Protein 7UMI (pdb70)

Secondary structure (DSSP, 8-state):
---S------/---HHHHHHHHTT--HHHHHHHHHHHHHHHT-SS---HHHHHHTT-HHHHHHHHT-TT-HHHHHHHHHHHHHHHTS-HHHHHHHHHTTHHHHHHHHTT-S-HHHHHHHHHHHHHHHTT-HHHHHHHHHTT-HHHHHHTT-SS-GGGS-HHHHHHHHHHHHHHH---SSPPPHHHHHHHHHHHHHHHT-S-HHHHHHHHHHHHHHHSS-HHHHHHHHTTT-HHHHHHHHT-S-HHHHHHHHHHHHHHTTS-HHHHHHHHHTTGGGGHHHHTT-SSHHHHHHHHHHHHHHTTS-HHHHHHHHHTT-HHHHHHHHHSS-HHHHHHHHHHHHHHHHHS-HHHHHHHHHTT-HHHHHHGGG-S-HHHHHHHHHHHHHHHHHHHHHT-HHHHHHHHHHTTHHHHHHHHTTSS-HHHHHHHHHHHHHHS--

Sequence (434 aa):
SQSPRRRRRSQNWSVEDIVKGINSNNLESQLQATQAARKLLSREKQPPIDNIIRAGLIPKFVSFLGKTDCSPIQFESAWALTNIASGTSEQTKAVVDGGAIPAFISLLASPHAHISEQAVWALGNIAGDGSAFRDLVIKHGAIDPLLALLAVPDLSTLACGYLRNLTWTLSNLCRNKNPAPPLDAVEQILPTLVRLLHHNDPEVLADSCWAISYLTDGPNERIEMVVKKGVVPQLVKLLGATELPIVTPALRAIGNIVTGTDEQTQKVIDAGALAVFPSLLTNPKTNIQKEATWTMSNITAGRQDQIQQVVNHGLVPFLVGVLSKADFKTQKEAAWAITNYTSGGTVEQIVYLVHCGIIEPLMNLLSAKDTKIIQVILDAISNIFQAAEKLGETEKLSIMIEECGGLDKIEALQRHENESVYKASLNLIEKYFSV

Solvent-accessible surface area: 18435 Å² total; per-residue (Å²): 90,44,72,34,42,70,66,40,55,161,168,92,56,34,136,74,0,36,153,12,0,82,50,127,76,74,95,43,12,26,96,0,0,66,7,0,38,105,11,0,12,76,155,141,159,29,21,15,67,69,0,42,173,38,42,3,7,82,70,0,19,60,3,2,53,80,111,151,17,21,70,0,6,31,8,0,0,6,0,0,0,0,0,0,18,21,78,64,136,16,0,108,22,0,19,94,24,33,0,2,64,24,0,23,84,10,1,87,22,127,74,69,86,0,3,35,0,0,0,36,0,0,0,0,0,0,3,40,15,19,81,31,0,31,60,0,26,173,76,37,0,8,95,35,0,25,68,43,2,83,42,142,77,9,69,106,37,70,63,37,26,2,70,16,0,0,1,1,0,1,2,2,1,25,57,97,143,80,30,5,45,100,96,3,3,114,76,1,2,68,20,0,28,82,0,0,107,24,123,17,63,84,1,21,11,6,0,0,23,0,0,4,28,6,1,63,25,85,59,125,37,0,82,16,0,18,137,83,49,0,4,82,20,0,17,148,8,2,51,29,137,72,82,88,4,10,41,0,0,1,74,0,0,0,16,0,4,65,20,50,56,114,8,5,34,112,0,10,97,35,31,0,1,70,28,0,41,76,5,2,84,34,130,68,67,78,4,32,55,28,0,0,74,0,0,6,38,0,0,62,15,88,91,73,0,0,68,58,0,22,99,69,30,0,0,65,64,0,19,35,5,1,65,182,26,71,80,134,1,23,56,39,0,0,100,0,0,10,31,0,5,82,31,13,35,30,126,12,9,44,74,0,23,143,35,36,0,5,104,12,0,0,80,16,8,86,20,102,44,34,89,0,4,39,7,0,2,81,0,2,37,26,4,0,90,5,9,86,161,94,52,63,34,98,114,12,12,94,67,1,94,140,38,26,0,42,107,43,0,64,61,16,34,162,48,146,38,147,56,0,25,62,41,0,90,65,8,27,108,109,31,35,85,202

Nearest PDB structures (foldseek):
  6d7m-assembly1_B  TM=1.001E+00  e=6.342E-52  Mus musculus
  6d7n-assembly1_B  TM=1.001E+00  e=6.602E-52  Panicum virgatum
  6p6e-assembly1_A  TM=1.001E+00  e=8.407E-52  Mus musculus
  5gxw-assembly1_A  TM=9.994E-01  e=1.309E-51  Mus musculus
  3tpo-assembly1_A  TM=1.001E+00  e=2.911E-50  Mus musculus

Radius of gyration: 27.88 Å; Cα contacts (8 Å, |Δi|>4): 646; chains: 2; bounding box: 37×77×74 Å

B-factor: mean 42.26, std 16.81, range [20.09, 100.39]

Foldseek 3Di:
DDDPDDDPPD/DDDLVCLLVQLPVPPVVSPLVSLLVLLVLLPDPPPRPLVSNVVSVCLLSLQVQCPPLVCVSSVLSSLSSLLSQLQDALVSVVSNVVSVNLLSLLVQCPRPDLSNNLSSLSSLLSQLLNADVSLVVSVVSPNQVSLVVVCPDPANVVDDPSSLLSSLSSVLSNQAYPPPGHDPVSCLSCQVVLLVQCPDPDVSSVLSSLSSLLSQLQDAQVSLCSNVVVVCLLSLLVQCPDPDPSSVVSSLSNLLSQLVYALVSVVVNVVSPNLLCLVCQCVPPPQVSNQSSLLSLLSQLLHAQVSLVSCVVSVCLLSLLVQLQDGPVSSVLSSLSSLLSNLVHYDLVSLVVSVVSPNQLSLLVCLPPPDPVSVLSSLSNVVSNLVSCVVVVCLQVVVVVCVVNPRLVSLVVQLPPPDPSRNVSSVVCCVPRVDD

Structure (mmCIF, N/CA/C/O backbone):
data_7UMI
#
_entry.id   7UMI
#
_cell.length_a   78.436
_cell.length_b   90.688
_cell.length_c   97.198
_cell.angle_alpha   90.00
_cell.angle_beta   90.00
_cell.angle_gamma   90.00
#
_symmetry.space_group_name_H-M   'P 21 21 21'
#
loop_
_entity.id
_entity.type
_entity.pdbx_description
1 polymer HBV-NLS
2 polymer 'Importin subunit alpha-1'
3 water water
#
loop_
_atom_site.group_PDB
_atom_site.id
_atom_site.type_symbol
_atom_site.label_atom_id
_atom_site.label_alt_id
_atom_site.label_comp_id
_atom_site.label_asym_id
_atom_site.label_entity_id
_atom_site.label_seq_id
_atom_site.pdbx_PDB_ins_code
_atom_site.Cartn_x
_atom_site.Cartn_y
_atom_site.Cartn_z
_atom_site.occupancy
_atom_site.B_iso_or_equiv
_atom_site.auth_seq_id
_atom_site.auth_comp_id
_atom_site.auth_asym_id
_atom_site.auth_atom_id
_atom_site.pdbx_PDB_model_num
ATOM 1 N N . SER A 1 1 ? 2.273 28.306 1.680 1.00 66.07 35 SER A N 1
ATOM 2 C CA . SER A 1 1 ? 2.120 28.432 0.228 1.00 64.22 35 SER A CA 1
ATOM 3 C C . SER A 1 1 ? 2.574 29.818 -0.278 1.00 68.18 35 SER A C 1
ATOM 4 O O . SER A 1 1 ? 2.560 30.795 0.482 1.00 70.51 35 SER A O 1
ATOM 7 N N . GLN A 1 2 ? 2.968 29.903 -1.555 1.00 61.96 36 GLN A N 1
ATOM 8 C CA . GLN A 1 2 ? 3.504 31.150 -2.100 1.00 65.26 36 GLN A CA 1
ATOM 9 C C . GLN A 1 2 ? 2.403 32.219 -2.214 1.00 65.95 36 GLN A C 1
ATOM 10 O O . GLN A 1 2 ? 1.234 32.005 -1.859 1.00 61.01 36 GLN A O 1
ATOM 16 N N . SER A 1 3 ? 2.790 33.412 -2.703 1.00 69.09 37 SER A N 1
ATOM 17 C CA . SER A 1 3 ? 1.859 34.548 -2.708 1.00 59.59 37 SER A CA 1
ATOM 18 C C . SER A 1 3 ? 0.845 34.396 -3.836 1.00 53.25 37 SER A C 1
ATOM 19 O O . SER A 1 3 ? 1.232 34.149 -4.986 1.00 52.83 37 SER A O 1
ATOM 22 N N . PRO A 1 4 ? -0.452 34.527 -3.548 1.00 48.88 38 PRO A N 1
ATOM 23 C CA . PRO A 1 4 ? -1.458 34.351 -4.598 1.00 47.10 38 PRO A CA 1
ATOM 24 C C . PRO A 1 4 ? -1.539 35.528 -5.543 1.00 44.69 38 PRO A C 1
ATOM 25 O O . PRO A 1 4 ? -2.162 35.400 -6.604 1.00 44.10 38 PRO A O 1
ATOM 29 N N . ARG A 1 5 ? -0.921 36.655 -5.205 1.00 40.87 39 ARG A N 1
ATOM 30 C CA . ARG A 1 5 ? -1.073 37.887 -5.962 1.00 43.11 39 ARG A CA 1
ATOM 31 C C . ARG A 1 5 ? 0.290 38.504 -6.236 1.00 39.33 39 ARG A C 1
ATOM 32 O O . ARG A 1 5 ? 1.194 38.427 -5.397 1.00 41.68 39 ARG A O 1
ATOM 40 N N . ARG A 1 6 ? 0.435 39.101 -7.419 1.00 36.41 40 ARG A N 1
ATOM 41 C CA A ARG A 1 6 ? 1.684 39.725 -7.846 0.60 38.57 40 ARG A CA 1
ATOM 42 C CA B ARG A 1 6 ? 1.680 39.738 -7.830 0.40 38.43 40 ARG A CA 1
ATOM 43 C C . ARG A 1 6 ? 1.374 41.085 -8.454 1.00 35.87 40 ARG A C 1
ATOM 44 O O . ARG A 1 6 ? 0.525 41.190 -9.348 1.00 34.74 40 ARG A O 1
ATOM 59 N N . ARG A 1 7 ? 2.060 42.111 -7.982 1.00 39.26 41 ARG A N 1
ATOM 60 C CA . ARG A 1 7 ? 1.921 43.431 -8.561 1.00 41.56 41 ARG A CA 1
ATOM 61 C C . ARG A 1 7 ? 3.044 43.618 -9.574 1.00 45.29 41 ARG A C 1
ATOM 62 O O . ARG A 1 7 ? 4.166 43.151 -9.359 1.00 41.05 41 ARG A O 1
ATOM 70 N N . ARG A 1 8 ? 2.739 44.267 -10.699 1.00 37.04 42 ARG A N 1
ATOM 71 C CA . ARG A 1 8 ? 3.779 44.542 -11.692 1.00 40.31 42 ARG A CA 1
ATOM 72 C C . ARG A 1 8 ? 4.387 45.909 -11.375 1.00 45.79 42 ARG A C 1
ATOM 73 O O . ARG A 1 8 ? 3.813 46.947 -11.707 1.00 41.50 42 ARG A O 1
ATOM 81 N N . SER A 1 9 ? 5.552 45.914 -10.718 1.00 50.68 43 SER A N 1
ATOM 82 C CA . SER A 1 9 ? 6.233 47.163 -10.385 1.00 53.25 43 SER A CA 1
ATOM 83 C C . SER A 1 9 ? 7.149 47.652 -11.497 1.00 60.93 43 SER A C 1
ATOM 84 O O . SER A 1 9 ? 7.463 48.852 -11.540 1.00 63.51 43 SER A O 1
ATOM 87 N N . GLN A 1 10 ? 7.570 46.741 -12.374 1.00 62.82 44 GLN A N 1
ATOM 88 C CA . GLN A 1 10 ? 8.386 46.958 -13.575 1.00 65.65 44 GLN A CA 1
ATOM 89 C C . GLN A 1 10 ? 8.950 48.381 -13.730 1.00 70.83 44 GLN A C 1
ATOM 90 O O . GLN A 1 10 ? 9.837 48.806 -12.980 1.00 72.01 44 GLN A O 1
ATOM 96 N N . ASN B 2 13 ? 3.883 60.659 -10.095 1.00 61.93 75 ASN E N 1
ATOM 97 C CA . ASN B 2 13 ? 4.001 61.819 -10.967 1.00 54.67 75 ASN E CA 1
ATOM 98 C C . ASN B 2 13 ? 2.722 62.644 -11.015 1.00 51.87 75 ASN E C 1
ATOM 99 O O . ASN B 2 13 ? 2.630 63.668 -10.352 1.00 54.98 75 ASN E O 1
ATOM 104 N N . TRP B 2 14 ? 1.748 62.226 -11.826 1.00 48.57 76 TRP E N 1
ATOM 105 C CA . TRP B 2 14 ? 0.488 62.957 -11.880 1.00 38.06 76 TRP E CA 1
ATOM 106 C C . TRP B 2 14 ? -0.266 62.793 -10.572 1.00 45.88 76 TRP E C 1
ATOM 107 O O . TRP B 2 14 ? -0.088 61.810 -9.841 1.00 44.55 76 TRP E O 1
ATOM 118 N N . SER B 2 15 ? -1.132 63.759 -10.289 1.00 42.33 77 SER E N 1
ATOM 119 C CA . SER B 2 15 ? -2.083 63.625 -9.203 1.00 40.60 77 SER E CA 1
ATOM 120 C C . SER B 2 15 ? -3.309 62.853 -9.678 1.00 42.16 77 SER E C 1
ATOM 121 O O . SER B 2 15 ? -3.643 62.844 -10.870 1.00 38.16 77 SER E O 1
ATOM 124 N N . VAL B 2 16 ? -3.985 62.199 -8.732 1.00 39.69 78 VAL E N 1
ATOM 125 C CA . VAL B 2 16 ? -5.201 61.470 -9.077 1.00 35.16 78 VAL E CA 1
ATOM 126 C C . VAL B 2 16 ? -6.205 62.414 -9.707 1.00 37.76 78 VAL E C 1
ATOM 127 O O . VAL B 2 16 ? -6.899 62.066 -10.672 1.00 34.25 78 VAL E O 1
ATOM 131 N N . GLU B 2 17 ? -6.267 63.641 -9.188 1.00 40.23 79 GLU E N 1
ATOM 132 C CA . GLU B 2 17 ? -7.133 64.674 -9.738 1.00 37.32 79 GLU E CA 1
ATOM 133 C C . GLU B 2 17 ? -6.873 64.892 -11.232 1.00 32.37 79 GLU E C 1
ATOM 134 O O . GLU B 2 17 ? -7.810 65.002 -12.026 1.00 32.64 79 GLU E O 1
ATOM 140 N N . ASP B 2 18 ? -5.604 64.980 -11.629 1.00 35.63 80 ASP E N 1
ATOM 141 C CA . ASP B 2 18 ? -5.295 65.186 -13.045 1.00 36.18 80 ASP E CA 1
ATOM 142 C C . ASP B 2 18 ? -5.585 63.932 -13.876 1.00 36.24 80 ASP E C 1
ATOM 143 O O . ASP B 2 18 ? -6.061 64.034 -15.013 1.00 34.45 80 ASP E O 1
ATOM 148 N N . ILE B 2 19 ? -5.301 62.745 -13.332 1.00 34.92 81 ILE E N 1
ATOM 149 C CA . ILE B 2 19 ? -5.674 61.506 -14.021 1.00 27.67 81 ILE E CA 1
ATOM 150 C C . ILE B 2 19 ? -7.163 61.504 -14.333 1.00 31.43 81 ILE E C 1
ATOM 151 O O . ILE B 2 19 ? -7.580 61.226 -15.464 1.00 33.66 81 ILE E O 1
ATOM 156 N N . VAL B 2 20 ? -7.987 61.859 -13.342 1.00 32.05 82 VAL E N 1
ATOM 157 C CA . VAL B 2 20 ? -9.435 61.867 -13.543 1.00 31.69 82 VAL E CA 1
ATOM 158 C C . VAL B 2 20 ? -9.8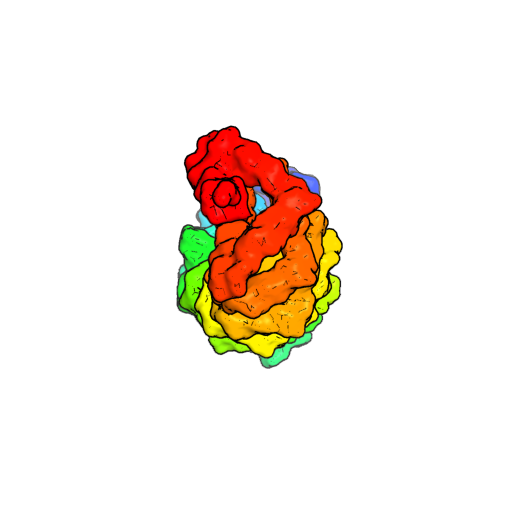10 62.840 -14.654 1.00 36.64 82 VAL E C 1
ATOM 159 O O . VAL B 2 20 ? -10.632 62.531 -15.529 1.00 32.00 82 VAL E O 1
ATOM 163 N N . LYS B 2 21 ? -9.203 64.030 -14.639 1.00 34.36 83 LYS E N 1
ATOM 164 C CA . LYS B 2 21 ? -9.461 65.020 -15.677 1.00 36.64 83 LYS E CA 1
ATOM 165 C C . LYS B 2 21 ? -9.164 64.463 -17.066 1.00 29.34 83 LYS E C 1
ATOM 166 O O . LYS B 2 21 ? -9.966 64.620 -17.993 1.00 33.53 83 LYS E O 1
ATOM 172 N N . GLY B 2 22 ? -7.999 63.839 -17.235 1.00 29.52 84 GLY E N 1
ATOM 173 C CA . GLY B 2 22 ? -7.657 63.266 -18.532 1.00 32.55 84 GLY E CA 1
ATOM 174 C C . GLY B 2 22 ? -8.607 62.158 -18.957 1.00 34.06 84 GLY E C 1
ATOM 175 O O . GLY B 2 22 ? -9.069 62.122 -20.103 1.00 32.19 84 GLY E O 1
ATOM 176 N N . ILE B 2 23 ? -8.926 61.248 -18.029 1.00 33.85 85 ILE E N 1
ATOM 177 C CA . ILE B 2 23 ? -9.799 60.112 -18.342 1.00 30.13 85 ILE E CA 1
ATOM 178 C C . ILE B 2 23 ? -11.180 60.582 -18.782 1.00 35.11 85 ILE E C 1
ATOM 179 O O . ILE B 2 23 ? -11.804 59.985 -19.673 1.00 38.72 85 ILE E O 1
ATOM 184 N N . ASN B 2 24 ? -11.683 61.650 -18.171 1.00 34.87 86 ASN E N 1
ATOM 185 C CA . ASN B 2 24 ? -13.024 62.160 -18.455 1.00 38.48 86 ASN E CA 1
ATOM 186 C C . ASN B 2 24 ? -13.069 63.104 -19.649 1.00 40.90 86 ASN E C 1
ATOM 187 O O . ASN B 2 24 ? -14.134 63.665 -19.940 1.00 39.11 86 ASN E O 1
ATOM 192 N N . SER B 2 25 ? -11.952 63.271 -20.361 1.00 37.10 87 SER E N 1
ATOM 193 C CA . SER B 2 25 ? -11.877 64.252 -21.436 1.00 35.17 87 SER E CA 1
ATOM 194 C C . SER B 2 25 ? -12.574 63.805 -22.711 1.00 39.45 87 SER E C 1
ATOM 195 O O . SER B 2 25 ? -12.862 64.648 -23.562 1.00 39.96 87 SER E O 1
ATOM 198 N N . ASN B 2 26 ? -12.837 62.511 -22.882 1.00 37.05 88 ASN E N 1
ATOM 199 C CA . ASN B 2 26 ? -13.409 62.002 -24.136 1.00 46.77 88 ASN E CA 1
ATOM 200 C C . ASN B 2 26 ? -12.491 62.311 -25.328 1.00 39.65 88 ASN E C 1
ATOM 201 O O . ASN B 2 26 ? -12.943 62.474 -26.456 1.00 43.87 88 ASN E O 1
ATOM 206 N N . ASN B 2 27 ? -11.200 62.431 -25.060 1.00 32.53 89 ASN E N 1
ATOM 207 C CA . ASN B 2 27 ? -10.156 62.540 -26.067 1.00 33.73 89 ASN E CA 1
ATOM 208 C C . ASN B 2 27 ? -9.299 61.293 -25.883 1.00 31.30 89 ASN E C 1
ATOM 209 O O . ASN B 2 27 ? -8.625 61.155 -24.859 1.00 28.19 89 ASN E O 1
ATOM 214 N N . LEU B 2 28 ? -9.333 60.383 -26.861 1.00 29.18 90 LEU E N 1
ATOM 215 C CA . LEU B 2 28 ? -8.652 59.099 -26.691 1.00 33.16 90 LEU E CA 1
ATOM 216 C C . LEU B 2 28 ? -7.186 59.276 -26.334 1.00 30.30 90 LEU E C 1
ATOM 217 O O . LEU B 2 28 ? -6.670 58.587 -25.443 1.00 28.84 90 LEU E O 1
ATOM 222 N N . GLU B 2 29 ? -6.489 60.203 -27.004 1.00 30.33 91 GLU E N 1
ATOM 223 C CA . GLU B 2 29 ? -5.070 60.348 -26.698 1.00 28.68 91 GLU E CA 1
ATOM 224 C C . GLU B 2 29 ? -4.879 60.928 -25.302 1.00 27.00 91 GLU E C 1
ATOM 225 O O . GLU B 2 29 ? -3.998 60.483 -24.563 1.00 26.38 91 GLU E O 1
ATOM 231 N N . SER B 2 30 ? -5.697 61.926 -24.924 1.00 28.38 92 SER E N 1
ATOM 232 C CA . SER B 2 30 ? -5.686 62.409 -23.544 1.00 28.40 92 SER E CA 1
ATOM 233 C C . SER B 2 30 ? -5.995 61.282 -22.564 1.00 29.13 92 SER E C 1
ATOM 234 O O . SER B 2 30 ? -5.374 61.179 -21.503 1.00 28.48 92 SER E O 1
ATOM 237 N N . GLN B 2 31 ? -6.953 60.425 -22.905 1.00 28.41 93 GLN E N 1
ATOM 238 C CA . GLN B 2 31 ? -7.267 59.297 -22.026 1.00 31.28 93 GLN E CA 1
ATOM 239 C C . GLN B 2 31 ? -6.093 58.329 -21.908 1.00 27.49 93 GLN E C 1
ATOM 240 O O . GLN B 2 31 ? -5.774 57.852 -20.809 1.00 27.95 93 GLN E O 1
ATOM 246 N N . LEU B 2 32 ? -5.426 58.047 -23.027 1.00 25.08 94 LEU E N 1
ATOM 247 C CA . LEU B 2 32 ? -4.247 57.185 -23.015 1.00 27.57 94 LEU E CA 1
ATOM 248 C C . LEU B 2 32 ? -3.152 57.729 -22.109 1.00 29.38 94 LEU E C 1
ATOM 249 O O . LEU B 2 32 ? -2.574 56.990 -21.300 1.00 29.06 94 LEU E O 1
ATOM 254 N N . GLN B 2 33 ? -2.796 59.009 -22.280 1.00 25.15 95 GLN E N 1
ATOM 255 C CA . GLN B 2 33 ? -1.761 59.615 -21.441 1.00 28.34 95 GLN E CA 1
ATOM 256 C C . GLN B 2 33 ? -2.134 59.573 -19.961 1.00 27.20 95 GLN E C 1
ATOM 257 O O . GLN B 2 33 ? -1.282 59.307 -19.104 1.00 28.24 95 GLN E O 1
ATOM 263 N N . ALA B 2 34 ? -3.401 59.821 -19.637 1.00 26.61 96 ALA E N 1
ATOM 264 C CA . ALA B 2 34 ? -3.818 59.746 -18.236 1.00 28.29 96 ALA E CA 1
ATOM 265 C C . ALA B 2 34 ? -3.814 58.311 -17.723 1.00 29.15 96 ALA E C 1
ATOM 266 O O . ALA B 2 34 ? -3.512 58.074 -16.546 1.00 27.94 96 ALA E O 1
ATOM 268 N N . THR B 2 35 ? -4.145 57.340 -18.586 1.00 29.03 97 THR E N 1
ATOM 269 C CA . THR B 2 35 ? -4.131 55.947 -18.148 1.00 28.22 97 THR E CA 1
ATOM 270 C C . THR B 2 35 ? -2.709 55.487 -17.896 1.00 29.90 97 THR E C 1
ATOM 271 O O . THR B 2 35 ? -2.431 54.792 -16.907 1.00 30.98 97 THR E O 1
ATOM 275 N N . GLN B 2 36 ? -1.783 55.907 -18.756 1.00 29.25 98 GLN E N 1
ATOM 276 C CA . GLN B 2 36 ? -0.383 55.604 -18.510 1.00 28.90 98 GLN E CA 1
ATOM 277 C C . GLN B 2 36 ? 0.086 56.230 -17.206 1.00 32.83 98 GLN E C 1
ATOM 278 O O . GLN B 2 36 ? 0.843 55.609 -16.455 1.00 30.50 98 GLN E O 1
ATOM 284 N N . ALA B 2 37 ? -0.351 57.466 -16.921 1.00 29.63 99 ALA E N 1
ATOM 285 C CA . ALA B 2 37 ? 0.040 58.106 -15.665 1.00 32.10 99 ALA E CA 1
ATOM 286 C C . ALA B 2 37 ? -0.499 57.336 -14.462 1.00 31.75 99 ALA E C 1
ATOM 287 O O . ALA B 2 37 ? 0.193 57.207 -13.445 1.00 32.70 99 ALA E O 1
ATOM 289 N N . ALA B 2 38 ? -1.741 56.833 -14.557 1.00 29.07 100 ALA E N 1
ATOM 290 C CA . ALA B 2 38 ? -2.286 55.958 -13.520 1.00 32.87 100 ALA E CA 1
ATOM 291 C C . ALA B 2 38 ? -1.451 54.698 -13.368 1.00 31.05 100 ALA E C 1
ATOM 292 O O . ALA B 2 38 ? -1.133 54.291 -12.244 1.00 31.47 100 ALA E O 1
ATOM 294 N N . ARG B 2 39 ? -1.074 54.075 -14.493 1.00 28.51 101 ARG E N 1
ATOM 295 C CA . ARG B 2 39 ? -0.245 52.872 -14.448 1.00 28.81 101 ARG E CA 1
ATOM 296 C C . ARG B 2 39 ? 1.048 53.122 -13.674 1.00 35.73 101 ARG E C 1
ATOM 297 O O . ARG B 2 39 ? 1.463 52.292 -12.859 1.00 32.45 101 ARG E O 1
ATOM 305 N N . LYS B 2 40 ? 1.704 54.261 -13.927 1.00 34.50 102 LYS E N 1
ATOM 306 C CA . LYS B 2 40 ? 2.974 54.546 -13.269 1.00 34.83 102 LYS E CA 1
ATOM 307 C C . LYS B 2 40 ? 2.779 54.798 -11.779 1.00 34.53 102 LYS E C 1
ATOM 308 O O . LYS B 2 40 ? 3.557 54.301 -10.958 1.00 41.52 102 LYS E O 1
ATOM 314 N N . LEU B 2 41 ? 1.740 55.558 -11.411 1.00 33.22 103 LEU E N 1
ATOM 315 C CA . LEU B 2 41 ? 1.352 55.695 -10.004 1.00 34.90 103 LEU E CA 1
ATOM 316 C C . LEU B 2 41 ? 1.139 54.341 -9.335 1.00 40.40 103 LEU E C 1
ATOM 317 O O . LEU B 2 41 ? 1.581 54.110 -8.202 1.00 38.81 103 LEU E O 1
ATOM 322 N N . LEU B 2 42 ? 0.429 53.440 -10.014 1.00 34.49 104 LEU E N 1
ATOM 323 C CA . LEU B 2 42 ? 0.101 52.139 -9.440 1.00 36.45 104 LEU E CA 1
ATOM 324 C C . LEU B 2 42 ? 1.273 51.175 -9.447 1.00 39.78 104 LEU E C 1
ATOM 325 O O . LEU B 2 42 ? 1.196 50.133 -8.788 1.00 43.22 104 LEU E O 1
ATOM 330 N N . SER B 2 43 ? 2.351 51.505 -10.153 1.00 35.29 105 SER E N 1
ATOM 331 C CA . SER B 2 43 ? 3.518 50.651 -10.298 1.00 40.68 105 SER E CA 1
ATOM 332 C C . SER B 2 43 ? 4.681 51.058 -9.404 1.00 48.18 105 SER E C 1
ATOM 333 O O . SER B 2 43 ? 5.727 50.404 -9.445 1.00 52.93 105 SER E O 1
ATOM 336 N N . ARG B 2 44 ? 4.548 52.138 -8.645 1.00 46.55 106 ARG E N 1
ATOM 337 C CA . ARG B 2 44 ? 5.605 52.524 -7.720 1.00 58.98 106 ARG E CA 1
ATOM 338 C C . ARG B 2 44 ? 5.662 51.566 -6.532 1.00 61.68 106 ARG E C 1
ATOM 339 O O . ARG B 2 44 ? 4.647 51.014 -6.095 1.00 59.34 106 ARG E O 1
ATOM 347 N N . GLU B 2 45 ? 6.875 51.365 -6.009 1.00 64.85 107 GLU E N 1
ATOM 348 C CA . GLU B 2 45 ? 7.048 50.412 -4.913 1.00 64.99 107 GLU E CA 1
ATOM 349 C C . GLU B 2 45 ? 6.444 50.933 -3.609 1.00 66.35 107 GLU E C 1
ATOM 350 O O . GLU B 2 45 ? 5.822 50.170 -2.861 1.00 67.47 107 GLU E O 1
ATOM 356 N N . LYS B 2 46 ? 6.574 52.229 -3.343 1.00 67.45 108 LYS E N 1
ATOM 357 C CA . LYS B 2 46 ? 6.070 52.831 -2.112 1.00 65.98 108 LYS E CA 1
ATOM 358 C C . LYS B 2 46 ? 4.555 52.991 -2.191 1.00 63.57 108 LYS E C 1
ATOM 359 O O . LYS B 2 46 ? 4.062 53.760 -3.025 1.00 67.81 108 LYS E O 1
ATOM 365 N N . GLN B 2 47 ? 3.822 52.286 -1.307 1.00 64.26 109 GLN E N 1
ATOM 366 C CA . GLN B 2 47 ? 2.364 52.300 -1.135 1.00 58.38 109 GLN E CA 1
ATOM 367 C C . GLN B 2 47 ? 1.589 52.885 -2.312 1.00 56.58 109 GLN E C 1
ATOM 368 O O . GLN B 2 47 ? 1.195 54.060 -2.273 1.00 55.24 109 GLN E O 1
ATOM 374 N N . PRO B 2 48 ? 1.339 52.107 -3.363 1.00 56.97 110 PRO E N 1
ATOM 375 C CA . PRO B 2 48 ? 0.542 52.612 -4.498 1.00 49.64 110 PRO E CA 1
ATOM 376 C C . PRO B 2 48 ? -0.825 53.077 -4.030 1.00 43.98 110 PRO E C 1
ATOM 377 O O . PRO B 2 48 ? -1.449 52.434 -3.176 1.00 44.71 110 PRO E O 1
ATOM 381 N N . PRO B 2 49 ? -1.321 54.200 -4.545 1.00 43.79 111 PRO E N 1
ATOM 382 C CA . PRO B 2 49 ? -2.610 54.754 -4.083 1.00 42.84 111 PRO E CA 1
ATOM 383 C C . PRO B 2 49 ? -3.826 54.047 -4.683 1.00 41.30 111 PRO E C 1
ATOM 384 O O . PRO B 2 49 ? -4.685 54.661 -5.314 1.00 40.49 111 PRO E O 1
ATOM 388 N N . ILE B 2 50 ? -3.930 52.735 -4.432 1.00 40.56 112 ILE E N 1
ATOM 389 C CA . ILE B 2 50 ? -5.014 51.938 -5.006 1.00 36.79 112 ILE E CA 1
ATOM 390 C C . ILE B 2 50 ? -6.381 52.457 -4.568 1.00 36.67 112 ILE E C 1
ATOM 391 O O . ILE B 2 50 ? -7.268 52.681 -5.399 1.00 33.93 112 ILE E O 1
ATOM 396 N N . ASP B 2 51 ? -6.587 52.647 -3.262 1.00 37.74 113 ASP E N 1
ATOM 397 C CA . ASP B 2 51 ? -7.916 53.060 -2.807 1.00 37.06 113 ASP E CA 1
ATOM 398 C C . ASP B 2 51 ? -8.299 54.424 -3.371 1.00 38.25 113 ASP E C 1
ATOM 399 O O . ASP B 2 51 ? -9.465 54.656 -3.712 1.00 37.11 113 ASP E O 1
ATOM 404 N N . ASN B 2 52 ? -7.335 55.344 -3.468 1.00 36.29 114 ASN E N 1
ATOM 405 C CA . ASN B 2 52 ? -7.614 56.642 -4.092 1.00 39.27 114 ASN E CA 1
ATOM 406 C C . ASN B 2 52 ? -8.068 56.475 -5.541 1.00 35.54 114 ASN E C 1
ATOM 407 O O . ASN B 2 52 ? -9.045 57.102 -5.970 1.00 34.32 114 ASN E O 1
ATOM 412 N N . ILE B 2 53 ? -7.393 55.611 -6.303 1.00 36.66 115 ILE E N 1
ATOM 413 C CA . ILE B 2 53 ? -7.802 55.387 -7.687 1.00 31.09 115 ILE E CA 1
ATOM 414 C C . ILE B 2 53 ? -9.198 54.781 -7.746 1.00 34.44 115 ILE E C 1
ATOM 415 O O . ILE B 2 53 ? -10.015 55.157 -8.597 1.00 32.81 115 ILE E O 1
ATOM 420 N N . ILE B 2 54 ? -9.502 53.845 -6.839 1.00 31.86 116 ILE E N 1
ATOM 421 C CA . ILE B 2 54 ? -10.833 53.238 -6.826 1.00 29.79 116 ILE E CA 1
ATOM 422 C C . ILE B 2 54 ? -11.897 54.259 -6.452 1.00 31.35 116 ILE E C 1
ATOM 423 O O . ILE B 2 54 ? -12.985 54.287 -7.044 1.00 32.09 116 ILE E O 1
ATOM 428 N N . ARG B 2 55 ? -11.638 55.054 -5.406 1.00 34.72 117 ARG E N 1
ATOM 429 C CA . ARG B 2 55 ? -12.638 56.024 -4.961 1.00 37.97 117 ARG E CA 1
ATOM 430 C C . ARG B 2 55 ? -12.905 57.067 -6.029 1.00 38.66 117 ARG E C 1
ATOM 431 O O . ARG B 2 55 ? -14.029 57.564 -6.138 1.00 39.76 117 ARG E O 1
ATOM 439 N N . ALA B 2 56 ? -11.893 57.398 -6.831 1.00 37.93 118 ALA E N 1
ATOM 440 C CA . ALA B 2 56 ? -12.099 58.332 -7.930 1.00 37.29 118 ALA E CA 1
ATOM 441 C C . ALA B 2 56 ? -12.998 57.756 -9.013 1.00 39.44 118 ALA E C 1
ATOM 442 O O . ALA B 2 56 ? -13.320 58.467 -9.966 1.00 37.34 118 ALA E O 1
ATOM 444 N N . GLY B 2 57 ? -13.389 56.483 -8.911 1.00 33.72 119 GLY E N 1
ATOM 445 C CA . GLY B 2 57 ? -14.317 55.927 -9.869 1.00 31.15 119 GLY E CA 1
ATOM 446 C C . GLY B 2 57 ? -13.705 55.515 -11.191 1.00 33.32 119 GLY E C 1
ATOM 447 O O . GLY B 2 57 ? -14.428 55.412 -12.187 1.00 33.75 119 GLY E O 1
ATOM 448 N N . LEU B 2 58 ? -12.400 55.241 -11.227 1.00 29.49 120 LEU E N 1
ATOM 449 C CA . LEU B 2 58 ? -11.703 55.009 -12.490 1.00 29.68 120 LEU E CA 1
ATOM 450 C C . LEU B 2 58 ? -11.818 53.575 -13.023 1.00 34.48 120 LEU E C 1
ATOM 451 O O . LEU B 2 58 ? -11.575 53.351 -14.217 1.00 30.85 120 LEU E O 1
ATOM 456 N N . ILE B 2 59 ? -12.178 52.592 -12.188 1.00 27.00 121 ILE E N 1
ATOM 457 C CA . ILE B 2 59 ? -12.148 51.196 -12.641 1.00 26.94 121 ILE E CA 1
ATOM 458 C C . ILE B 2 59 ? -13.067 50.963 -13.836 1.00 26.63 121 ILE E C 1
ATOM 459 O O . ILE B 2 59 ? -12.613 50.370 -14.829 1.00 29.77 121 ILE E O 1
ATOM 464 N N . PRO B 2 60 ? -14.323 51.426 -13.839 1.00 31.45 122 PRO E N 1
ATOM 465 C CA . PRO B 2 60 ? -15.167 51.205 -15.021 1.00 32.75 122 PRO E CA 1
ATOM 466 C C . PRO B 2 60 ? -14.594 51.789 -16.301 1.00 32.71 122 PRO E C 1
ATOM 467 O O . PRO B 2 60 ? -14.809 51.214 -17.378 1.00 30.30 122 PRO E O 1
ATOM 471 N N . LYS B 2 61 ? -13.880 52.916 -16.213 1.00 32.84 123 LYS E N 1
ATOM 472 C CA . LYS B 2 61 ? -13.250 53.495 -17.394 1.00 31.88 123 LYS E CA 1
ATOM 473 C C . LYS B 2 61 ? -12.085 52.634 -17.858 1.00 27.40 123 LYS E C 1
ATOM 474 O O . LYS B 2 61 ? -11.948 52.346 -19.055 1.00 29.61 123 LYS E O 1
ATOM 480 N N . PHE B 2 62 ? -11.233 52.204 -16.926 1.00 28.13 124 PHE E N 1
ATOM 481 C CA . PHE B 2 62 ? -10.181 51.252 -17.280 1.00 28.61 124 PHE E CA 1
ATOM 482 C C . PHE B 2 62 ? -10.773 50.027 -17.970 1.00 26.84 124 PHE E C 1
ATOM 483 O O . PHE B 2 62 ? -10.281 49.582 -19.012 1.00 28.34 124 PHE E O 1
ATOM 491 N N . VAL B 2 63 ? -11.849 49.477 -17.413 1.00 27.39 125 VAL E N 1
ATOM 492 C CA . VAL B 2 63 ? -12.429 48.282 -18.019 1.00 27.15 125 VAL E CA 1
ATOM 493 C C . VAL B 2 63 ? -12.913 48.585 -19.428 1.00 28.27 125 VAL E C 1
ATOM 494 O O . VAL B 2 63 ? -12.713 47.787 -20.347 1.00 29.49 125 VAL E O 1
ATOM 498 N N . SER B 2 64 ? -13.539 49.748 -19.639 1.00 28.35 126 SER E N 1
ATOM 499 C CA . SER B 2 64 ? -13.975 50.019 -21.005 1.00 30.43 126 SER E CA 1
ATOM 500 C C . SER B 2 64 ? -12.779 50.171 -21.948 1.00 27.39 126 SER E C 1
ATOM 501 O O . SER B 2 64 ? -12.851 49.734 -23.101 1.00 30.58 126 SER E O 1
ATOM 504 N N . PHE B 2 65 ? -11.654 50.717 -21.469 1.00 28.57 127 PHE E N 1
ATOM 505 C CA . PHE B 2 65 ? -10.460 50.822 -22.319 1.00 28.51 127 PHE E CA 1
ATOM 506 C C . PHE B 2 65 ? -9.901 49.455 -22.742 1.00 33.39 127 PHE E C 1
ATOM 507 O O . PHE B 2 65 ? -9.241 49.354 -23.788 1.00 26.97 127 PHE E O 1
ATOM 515 N N . LEU B 2 66 ? -10.157 48.398 -21.959 1.00 29.32 128 LEU E N 1
ATOM 516 C CA . LEU B 2 66 ? -9.710 47.063 -22.348 1.00 30.75 128 LEU E CA 1
ATOM 517 C C . LEU B 2 66 ? -10.299 46.651 -23.690 1.00 29.10 128 LEU E C 1
ATOM 518 O O . LEU B 2 66 ? -9.681 45.888 -24.434 1.00 29.27 128 LEU E O 1
ATOM 523 N N . GLY B 2 67 ? -11.472 47.161 -24.030 1.00 32.85 129 GLY E N 1
ATOM 524 C CA . GLY B 2 67 ? -12.084 46.807 -25.290 1.00 34.82 129 GLY E CA 1
ATOM 525 C C . GLY B 2 67 ? -11.679 47.638 -26.500 1.00 37.14 129 GLY E C 1
ATOM 526 O O . GLY B 2 67 ? -12.188 47.378 -27.597 1.00 36.21 129 GLY E O 1
ATOM 527 N N . LYS B 2 68 ? -10.764 48.608 -26.368 1.00 32.35 130 LYS E N 1
ATOM 528 C CA . LYS B 2 68 ? -10.437 49.505 -27.490 1.00 30.18 130 LYS E CA 1
ATOM 529 C C . LYS B 2 68 ? -9.423 48.847 -28.425 1.00 29.52 130 LYS E C 1
ATOM 530 O O . LYS B 2 68 ? -8.224 49.145 -28.412 1.00 32.86 130 LYS E O 1
ATOM 536 N N . THR B 2 69 ? -9.915 47.947 -29.283 1.00 31.37 131 THR E N 1
ATOM 537 C CA . THR B 2 69 ? -8.989 47.164 -30.097 1.00 34.70 131 THR E CA 1
ATOM 538 C C . THR B 2 69 ? -8.227 48.041 -31.088 1.00 42.19 131 THR E C 1
ATOM 539 O O . THR B 2 69 ? -7.127 47.673 -31.518 1.00 36.58 131 THR E O 1
ATOM 543 N N . ASP B 2 70 ? -8.777 49.204 -31.431 1.00 37.71 132 ASP E N 1
ATOM 544 C CA . ASP B 2 70 ? -8.091 50.096 -32.343 1.00 41.60 132 ASP E CA 1
ATOM 545 C C . ASP B 2 70 ? -6.921 50.808 -31.680 1.00 46.24 132 ASP E C 1
ATOM 546 O O . ASP B 2 70 ? -6.039 51.303 -32.387 1.00 47.24 132 ASP E O 1
ATOM 551 N N . CYS B 2 71 ? -6.894 50.878 -30.351 1.00 36.90 133 CYS E N 1
ATOM 552 C CA . CYS B 2 71 ? -5.843 51.572 -29.609 1.00 34.37 133 CYS E CA 1
ATOM 553 C C . CYS B 2 71 ? -5.219 50.588 -28.627 1.00 35.73 133 CYS E C 1
ATOM 554 O O . CYS B 2 71 ? -5.437 50.676 -27.416 1.00 31.78 133 CYS E O 1
ATOM 557 N N . SER B 2 72 ? -4.418 49.663 -29.152 1.00 32.34 134 SER E N 1
ATOM 558 C CA . SER B 2 72 ? -3.791 48.683 -28.282 1.00 36.42 134 SER E CA 1
ATOM 559 C C . SER B 2 72 ? -2.948 49.307 -27.169 1.00 33.23 134 SER E C 1
ATOM 560 O O . SER B 2 72 ? -2.947 48.730 -26.067 1.00 28.88 134 SER E O 1
ATOM 563 N N . PRO B 2 73 ? -2.272 50.463 -27.341 1.00 30.75 135 PRO E N 1
ATOM 564 C CA . PRO B 2 73 ? -1.604 51.068 -26.167 1.00 30.55 135 PRO E CA 1
ATOM 565 C C . PRO B 2 73 ? -2.531 51.312 -24.989 1.00 31.08 135 PRO E C 1
ATOM 566 O O . PRO B 2 73 ? -2.129 51.059 -23.847 1.00 31.47 135 PRO E O 1
ATOM 570 N N . ILE B 2 74 ? -3.767 51.766 -25.212 1.00 25.46 136 ILE E N 1
ATOM 571 C CA . ILE B 2 74 ? -4.594 52.023 -24.037 1.00 28.68 136 ILE E CA 1
ATOM 572 C C . ILE B 2 74 ? -5.155 50.720 -23.458 1.00 30.22 136 ILE E C 1
ATOM 573 O O . ILE B 2 74 ? -5.437 50.650 -22.255 1.00 26.58 136 ILE E O 1
ATOM 578 N N . GLN B 2 75 ? -5.293 49.671 -24.280 1.00 29.01 137 GLN E N 1
ATOM 579 C CA . GLN B 2 75 ? -5.585 48.334 -23.752 1.00 28.26 137 GLN E CA 1
ATOM 580 C C . GLN B 2 75 ? -4.502 47.884 -22.787 1.00 27.14 137 GLN E C 1
ATOM 581 O O . GLN B 2 75 ? -4.797 47.407 -21.685 1.00 25.47 137 GLN E O 1
ATOM 587 N N . PHE B 2 76 ? -3.237 48.013 -23.203 1.00 25.32 138 PHE E N 1
ATOM 588 C CA . PHE B 2 76 ? -2.110 47.605 -22.372 1.00 28.95 138 PHE E CA 1
ATOM 589 C C . PHE B 2 76 ? -2.048 48.399 -21.072 1.00 29.97 138 PHE E C 1
ATOM 590 O O . PHE B 2 76 ? -1.895 47.822 -19.991 1.00 26.90 138 PHE E O 1
ATOM 598 N N . GLU B 2 77 ? -2.142 49.731 -21.156 1.00 29.45 139 GLU E N 1
ATOM 599 C CA . GLU B 2 77 ? -2.008 50.555 -19.955 1.00 30.08 139 GLU E CA 1
ATOM 600 C C . GLU B 2 77 ? -3.150 50.313 -18.974 1.00 25.34 139 GLU E C 1
ATOM 601 O O . GLU B 2 77 ? -2.928 50.264 -17.759 1.00 28.49 139 GLU E O 1
ATOM 607 N N . SER B 2 78 ? -4.379 50.187 -19.481 1.00 24.59 140 SER E N 1
ATOM 608 C CA . SER B 2 78 ? -5.517 49.841 -18.638 1.00 28.51 140 SER E CA 1
ATOM 609 C C . SER B 2 78 ? -5.354 48.458 -18.016 1.00 25.23 140 SER E C 1
ATOM 610 O O . SER B 2 78 ? -5.680 48.257 -16.838 1.00 25.52 140 SER E O 1
ATOM 613 N N . ALA B 2 79 ? -4.897 47.483 -18.811 1.00 24.85 141 ALA E N 1
ATOM 614 C CA . ALA B 2 79 ? -4.693 46.134 -18.287 1.00 26.90 141 ALA E CA 1
ATOM 615 C C . ALA B 2 79 ? -3.688 46.135 -17.146 1.00 29.10 141 ALA E C 1
ATOM 616 O O . ALA B 2 79 ? -3.892 45.478 -16.115 1.00 26.69 141 ALA E O 1
ATOM 618 N N . TRP B 2 80 ? -2.586 46.861 -17.325 1.00 27.13 142 TRP E N 1
ATOM 619 C CA . TRP B 2 80 ? -1.567 46.962 -16.287 1.00 29.33 142 TRP E CA 1
ATOM 620 C C . TRP B 2 80 ? -2.114 47.665 -15.047 1.00 28.50 142 TRP E C 1
ATOM 621 O O . TRP B 2 80 ? -1.930 47.195 -13.918 1.00 28.73 142 TRP E O 1
ATOM 632 N N . ALA B 2 81 ? -2.782 48.805 -15.238 1.00 28.78 143 ALA E N 1
ATOM 633 C CA . ALA B 2 81 ? -3.372 49.503 -14.099 1.00 29.45 143 ALA E CA 1
ATOM 634 C C . ALA B 2 81 ? -4.305 48.579 -13.329 1.00 27.81 143 ALA E C 1
ATOM 635 O O . ALA B 2 81 ? -4.234 48.495 -12.096 1.00 28.93 143 ALA E O 1
ATOM 637 N N . LEU B 2 82 ? -5.189 47.873 -14.044 1.00 24.61 144 LEU E N 1
ATOM 638 C CA . LEU B 2 82 ? -6.141 46.990 -13.367 1.00 27.32 144 LEU E CA 1
ATOM 639 C C . LEU B 2 82 ? -5.448 45.798 -12.732 1.00 29.76 144 LEU E C 1
ATOM 640 O O . LEU B 2 82 ? -5.871 45.328 -11.674 1.00 28.30 144 LEU E O 1
ATOM 645 N N . THR B 2 83 ? -4.405 45.269 -13.377 1.00 29.78 145 THR E N 1
ATOM 646 C CA . THR B 2 83 ? -3.642 44.194 -12.755 1.00 28.25 145 THR E CA 1
ATOM 647 C C . THR B 2 83 ? -3.167 44.599 -11.371 1.00 31.00 145 THR E C 1
ATOM 648 O O . THR B 2 83 ? -3.261 43.820 -10.415 1.00 30.57 145 THR E O 1
ATOM 652 N N . ASN B 2 84 ? -2.661 45.819 -11.240 1.00 27.02 146 ASN E N 1
ATOM 653 C CA . ASN B 2 84 ? -2.080 46.199 -9.968 1.00 28.83 146 ASN E CA 1
ATOM 654 C C . ASN B 2 84 ? -3.146 46.531 -8.935 1.00 30.62 146 ASN E C 1
ATOM 655 O O . ASN B 2 84 ? -2.938 46.281 -7.744 1.00 36.93 146 ASN E O 1
ATOM 660 N N . ILE B 2 85 ? -4.301 47.045 -9.356 1.00 26.05 147 ILE E N 1
ATOM 661 C CA . ILE B 2 85 ? -5.418 47.157 -8.422 1.00 30.42 147 ILE E CA 1
ATOM 662 C C . ILE B 2 85 ? -5.823 45.772 -7.922 1.00 33.36 147 ILE 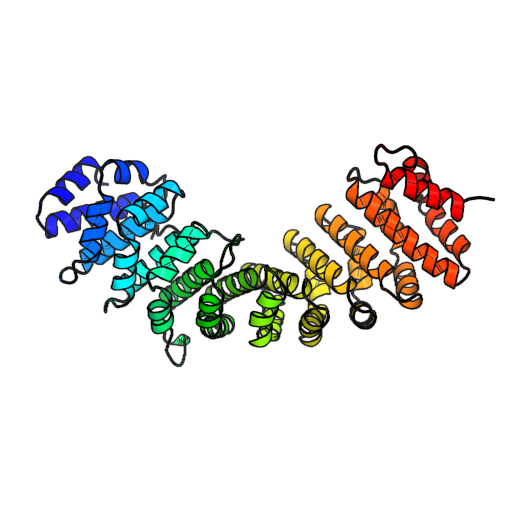E C 1
ATOM 663 O O . ILE B 2 85 ? -5.996 45.554 -6.717 1.00 31.59 147 ILE E O 1
ATOM 668 N N . ALA B 2 86 ? -5.925 44.801 -8.831 1.00 25.64 148 ALA E N 1
ATOM 669 C CA . ALA B 2 86 ? -6.354 43.469 -8.415 1.00 28.72 148 ALA E CA 1
ATOM 670 C C . ALA B 2 86 ? -5.293 42.730 -7.597 1.00 32.37 148 ALA E C 1
ATOM 671 O O . ALA B 2 86 ? -5.600 41.683 -7.016 1.00 32.31 148 ALA E O 1
ATOM 673 N N . SER B 2 87 ? -4.071 43.260 -7.512 1.00 32.65 149 SER E N 1
ATOM 674 C CA . SER B 2 87 ? -3.007 42.643 -6.731 1.00 34.27 149 SER E CA 1
ATOM 675 C C . SER B 2 87 ? -3.109 42.942 -5.241 1.00 38.81 149 SER E C 1
ATOM 676 O O . SER B 2 87 ? -2.305 42.415 -4.467 1.00 42.74 149 SER E O 1
ATOM 679 N N . GLY B 2 88 ? -4.048 43.773 -4.822 1.00 37.25 150 GLY E N 1
ATOM 680 C CA . GLY B 2 88 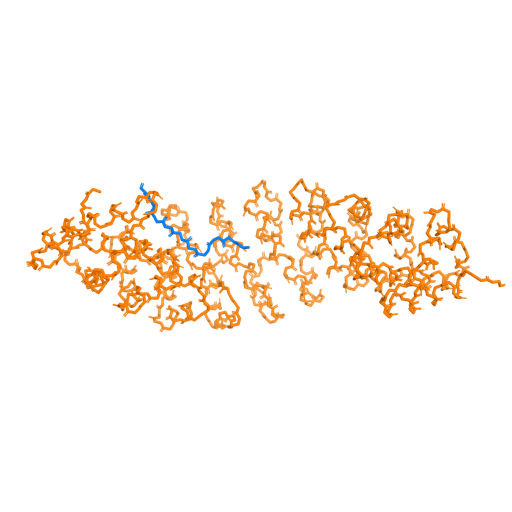? -4.104 44.224 -3.440 1.00 38.95 150 GLY E CA 1
ATOM 681 C C . GLY B 2 88 ? -5.017 43.366 -2.594 1.00 41.70 150 GLY E C 1
ATOM 682 O O . GLY B 2 88 ? -5.039 42.139 -2.720 1.00 42.66 150 GLY E O 1
ATOM 683 N N . THR B 2 89 ? -5.796 44.023 -1.739 1.00 41.53 151 THR E N 1
ATOM 684 C CA . THR B 2 89 ? -6.669 43.324 -0.813 1.00 43.65 151 THR E CA 1
ATOM 685 C C . THR B 2 89 ? -7.848 42.677 -1.551 1.00 41.63 151 THR E C 1
ATOM 686 O O . THR B 2 89 ? -8.113 42.947 -2.731 1.00 35.16 151 THR E O 1
ATOM 690 N N . SER B 2 90 ? -8.575 41.814 -0.836 1.00 37.70 152 SER E N 1
ATOM 691 C CA . SER B 2 90 ? -9.763 41.209 -1.430 1.00 40.25 152 SER E CA 1
ATOM 692 C C . SER B 2 90 ? -10.767 42.268 -1.861 1.00 35.49 152 SER E C 1
ATOM 693 O O . SER B 2 90 ? -11.424 42.125 -2.896 1.00 30.91 152 SER E O 1
ATOM 696 N N . GLU B 2 91 ? -10.911 43.339 -1.079 1.00 37.83 153 GLU E N 1
ATOM 697 C CA . GLU B 2 91 ? -11.889 44.348 -1.461 1.00 36.28 153 GLU E CA 1
ATOM 698 C C . GLU B 2 91 ? -11.426 45.097 -2.705 1.00 32.25 153 GLU E C 1
ATOM 699 O O . GLU B 2 91 ? -12.251 45.503 -3.534 1.00 32.08 153 GLU E O 1
ATOM 705 N N . GLN B 2 92 ? -10.113 45.248 -2.871 1.00 31.19 154 GLN E N 1
ATOM 706 C CA . GLN B 2 92 ? -9.595 45.875 -4.079 1.00 33.90 154 GLN E CA 1
ATOM 707 C C . GLN B 2 92 ? -9.761 44.955 -5.284 1.00 32.07 154 GLN E C 1
ATOM 708 O O . GLN B 2 92 ? -10.231 45.385 -6.342 1.00 29.59 154 GLN E O 1
ATOM 714 N N . THR B 2 93 ? -9.431 43.668 -5.127 1.00 29.58 155 THR E N 1
ATOM 715 C CA . THR B 2 93 ? -9.703 42.715 -6.204 1.00 28.63 155 THR E CA 1
ATOM 716 C C . THR B 2 93 ? -11.185 42.699 -6.552 1.00 29.43 155 THR E C 1
ATOM 717 O O . THR B 2 93 ? -11.557 42.676 -7.737 1.00 26.78 155 THR E O 1
ATOM 721 N N . LYS B 2 94 ? -12.048 42.763 -5.531 1.00 28.26 156 LYS E N 1
ATOM 722 C CA . LYS B 2 94 ? -13.484 42.759 -5.780 1.00 31.29 156 LYS E CA 1
ATOM 723 C C . LYS B 2 94 ? -13.900 43.959 -6.620 1.00 26.95 156 LYS E C 1
ATOM 724 O O . LYS B 2 94 ? -14.825 43.866 -7.441 1.00 28.00 156 LYS E O 1
ATOM 730 N N . ALA B 2 95 ? -13.266 45.114 -6.399 1.00 31.30 157 ALA E N 1
ATOM 731 C CA . ALA B 2 95 ? -13.646 46.294 -7.174 1.00 31.94 157 ALA E CA 1
ATOM 732 C C . ALA B 2 95 ? -13.391 46.072 -8.663 1.00 25.77 157 ALA E C 1
ATOM 733 O O . ALA B 2 95 ? -14.199 46.474 -9.510 1.00 30.84 157 ALA E O 1
ATOM 735 N N . VAL B 2 96 ? -12.284 45.401 -8.997 1.00 26.43 158 VAL E N 1
ATOM 736 C CA . VAL B 2 96 ? -11.970 45.091 -10.390 1.00 26.31 158 VAL E CA 1
ATOM 737 C C . VAL B 2 96 ? -12.997 44.121 -10.978 1.00 27.83 158 VAL E C 1
ATOM 738 O O . VAL B 2 96 ? -13.517 44.340 -12.079 1.00 26.25 158 VAL E O 1
ATOM 742 N N . VAL B 2 97 ? -13.317 43.042 -10.252 1.00 26.01 159 VAL E N 1
ATOM 743 C CA . VAL B 2 97 ? -14.347 42.115 -10.722 1.00 25.52 159 VAL E CA 1
ATOM 744 C C . VAL B 2 97 ? -15.687 42.836 -10.887 1.00 27.37 159 VAL E C 1
ATOM 745 O O . VAL B 2 97 ? -16.366 42.685 -11.908 1.00 24.84 159 VAL E O 1
ATOM 749 N N . ASP B 2 98 ? -16.100 43.603 -9.875 1.00 25.33 160 ASP E N 1
ATOM 750 C CA . ASP B 2 98 ? -17.353 44.368 -9.985 1.00 31.36 160 ASP E CA 1
ATOM 751 C C . ASP B 2 98 ? -17.381 45.321 -11.180 1.00 33.66 160 ASP E C 1
ATOM 752 O O . ASP B 2 98 ? -18.464 45.621 -11.688 1.00 34.52 160 ASP E O 1
ATOM 757 N N . GLY B 2 99 ? -16.229 45.794 -11.656 1.00 32.25 161 GLY E N 1
ATOM 758 C CA . GLY B 2 99 ? -16.267 46.624 -12.846 1.00 27.57 161 GLY E CA 1
ATOM 759 C C . GLY B 2 99 ? -16.481 45.892 -14.155 1.00 34.71 161 GLY E C 1
ATOM 760 O O . GLY B 2 99 ? -16.469 46.526 -15.216 1.00 32.13 161 GLY E O 1
ATOM 761 N N . GLY B 2 100 ? -16.670 44.570 -14.133 1.00 28.60 162 GLY E N 1
ATOM 762 C CA . GLY B 2 100 ? -16.796 43.806 -15.363 1.00 27.82 162 GLY E CA 1
ATOM 763 C C . GLY B 2 100 ? -15.493 43.300 -15.948 1.00 28.39 162 GLY E C 1
ATOM 764 O O . GLY B 2 100 ? -15.467 42.889 -17.117 1.00 28.64 162 GLY E O 1
ATOM 765 N N . ALA B 2 101 ? -14.406 43.307 -15.179 1.00 26.44 163 ALA E N 1
ATOM 766 C CA . ALA B 2 101 ? -13.102 43.054 -15.786 1.00 23.53 163 ALA E CA 1
ATOM 767 C C . ALA B 2 101 ? -12.902 41.616 -16.233 1.00 27.88 163 ALA E C 1
ATOM 768 O O . ALA B 2 101 ? -12.055 41.382 -17.097 1.00 26.99 163 ALA E O 1
ATOM 770 N N . ILE B 2 102 ? -13.604 40.637 -15.655 1.00 24.84 164 ILE E N 1
ATOM 771 C CA . ILE B 2 102 ? -13.270 39.249 -15.997 1.00 25.06 164 ILE E CA 1
ATOM 772 C C . ILE B 2 102 ? -13.508 38.963 -17.481 1.00 26.13 164 ILE E C 1
ATOM 773 O O . ILE B 2 102 ? -12.585 38.488 -18.164 1.00 25.79 164 ILE E O 1
ATOM 778 N N . PRO B 2 103 ? -14.696 39.200 -18.045 1.00 24.66 165 PRO E N 1
ATOM 779 C CA . PRO B 2 103 ? -14.859 38.844 -19.461 1.00 24.95 165 PRO E CA 1
ATOM 780 C C . PRO B 2 103 ? -14.014 39.716 -20.369 1.00 28.60 165 PRO E C 1
ATOM 781 O O . PRO B 2 103 ? -13.522 39.224 -21.390 1.00 28.38 165 PRO E O 1
ATOM 785 N N . ALA B 2 104 ? -13.781 40.979 -19.995 1.00 26.68 166 ALA E N 1
ATOM 786 C CA . ALA B 2 104 ? -12.939 41.850 -20.806 1.00 27.36 166 ALA E CA 1
ATOM 787 C C . ALA B 2 104 ? -11.508 41.326 -20.876 1.00 30.96 166 ALA E C 1
ATOM 788 O O . ALA B 2 104 ? -10.882 41.373 -21.941 1.00 28.41 166 ALA E O 1
ATOM 790 N N . PHE B 2 105 ? -10.964 40.826 -19.753 1.00 24.24 167 PHE E N 1
ATOM 791 C CA . PHE B 2 105 ? -9.601 40.280 -19.785 1.00 24.09 167 PHE E CA 1
ATOM 792 C C . PHE B 2 105 ? -9.551 38.962 -20.559 1.00 26.75 167 PHE E C 1
ATOM 793 O O . PHE B 2 105 ? -8.581 38.687 -21.273 1.00 28.46 167 PHE E O 1
ATOM 801 N N . ILE B 2 106 ? -10.575 38.119 -20.414 1.00 24.36 168 ILE E N 1
ATOM 802 C CA . ILE B 2 106 ? -10.597 36.871 -21.170 1.00 24.35 168 ILE E CA 1
ATOM 803 C C . ILE B 2 106 ? -10.615 37.174 -22.662 1.00 28.18 168 ILE E C 1
ATOM 804 O O . ILE B 2 106 ? -9.938 36.511 -23.452 1.00 28.38 168 ILE E O 1
ATOM 809 N N . SER B 2 107 ? -11.331 38.227 -23.061 1.00 29.57 169 SER E N 1
ATOM 810 C CA . SER B 2 107 ? -11.317 38.620 -24.467 1.00 33.89 169 SER E CA 1
ATOM 811 C C . SER B 2 107 ? -9.925 39.043 -24.912 1.00 33.48 169 SER E C 1
ATOM 812 O O . SER B 2 107 ? -9.549 38.823 -26.066 1.00 34.79 169 SER E O 1
ATOM 815 N N . LEU B 2 108 ? -9.143 39.628 -24.012 1.00 31.64 170 LEU E N 1
ATOM 816 C CA . LEU B 2 108 ? -7.804 40.088 -24.355 1.00 31.17 170 LEU E CA 1
ATOM 817 C C . LEU B 2 108 ? -6.786 38.962 -24.487 1.00 35.51 170 LEU E C 1
ATOM 818 O O . LEU B 2 108 ? -5.695 39.203 -25.021 1.00 32.69 170 LEU E O 1
ATOM 823 N N . LEU B 2 109 ? -7.098 37.755 -24.005 1.00 28.36 171 LEU E N 1
ATOM 824 C CA . LEU B 2 109 ? -6.158 36.648 -24.150 1.00 31.24 171 LEU E CA 1
ATOM 825 C C . LEU B 2 109 ? -5.852 36.361 -25.615 1.00 37.14 171 LEU E C 1
ATOM 826 O O . LEU B 2 109 ? -4.790 35.818 -25.932 1.00 36.64 171 LEU E O 1
ATOM 831 N N . ALA B 2 110 ? -6.758 36.714 -26.517 1.00 40.03 172 ALA E N 1
ATOM 832 C CA . ALA B 2 110 ? -6.570 36.456 -27.934 1.00 43.36 172 ALA E CA 1
ATOM 833 C C . ALA B 2 110 ? -5.965 37.646 -28.671 1.00 40.56 172 ALA E C 1
ATOM 834 O O . ALA B 2 110 ? -5.965 37.661 -29.903 1.00 41.92 172 ALA E O 1
ATOM 836 N N . SER B 2 111 ? -5.457 38.637 -27.951 1.00 37.62 173 SER E N 1
ATOM 837 C CA . SER B 2 111 ? -4.877 39.796 -28.602 1.00 39.32 173 SER E CA 1
ATOM 838 C C . SER B 2 111 ? -3.682 39.373 -29.454 1.00 40.78 173 SER E C 1
ATOM 839 O O . SER B 2 111 ? -2.877 38.539 -29.024 1.00 35.10 173 SER E O 1
ATOM 842 N N . PRO B 2 112 ? -3.528 39.941 -30.654 1.00 42.12 174 PRO E N 1
ATOM 843 C CA . PRO B 2 112 ? -2.325 39.672 -31.451 1.00 37.94 174 PRO E CA 1
ATOM 844 C C . PRO B 2 112 ? -1.065 40.243 -30.848 1.00 41.01 174 PRO E C 1
ATOM 845 O O . PRO B 2 112 ? 0.028 39.901 -31.315 1.00 39.55 174 PRO E O 1
ATOM 849 N N . HIS B 2 113 ? -1.176 41.111 -29.840 1.00 39.43 175 HIS E N 1
ATOM 850 C CA . HIS B 2 113 ? -0.019 41.698 -29.171 1.00 36.86 175 HIS E CA 1
ATOM 851 C C . HIS B 2 113 ? 0.320 40.863 -27.944 1.00 40.15 175 HIS E C 1
ATOM 852 O O . HIS B 2 113 ? -0.455 40.837 -26.982 1.00 36.03 175 HIS E O 1
ATOM 859 N N . ALA B 2 114 ? 1.496 40.218 -27.968 1.00 36.24 176 ALA E N 1
ATOM 860 C CA . ALA B 2 114 ? 1.899 39.327 -26.882 1.00 38.50 176 ALA E CA 1
ATOM 861 C C . ALA B 2 114 ? 1.941 40.052 -25.545 1.00 39.74 176 ALA E C 1
ATOM 862 O O . ALA B 2 114 ? 1.567 39.477 -24.514 1.00 39.20 176 ALA E O 1
ATOM 864 N N . HIS B 2 115 ? 2.418 41.301 -25.527 1.00 32.23 177 HIS E N 1
ATOM 865 C CA . HIS B 2 115 ? 2.515 41.980 -24.240 1.00 36.64 177 HIS E CA 1
ATOM 866 C C . HIS B 2 115 ? 1.134 42.271 -23.661 1.00 32.76 177 HIS E C 1
ATOM 867 O O . HIS B 2 115 ? 0.986 42.362 -22.441 1.00 33.73 177 HIS E O 1
ATOM 874 N N . ILE B 2 116 ? 0.112 42.372 -24.506 1.00 32.57 178 ILE E N 1
ATOM 875 C CA . ILE B 2 116 ? -1.233 42.633 -24.009 1.00 30.64 178 ILE E CA 1
ATOM 876 C C . ILE B 2 116 ? -1.878 41.350 -23.496 1.00 33.10 178 ILE E C 1
ATOM 877 O O . ILE B 2 116 ? -2.442 41.316 -22.397 1.00 28.91 178 ILE E O 1
ATOM 882 N N . SER B 2 117 ? -1.797 40.267 -24.270 1.00 29.42 179 SER E N 1
ATOM 883 C CA . SER B 2 117 ? -2.357 39.013 -23.783 1.00 28.46 179 SER E CA 1
ATOM 884 C C . SER B 2 117 ? -1.660 38.579 -22.505 1.00 30.35 179 SER E C 1
ATOM 885 O O . SER B 2 117 ? -2.305 38.076 -21.582 1.00 32.46 179 SER E O 1
ATOM 888 N N . GLU B 2 118 ? -0.346 38.803 -22.414 1.00 28.87 180 GLU E N 1
ATOM 889 C CA . GLU B 2 118 ? 0.367 38.456 -21.192 1.00 33.71 180 GLU E CA 1
ATOM 890 C C . GLU B 2 118 ? -0.162 39.252 -19.999 1.00 28.48 180 GLU E C 1
ATOM 891 O O . GLU B 2 118 ? -0.245 38.727 -18.883 1.00 28.36 180 GLU E O 1
ATOM 897 N N . GLN B 2 119 ? -0.510 40.525 -20.206 1.00 28.96 181 GLN E N 1
ATOM 898 C CA . GLN B 2 119 ? -1.041 41.316 -19.097 1.00 27.02 181 GLN E CA 1
ATOM 899 C C . GLN B 2 119 ? -2.418 40.812 -18.679 1.00 26.20 181 GLN E C 1
ATOM 900 O O . GLN B 2 119 ? -2.727 40.791 -17.488 1.00 26.73 181 GLN E O 1
ATOM 906 N N . ALA B 2 120 ? -3.225 40.321 -19.629 1.00 24.02 182 ALA E N 1
ATOM 907 C CA . ALA B 2 120 ? -4.515 39.733 -19.285 1.00 25.47 182 ALA E CA 1
ATOM 908 C C . ALA B 2 120 ? -4.340 38.429 -18.513 1.00 28.89 182 ALA E C 1
ATOM 909 O O . ALA B 2 120 ? -5.102 38.147 -17.576 1.00 27.22 182 ALA E O 1
ATOM 911 N N . VAL B 2 121 ? -3.349 37.620 -18.906 1.00 26.55 183 VAL E N 1
ATOM 912 C CA . VAL B 2 121 ? -3.006 36.415 -18.151 1.00 27.33 183 VAL E CA 1
ATOM 913 C C . VAL B 2 121 ? -2.697 36.777 -16.706 1.00 26.79 183 VAL E C 1
ATOM 914 O O . VAL B 2 121 ? -3.209 36.160 -15.758 1.00 25.43 183 VAL E O 1
ATOM 918 N N . TRP B 2 122 ? -1.833 37.779 -16.525 1.00 27.44 184 TRP E N 1
ATOM 919 C CA . TRP B 2 122 ? -1.415 38.222 -15.199 1.00 24.27 184 TRP E CA 1
ATOM 920 C C . TRP B 2 122 ? -2.606 38.696 -14.367 1.00 26.57 184 TRP E C 1
ATOM 921 O O . TRP B 2 122 ? -2.759 38.320 -13.192 1.00 28.29 184 TRP E O 1
ATOM 932 N N . ALA B 2 123 ? -3.473 39.518 -14.965 1.00 24.11 185 ALA E N 1
ATOM 933 C CA . ALA B 2 123 ? -4.635 40.028 -14.248 1.00 27.82 185 ALA E CA 1
ATOM 934 C C . ALA B 2 123 ? -5.561 38.899 -13.806 1.00 25.47 185 ALA E C 1
ATOM 935 O O . ALA B 2 123 ? -6.109 38.930 -12.696 1.00 23.96 185 ALA E O 1
ATOM 937 N N . LEU B 2 124 ? -5.804 37.936 -14.689 1.00 24.21 186 LEU E N 1
ATOM 938 C CA . LEU B 2 124 ? -6.681 36.826 -14.343 1.00 24.94 186 LEU E CA 1
ATOM 939 C C . LEU B 2 124 ? -6.056 35.953 -13.262 1.00 26.57 186 LEU E C 1
ATOM 940 O O . LEU B 2 124 ? -6.779 35.414 -12.418 1.00 26.98 186 LEU E O 1
ATOM 945 N N . GLY B 2 125 ? -4.724 35.830 -13.253 1.00 25.17 187 GLY E N 1
ATOM 946 C CA . GLY B 2 125 ? -4.055 35.164 -12.140 1.00 24.67 187 GLY E CA 1
ATOM 947 C C . GLY B 2 125 ? -4.333 35.846 -10.811 1.00 28.12 187 GLY E C 1
ATOM 948 O O . GLY B 2 125 ? -4.622 35.189 -9.808 1.00 27.67 187 GLY E O 1
ATOM 949 N N . ASN B 2 126 ? -4.242 37.181 -10.785 1.00 27.84 188 ASN E N 1
ATOM 950 C CA . ASN B 2 126 ? -4.518 37.917 -9.555 1.00 28.99 188 ASN E CA 1
ATOM 951 C C . ASN B 2 126 ? -5.964 37.724 -9.113 1.00 29.37 188 ASN E C 1
ATOM 952 O O . ASN B 2 126 ? -6.242 37.542 -7.920 1.00 31.72 188 ASN E O 1
ATOM 957 N N . ILE B 2 127 ? -6.898 37.787 -10.058 1.00 22.22 189 ILE E N 1
ATOM 958 C CA . ILE B 2 127 ? -8.308 37.644 -9.711 1.00 26.34 189 ILE E CA 1
ATOM 959 C C . ILE B 2 127 ? -8.587 36.244 -9.188 1.00 28.12 189 ILE E C 1
ATOM 960 O O . ILE B 2 127 ? -9.185 36.078 -8.116 1.00 27.66 189 ILE E O 1
ATOM 965 N N . ALA B 2 128 ? -8.136 35.214 -9.922 1.00 25.22 190 ALA E N 1
ATOM 966 C CA . ALA B 2 128 ? -8.344 33.839 -9.477 1.00 27.86 190 ALA E CA 1
ATOM 967 C C . ALA B 2 128 ? -7.665 33.572 -8.144 1.00 29.66 190 ALA E C 1
ATOM 968 O O . ALA B 2 128 ? -8.161 32.766 -7.344 1.00 31.92 190 ALA E O 1
ATOM 970 N N . GLY B 2 129 ? -6.547 34.239 -7.874 1.00 31.54 191 GLY E N 1
ATOM 971 C CA . GLY B 2 129 ? -5.826 34.036 -6.622 1.00 34.07 191 GLY E CA 1
ATOM 972 C C . GLY B 2 129 ? -6.504 34.612 -5.390 1.00 36.32 191 GLY E C 1
ATOM 973 O O . GLY B 2 129 ? -6.020 34.402 -4.271 1.00 38.12 191 GLY E O 1
ATOM 974 N N . ASP B 2 130 ? -7.593 35.348 -5.559 1.00 32.50 192 ASP E N 1
ATOM 975 C CA . ASP B 2 130 ? -8.261 35.894 -4.383 1.00 34.48 192 ASP E CA 1
ATOM 976 C C . ASP B 2 130 ? -8.838 34.784 -3.505 1.00 29.49 192 ASP E C 1
ATOM 977 O O . ASP B 2 130 ? -8.833 34.886 -2.274 1.00 32.72 192 ASP E O 1
ATOM 982 N N . GLY B 2 131 ? -9.329 33.723 -4.113 1.00 30.45 193 GLY E N 1
ATOM 983 C CA . GLY B 2 131 ? -10.012 32.697 -3.359 1.00 31.13 193 GLY E CA 1
ATOM 984 C C . GLY B 2 131 ? -10.892 31.871 -4.264 1.00 32.89 193 GLY E C 1
ATOM 985 O O . GLY B 2 131 ? -10.962 32.081 -5.480 1.00 26.80 193 GLY E O 1
ATOM 986 N N . SER B 2 132 ? -11.590 30.933 -3.621 1.00 29.74 194 SER E N 1
ATOM 987 C CA . SER B 2 132 ? -12.340 29.904 -4.332 1.00 30.56 194 SER E CA 1
ATOM 988 C C . SER B 2 132 ? -13.417 30.504 -5.229 1.00 26.55 194 SER E C 1
ATOM 989 O O . SER B 2 132 ? -13.629 30.041 -6.359 1.00 26.94 194 SER E O 1
ATOM 992 N N . ALA B 2 133 ? -14.131 31.515 -4.729 1.00 24.48 195 ALA E N 1
ATOM 993 C CA . ALA B 2 133 ? -15.271 32.050 -5.474 1.00 30.16 195 ALA E CA 1
ATOM 994 C C . ALA B 2 133 ? -14.821 32.733 -6.764 1.00 23.27 195 ALA E C 1
ATOM 995 O O . ALA B 2 133 ? -15.373 32.472 -7.841 1.00 23.59 195 ALA E O 1
ATOM 997 N N . PHE B 2 134 ? -13.804 33.599 -6.677 1.00 25.66 196 PHE E N 1
ATOM 998 C CA . PHE B 2 134 ? -13.346 34.302 -7.876 1.00 28.48 196 PHE E CA 1
ATOM 999 C C . PHE B 2 134 ? -12.631 33.350 -8.826 1.00 25.73 196 PHE E C 1
ATOM 1000 O O . PHE B 2 134 ? -12.719 33.498 -10.051 1.00 27.60 196 PHE E O 1
ATOM 1008 N N . ARG B 2 135 ? -11.870 32.398 -8.278 1.00 27.03 197 ARG E N 1
ATOM 1009 C CA . ARG B 2 135 ? -11.324 31.324 -9.097 1.00 23.55 197 ARG E CA 1
ATOM 1010 C C . ARG B 2 135 ? -12.426 30.659 -9.917 1.00 25.87 197 ARG E C 1
ATOM 1011 O O . ARG B 2 135 ? -12.312 30.530 -11.141 1.00 25.89 197 ARG E O 1
ATOM 1019 N N . ASP B 2 136 ? -13.504 30.222 -9.260 1.00 24.42 198 ASP E N 1
ATOM 1020 C CA . ASP B 2 136 ? -14.551 29.522 -10.002 1.00 23.40 198 ASP E CA 1
ATOM 1021 C C . ASP B 2 136 ? -15.298 30.471 -10.923 1.00 26.42 198 ASP E C 1
ATOM 1022 O O . ASP B 2 136 ? -15.811 30.050 -11.966 1.00 26.34 198 ASP E O 1
ATOM 1027 N N . LEU B 2 137 ? -15.325 31.757 -10.589 1.00 24.75 199 LEU E N 1
ATOM 1028 C CA . LEU B 2 137 ? -15.982 32.709 -11.482 1.00 25.01 199 LEU E CA 1
ATOM 1029 C C . LEU B 2 137 ? -15.165 32.930 -12.751 1.00 25.83 199 LEU E C 1
ATOM 1030 O O . LEU B 2 137 ? -15.726 33.066 -13.847 1.00 23.98 199 LEU E O 1
ATOM 1035 N N . VAL B 2 138 ? -13.840 33.021 -12.614 1.00 25.81 200 VAL E N 1
ATOM 1036 C CA . VAL B 2 138 ? -12.973 33.092 -13.789 1.00 25.05 200 VAL E CA 1
ATOM 1037 C C . VAL B 2 138 ? -13.188 31.865 -14.666 1.00 26.71 200 VAL E C 1
ATOM 1038 O O . VAL B 2 138 ? -13.279 31.964 -15.898 1.00 25.24 200 VAL E O 1
ATOM 1042 N N . ILE B 2 139 ? -13.349 30.701 -14.043 1.00 25.17 201 ILE E N 1
ATOM 1043 C CA . ILE B 2 139 ? -13.570 29.484 -14.813 1.00 24.89 201 ILE E CA 1
ATOM 1044 C C . ILE B 2 139 ? -14.916 29.529 -15.532 1.00 25.25 201 ILE E C 1
ATOM 1045 O O . ILE B 2 139 ? -15.013 29.168 -16.705 1.00 27.88 201 ILE E O 1
ATOM 1050 N N . LYS B 2 140 ? -15.970 29.979 -14.852 1.00 28.93 202 LYS E N 1
ATOM 1051 C CA . LYS B 2 140 ? -17.289 30.019 -15.490 1.00 30.52 202 LYS E CA 1
ATOM 1052 C C . LYS B 2 140 ? -17.337 30.999 -16.661 1.00 29.75 202 LYS E C 1
ATOM 1053 O O . LYS B 2 140 ? -18.120 30.805 -17.600 1.00 30.43 202 LYS E O 1
ATOM 1059 N N . HIS B 2 141 ? -16.533 32.064 -16.620 1.00 26.77 203 HIS E N 1
ATOM 1060 C CA . HIS B 2 141 ? -16.470 32.994 -17.741 1.00 27.14 203 HIS E CA 1
ATOM 1061 C C . HIS B 2 141 ? -15.667 32.436 -18.913 1.00 30.50 203 HIS E C 1
ATOM 1062 O O . HIS B 2 141 ? -15.546 33.116 -19.940 1.00 28.34 203 HIS E O 1
ATOM 1069 N N . GLY B 2 142 ? -15.103 31.234 -18.777 1.00 29.24 204 GLY E N 1
ATOM 1070 C CA . GLY B 2 142 ? -14.450 30.580 -19.892 1.00 29.62 204 GLY E CA 1
ATOM 1071 C C . GLY B 2 142 ? -12.975 30.863 -20.043 1.00 28.88 204 GLY E C 1
ATOM 1072 O O . GLY B 2 142 ? -12.479 30.870 -21.168 1.00 30.08 204 GLY E O 1
ATOM 1073 N N . ALA B 2 143 ? -12.237 31.051 -18.950 1.00 25.50 205 ALA E N 1
ATOM 1074 C CA . ALA B 2 143 ? -10.833 31.421 -19.096 1.00 25.53 205 ALA E CA 1
ATOM 1075 C C . ALA B 2 143 ? -9.950 30.243 -19.514 1.00 26.98 205 ALA E C 1
ATOM 1076 O O . ALA B 2 143 ? -8.872 30.454 -20.087 1.00 27.22 205 ALA E O 1
ATOM 1078 N N . ILE B 2 144 ? -10.354 29.010 -19.219 1.00 22.63 206 ILE E N 1
ATOM 1079 C CA . ILE B 2 144 ? -9.403 27.899 -19.340 1.00 24.55 206 ILE E CA 1
ATOM 1080 C C . ILE B 2 144 ? -9.060 27.619 -20.806 1.00 26.82 206 ILE E C 1
ATOM 1081 O O . ILE B 2 144 ? -7.885 27.475 -21.158 1.00 27.39 206 ILE E O 1
ATOM 1086 N N . ASP B 2 145 ? -10.075 27.540 -21.688 1.00 28.64 207 ASP E N 1
ATOM 1087 C CA . ASP B 2 145 ? -9.800 27.213 -23.096 1.00 28.09 207 ASP E CA 1
ATOM 1088 C C . ASP B 2 145 ? -8.772 28.186 -23.694 1.00 29.28 207 ASP E C 1
ATOM 1089 O O . ASP B 2 145 ? -7.742 27.739 -24.219 1.00 28.61 207 ASP E O 1
ATOM 1094 N N . PRO B 2 146 ? -8.994 29.515 -23.651 1.00 27.82 208 PRO E N 1
ATOM 1095 C CA . PRO B 2 146 ? -7.999 30.412 -24.261 1.00 26.50 208 PRO E CA 1
ATOM 1096 C C . PRO B 2 146 ? -6.671 30.424 -23.528 1.00 27.69 208 PRO E C 1
ATOM 1097 O O . PRO B 2 146 ? -5.634 30.603 -24.174 1.00 30.47 208 PRO E O 1
ATOM 1101 N N . LEU B 2 147 ? -6.644 30.212 -22.210 1.00 26.52 209 LEU E N 1
ATOM 1102 C CA . LEU B 2 147 ? -5.347 30.122 -21.535 1.00 27.24 209 LEU E CA 1
ATOM 1103 C C . LEU B 2 147 ? -4.550 28.931 -22.066 1.00 30.73 209 LEU E C 1
ATOM 1104 O O . LEU B 2 147 ? -3.360 29.046 -22.376 1.00 29.09 209 LEU E O 1
ATOM 1109 N N . LEU B 2 148 ? -5.197 27.769 -22.173 1.00 28.35 210 LEU E N 1
ATOM 1110 C CA . LEU B 2 148 ? -4.475 26.580 -22.619 1.00 29.58 210 LEU E CA 1
ATOM 1111 C C . LEU B 2 148 ? -4.064 26.700 -24.080 1.00 34.29 210 LEU E C 1
ATOM 1112 O O . LEU B 2 148 ? -2.993 26.219 -24.462 1.00 32.21 210 LEU E O 1
ATOM 1117 N N . ALA B 2 149 ? -4.890 27.364 -24.894 1.00 30.16 211 ALA E N 1
ATOM 1118 C CA . ALA B 2 149 ? -4.556 27.569 -26.298 1.00 31.78 211 ALA E CA 1
ATOM 1119 C C . ALA B 2 149 ? -3.255 28.343 -26.461 1.00 35.45 211 ALA E C 1
ATOM 1120 O O . ALA B 2 149 ? -2.542 28.131 -27.442 1.00 33.58 211 ALA E O 1
ATOM 1122 N N . LEU B 2 150 ? -2.914 29.232 -25.514 1.00 30.29 212 LEU E N 1
ATOM 1123 C CA . LEU B 2 150 ? -1.646 29.951 -25.643 1.00 29.36 212 LEU E CA 1
ATOM 1124 C C . LEU B 2 150 ? -0.446 29.031 -25.465 1.00 34.60 212 LEU E C 1
ATOM 1125 O O . LEU B 2 150 ? 0.668 29.402 -25.856 1.00 33.72 212 LEU E O 1
ATOM 1130 N N . LEU B 2 151 ? -0.642 27.849 -24.876 1.00 31.19 213 LEU E N 1
ATOM 1131 C CA . LEU B 2 151 ? 0.436 26.898 -24.650 1.00 33.80 213 LEU E CA 1
ATOM 1132 C C . LEU B 2 151 ? 0.402 25.726 -25.616 1.00 37.18 213 LEU E C 1
ATOM 1133 O O . LEU B 2 151 ? 1.176 24.772 -25.446 1.00 36.75 213 LEU E O 1
ATOM 1138 N N . ALA B 2 152 ? -0.476 25.759 -26.615 1.00 30.99 214 ALA E N 1
ATOM 1139 C CA . ALA B 2 152 ? -0.621 24.623 -27.524 1.00 38.50 214 ALA E CA 1
ATOM 1140 C C . ALA B 2 152 ? 0.384 24.737 -28.673 1.00 34.86 214 ALA E C 1
ATOM 1141 O O . ALA B 2 152 ? 0.040 24.926 -29.834 1.00 39.41 214 ALA E O 1
ATOM 1143 N N . VAL B 2 153 ? 1.660 24.672 -28.302 1.00 33.32 215 VAL E N 1
ATOM 1144 C CA . VAL B 2 153 ? 2.768 24.650 -29.254 1.00 35.36 215 VAL E CA 1
ATOM 1145 C C . VAL B 2 153 ? 3.499 23.330 -29.043 1.00 34.53 215 VAL E C 1
ATOM 1146 O O . VAL B 2 153 ? 3.450 22.767 -27.934 1.00 32.21 215 VAL E O 1
ATOM 1150 N N . PRO B 2 154 ? 4.161 22.790 -30.069 1.00 34.40 216 PRO E N 1
ATOM 1151 C CA . PRO B 2 154 ? 4.788 21.461 -29.911 1.00 36.37 216 PRO E CA 1
ATOM 1152 C C . PRO B 2 154 ? 5.937 21.469 -28.927 1.00 35.94 216 PRO E C 1
ATOM 1153 O O . PRO B 2 154 ? 6.192 20.446 -28.279 1.00 33.26 216 PRO E O 1
ATOM 1157 N N . ASP B 2 155 ? 6.635 22.594 -28.781 1.00 28.68 217 ASP E N 1
ATOM 1158 C CA . ASP B 2 155 ? 7.743 22.690 -27.836 1.00 32.45 217 ASP E CA 1
ATOM 1159 C C . ASP B 2 155 ? 7.647 24.008 -27.073 1.00 35.38 217 ASP E C 1
ATOM 1160 O O . ASP B 2 155 ? 7.769 25.080 -27.675 1.00 32.84 217 ASP E O 1
ATOM 1165 N N . LEU B 2 156 ? 7.463 23.911 -25.747 1.00 29.18 218 LEU E N 1
ATOM 1166 C CA . LEU B 2 156 ? 7.332 25.097 -24.900 1.00 37.57 218 LEU E CA 1
ATOM 1167 C C . LEU B 2 156 ? 8.545 26.001 -25.014 1.00 37.82 218 LEU E C 1
ATOM 1168 O O . LEU B 2 156 ? 8.437 27.207 -24.790 1.00 33.07 218 LEU E O 1
ATOM 1173 N N . SER B 2 157 ? 9.707 25.438 -25.353 1.00 37.39 219 SER E N 1
ATOM 1174 C CA . SER B 2 157 ? 10.919 26.240 -25.460 1.00 38.08 219 SER E CA 1
ATOM 1175 C C . SER B 2 157 ? 10.832 27.325 -26.528 1.00 37.84 219 SER E C 1
ATOM 1176 O O . SER B 2 157 ? 11.700 28.200 -26.557 1.00 41.30 219 SER E O 1
ATOM 1179 N N . THR B 2 158 ? 9.823 27.312 -27.398 1.00 33.96 220 THR E N 1
ATOM 1180 C CA . THR B 2 158 ? 9.748 28.380 -28.381 1.00 35.69 220 THR E CA 1
ATOM 1181 C C . THR B 2 158 ? 9.025 29.611 -27.851 1.00 42.94 220 THR E C 1
ATOM 1182 O O . THR B 2 158 ? 9.062 30.661 -28.503 1.00 39.39 220 THR E O 1
ATOM 1186 N N . LEU B 2 159 ? 8.399 29.512 -26.680 1.00 38.45 221 LEU E N 1
ATOM 1187 C CA . LEU B 2 159 ? 7.691 30.635 -26.081 1.00 39.77 221 LEU E CA 1
ATOM 1188 C C . LEU B 2 159 ? 8.660 31.543 -25.343 1.00 33.36 221 LEU E C 1
ATOM 1189 O O . LEU B 2 159 ? 9.707 31.114 -24.862 1.00 34.12 221 LEU E O 1
ATOM 1194 N N . ALA B 2 160 ? 8.288 32.809 -25.228 1.00 35.16 222 ALA E N 1
ATOM 1195 C CA . ALA B 2 160 ? 9.097 33.723 -24.444 1.00 38.02 222 ALA E CA 1
ATOM 1196 C C . ALA B 2 160 ? 9.047 33.299 -22.982 1.00 38.20 222 ALA E C 1
ATOM 1197 O O . ALA B 2 160 ? 8.005 32.888 -22.470 1.00 33.66 222 ALA E O 1
ATOM 1199 N N . CYS B 2 161 ? 10.188 33.407 -22.312 1.00 35.18 223 CYS E N 1
ATOM 1200 C CA . CYS B 2 161 ? 10.326 32.868 -20.968 1.00 35.41 223 CYS E CA 1
ATOM 1201 C C . CYS B 2 161 ? 9.451 33.614 -19.957 1.00 38.40 223 CYS E C 1
ATOM 1202 O O . CYS B 2 161 ? 8.793 32.988 -19.119 1.00 34.05 223 CYS E O 1
ATOM 1205 N N . GLY B 2 162 ? 9.404 34.946 -20.019 1.00 34.74 224 GLY E N 1
ATOM 1206 C CA . GLY B 2 162 ? 8.525 35.677 -19.111 1.00 32.78 224 GLY E CA 1
ATOM 1207 C C . GLY B 2 162 ? 7.058 35.365 -19.353 1.00 35.01 224 GLY E C 1
ATOM 1208 O O . GLY B 2 162 ? 6.278 35.212 -18.407 1.00 31.53 224 GLY E O 1
ATOM 1209 N N . TYR B 2 163 ? 6.669 35.253 -20.626 1.00 30.56 225 TYR E N 1
ATOM 1210 C CA . TYR B 2 163 ? 5.322 34.833 -21.001 1.00 33.48 225 TYR E CA 1
ATOM 1211 C C . TYR B 2 163 ? 4.960 33.480 -20.375 1.00 32.94 225 TYR E C 1
ATOM 1212 O O . TYR B 2 163 ? 3.862 33.293 -19.827 1.00 27.73 225 TYR E O 1
ATOM 1221 N N . LEU B 2 164 ? 5.870 32.512 -20.488 1.00 27.72 226 LEU E N 1
ATOM 1222 C CA . LEU B 2 164 ? 5.622 31.160 -19.988 1.00 28.31 226 LEU E CA 1
ATOM 1223 C C . LEU B 2 164 ? 5.490 31.129 -18.469 1.00 29.79 226 LEU E C 1
ATOM 1224 O O . LEU B 2 164 ? 4.631 30.421 -17.932 1.00 28.91 226 LEU E O 1
ATOM 1229 N N . ARG B 2 165 ? 6.341 31.865 -17.756 1.00 26.94 227 ARG E N 1
ATOM 1230 C CA . ARG B 2 165 ? 6.234 31.895 -16.299 1.00 31.47 227 ARG E CA 1
ATOM 1231 C C . ARG B 2 165 ? 4.909 32.493 -15.849 1.00 29.30 227 ARG E C 1
ATOM 1232 O O . ARG B 2 165 ? 4.318 32.033 -14.866 1.00 29.14 227 ARG E O 1
ATOM 1240 N N . ASN B 2 166 ? 4.425 33.508 -16.558 1.00 30.12 228 ASN E N 1
ATOM 1241 C CA . ASN B 2 166 ? 3.164 34.126 -16.165 1.00 31.81 228 ASN E CA 1
ATOM 1242 C C . ASN B 2 166 ? 1.995 33.182 -16.390 1.00 28.35 228 ASN E C 1
ATOM 1243 O O . ASN B 2 166 ? 1.082 33.102 -15.561 1.00 27.37 228 ASN E O 1
ATOM 1248 N N . LEU B 2 167 ? 1.994 32.469 -17.513 1.00 27.15 229 LEU E N 1
ATOM 1249 C CA . LEU B 2 167 ? 0.933 31.491 -17.749 1.00 28.12 229 LEU E CA 1
ATOM 1250 C C . LEU B 2 167 ? 0.966 30.378 -16.707 1.00 27.74 229 LEU E C 1
ATOM 1251 O O . LEU B 2 167 ? -0.088 29.947 -16.211 1.00 25.45 229 LEU E O 1
ATOM 1256 N N . THR B 2 168 ? 2.165 29.877 -16.369 1.00 25.23 230 THR E N 1
ATOM 1257 C CA . THR B 2 168 ? 2.243 28.806 -15.368 1.00 26.30 230 THR E CA 1
ATOM 1258 C C . THR B 2 168 ? 1.688 29.280 -14.030 1.00 27.01 230 THR E C 1
ATOM 1259 O O . THR B 2 168 ? 0.917 28.577 -13.365 1.00 25.36 230 THR E O 1
ATOM 1263 N N . TRP B 2 169 ? 2.115 30.460 -13.598 1.00 26.43 231 TRP E N 1
ATOM 1264 C CA . TRP B 2 169 ? 1.659 30.973 -12.316 1.00 28.34 231 TRP E CA 1
ATOM 1265 C C . TRP B 2 169 ? 0.142 31.160 -12.307 1.00 27.35 231 TRP E C 1
ATOM 1266 O O . TRP B 2 169 ? -0.526 30.792 -11.341 1.00 27.67 231 TRP E O 1
ATOM 1277 N N . THR B 2 170 ? -0.427 31.704 -13.387 1.00 26.94 232 THR E N 1
ATOM 1278 C CA . THR B 2 170 ? -1.878 31.882 -13.426 1.00 28.52 232 THR E CA 1
ATOM 1279 C C . THR B 2 170 ? -2.611 30.538 -13.413 1.00 30.61 232 THR E C 1
ATOM 1280 O O . THR B 2 170 ? -3.634 30.383 -12.723 1.00 24.40 232 THR E O 1
ATOM 1284 N N . LEU B 2 171 ? -2.105 29.548 -14.155 1.00 26.77 233 LEU E N 1
ATOM 1285 C CA . LEU B 2 171 ? -2.715 28.218 -14.090 1.00 26.41 233 LEU E CA 1
ATOM 1286 C C . LEU B 2 171 ? -2.639 27.658 -12.675 1.00 25.90 233 LEU E C 1
ATOM 1287 O O . LEU B 2 171 ? -3.581 27.008 -12.207 1.00 26.82 233 LEU E O 1
ATOM 1292 N N . SER B 2 172 ? -1.527 27.906 -11.973 1.00 24.38 234 SER E N 1
ATOM 1293 C CA . SER B 2 172 ? -1.405 27.405 -10.609 1.00 27.32 234 SER E CA 1
ATOM 1294 C C . SER B 2 172 ? -2.473 28.005 -9.709 1.00 25.86 234 SER E C 1
ATOM 1295 O O . SER B 2 172 ? -3.023 27.313 -8.847 1.00 25.38 234 SER E O 1
ATOM 1298 N N . ASN B 2 173 ? -2.803 29.292 -9.905 1.00 26.99 235 ASN E N 1
ATOM 1299 C CA . ASN B 2 173 ? -3.894 29.881 -9.119 1.00 24.43 235 ASN E CA 1
ATOM 1300 C C . ASN B 2 173 ? -5.247 29.267 -9.454 1.00 26.21 235 ASN E C 1
ATOM 1301 O O . ASN B 2 173 ? -6.121 29.195 -8.580 1.00 25.86 235 ASN E O 1
ATOM 1306 N N . LEU B 2 174 ? -5.449 28.806 -10.690 1.00 23.29 236 LEU E N 1
ATOM 1307 C CA . LEU B 2 174 ? -6.707 28.121 -10.987 1.00 26.84 236 LEU E CA 1
ATOM 1308 C C . LEU B 2 174 ? -6.777 26.761 -10.305 1.00 27.33 236 LEU E C 1
ATOM 1309 O O . LEU B 2 174 ? -7.870 26.196 -10.187 1.00 26.39 236 LEU E O 1
ATOM 1314 N N . CYS B 2 175 ? -5.635 26.221 -9.879 1.00 26.23 237 CYS E N 1
ATOM 1315 C CA . CYS B 2 175 ? -5.586 24.962 -9.146 1.00 24.08 237 CYS E CA 1
ATOM 1316 C C . CYS B 2 175 ? -5.627 25.168 -7.643 1.00 28.24 237 CYS E C 1
ATOM 1317 O O . CYS B 2 175 ? -5.777 24.197 -6.907 1.00 27.32 237 CYS E O 1
ATOM 1320 N N . ARG B 2 176 ? -5.506 26.406 -7.179 1.00 26.99 238 ARG E N 1
ATOM 1321 C CA . ARG B 2 176 ? -5.317 26.734 -5.777 1.00 29.05 238 ARG E CA 1
ATOM 1322 C C . ARG B 2 176 ? -6.655 26.820 -5.036 1.00 30.41 238 ARG E C 1
ATOM 1323 O O . ARG B 2 176 ? -7.718 26.986 -5.642 1.00 27.14 238 ARG E O 1
ATOM 1331 N N . ASN B 2 177 ? -6.575 26.681 -3.704 1.00 27.42 239 ASN E N 1
ATOM 1332 C CA . ASN B 2 177 ? -7.650 26.894 -2.730 1.00 29.83 239 ASN E CA 1
ATOM 1333 C C . ASN B 2 177 ? -8.650 25.756 -2.609 1.00 32.50 239 ASN E C 1
ATOM 1334 O O . ASN B 2 177 ? -8.787 24.909 -3.504 1.00 30.71 239 ASN E O 1
ATOM 1339 N N . LYS B 2 178 ? -9.330 25.721 -1.464 1.00 37.97 240 LYS E N 1
ATOM 1340 C CA . LYS B 2 178 ? -10.237 24.641 -1.093 1.00 40.96 240 LYS E CA 1
ATOM 1341 C C . LYS B 2 178 ? -11.539 25.241 -0.569 1.00 40.24 240 LYS E C 1
ATOM 1342 O O . LYS B 2 178 ? -11.710 26.467 -0.512 1.00 38.92 240 LYS E O 1
ATOM 1348 N N . ASN B 2 179 ? -12.456 24.364 -0.173 1.00 38.85 241 ASN E N 1
ATOM 1349 C CA . ASN B 2 179 ? -13.789 24.753 0.281 1.00 39.10 241 ASN E CA 1
ATOM 1350 C C . ASN B 2 179 ? -14.486 25.718 -0.682 1.00 37.31 241 ASN E C 1
ATOM 1351 O O . ASN B 2 179 ? -14.777 26.863 -0.323 1.00 43.59 241 ASN E O 1
ATOM 1356 N N . PRO B 2 180 ? -14.755 25.291 -1.912 1.00 36.15 242 PRO E N 1
ATOM 1357 C CA . PRO B 2 180 ? -14.422 23.982 -2.491 1.00 32.64 242 PRO E CA 1
ATOM 1358 C C . PRO B 2 180 ? -13.078 23.962 -3.227 1.00 32.97 242 PRO E C 1
ATOM 1359 O O . PRO B 2 180 ? -12.519 25.004 -3.573 1.00 35.43 242 PRO E O 1
ATOM 1363 N N . ALA B 2 181 ? -12.569 22.761 -3.490 1.00 31.38 243 ALA E N 1
ATOM 1364 C CA . ALA B 2 181 ? -11.506 22.554 -4.469 1.00 33.57 243 ALA E CA 1
ATOM 1365 C C . ALA B 2 181 ? -11.984 22.954 -5.870 1.00 31.65 243 ALA E C 1
ATOM 1366 O O . ALA B 2 181 ? -13.188 23.077 -6.106 1.00 28.72 243 ALA E O 1
ATOM 1368 N N . PRO B 2 182 ? -11.070 23.137 -6.828 1.00 33.43 244 PRO E N 1
ATOM 1369 C CA . PRO B 2 182 ? -11.501 23.508 -8.183 1.00 29.55 244 PRO E CA 1
ATOM 1370 C C . PRO B 2 182 ? -12.401 22.449 -8.788 1.00 33.81 244 PRO E C 1
ATOM 1371 O O . PRO B 2 182 ? -12.325 21.255 -8.428 1.00 30.63 244 PRO E O 1
ATOM 1375 N N . PRO B 2 183 ? -13.285 22.843 -9.713 1.00 28.66 245 PRO E N 1
ATOM 1376 C CA . PRO B 2 183 ? -14.180 21.867 -10.354 1.00 30.57 245 PRO E CA 1
ATOM 1377 C C . PRO B 2 183 ? -13.391 20.747 -11.013 1.00 33.54 245 PRO E C 1
ATOM 1378 O O . PRO B 2 183 ? -12.345 20.969 -11.635 1.00 27.34 245 PRO E O 1
ATOM 1382 N N . LEU B 2 184 ? -13.921 19.533 -10.880 1.00 27.54 246 LEU E N 1
ATOM 1383 C CA . LEU B 2 184 ? -13.189 18.354 -11.313 1.00 33.49 246 LEU E CA 1
ATOM 1384 C C . LEU B 2 184 ? -12.890 18.425 -12.800 1.00 30.04 246 LEU E C 1
ATOM 1385 O O . LEU B 2 184 ? -11.796 18.065 -13.244 1.00 32.32 246 LEU E O 1
ATOM 1390 N N . ASP B 2 185 ? -13.847 18.910 -13.584 1.00 28.19 247 ASP E N 1
ATOM 1391 C CA . ASP B 2 185 ? -13.648 18.988 -15.026 1.00 34.86 247 ASP E CA 1
ATOM 1392 C C . ASP B 2 185 ? -12.622 20.047 -15.400 1.00 32.02 247 ASP E C 1
ATOM 1393 O O . ASP B 2 185 ? -11.934 19.898 -16.410 1.00 30.46 247 ASP E O 1
ATOM 1398 N N . ALA B 2 186 ? -12.519 21.125 -14.614 1.00 27.59 248 ALA E N 1
ATOM 1399 C CA . ALA B 2 186 ? -11.471 22.110 -14.858 1.00 30.53 248 ALA E CA 1
ATOM 1400 C C . ALA B 2 186 ? -10.097 21.508 -14.586 1.00 28.81 248 ALA E C 1
ATOM 1401 O O . ALA B 2 186 ? -9.154 21.698 -15.364 1.00 28.64 248 ALA E O 1
ATOM 1403 N N . VAL B 2 187 ? -9.960 20.798 -13.462 1.00 28.50 249 VAL E N 1
ATOM 1404 C CA . VAL B 2 187 ? -8.694 20.141 -13.152 1.00 27.50 249 VAL E CA 1
ATOM 1405 C C . VAL B 2 187 ? -8.315 19.183 -14.274 1.00 29.91 249 VAL E C 1
ATOM 1406 O O . VAL B 2 187 ? -7.173 19.163 -14.743 1.00 31.97 249 VAL E O 1
ATOM 1410 N N . GLU B 2 188 ? -9.271 18.386 -14.737 1.00 29.00 250 GLU E N 1
ATOM 1411 C CA . GLU B 2 188 ? -8.907 17.395 -15.735 1.00 35.00 250 GLU E CA 1
ATOM 1412 C C . GLU B 2 188 ? -8.537 18.069 -17.059 1.00 32.80 250 GLU E C 1
ATOM 1413 O O . GLU B 2 188 ? -7.625 17.602 -17.747 1.00 30.48 250 GLU E O 1
ATOM 1419 N N . GLN B 2 189 ? -9.163 19.212 -17.378 1.00 28.02 251 GLN E N 1
ATOM 1420 C CA . GLN B 2 189 ? -8.794 19.988 -18.563 1.00 30.84 251 GLN E CA 1
ATOM 1421 C C . GLN B 2 189 ? -7.389 20.583 -18.463 1.00 26.61 251 GLN E C 1
ATOM 1422 O O . GLN B 2 189 ? -6.658 20.631 -19.457 1.00 29.52 251 GLN E O 1
ATOM 1428 N N . ILE B 2 190 ? -7.004 21.077 -17.289 1.00 28.94 252 ILE E N 1
ATOM 1429 C CA . ILE B 2 190 ? -5.705 21.737 -17.125 1.00 26.93 252 ILE E CA 1
ATOM 1430 C C . ILE B 2 190 ? -4.558 20.723 -17.007 1.00 29.41 252 ILE E C 1
ATOM 1431 O O . ILE B 2 190 ? -3.420 21.009 -17.399 1.00 25.72 252 ILE E O 1
ATOM 1436 N N . LEU B 2 191 ? -4.826 19.544 -16.452 1.00 25.15 253 LEU E N 1
ATOM 1437 C CA . LEU B 2 191 ? -3.732 18.669 -16.016 1.00 29.12 253 LEU E CA 1
ATOM 1438 C C . LEU B 2 191 ? -2.716 18.339 -17.103 1.00 27.36 253 LEU E C 1
ATOM 1439 O O . LEU B 2 191 ? -1.504 18.471 -16.839 1.00 28.50 253 LEU E O 1
ATOM 1444 N N . PRO B 2 192 ? -3.100 17.921 -18.314 1.00 26.65 254 PRO E N 1
ATOM 1445 C CA . PRO B 2 192 ? -2.052 17.597 -19.304 1.00 32.22 254 PRO E CA 1
ATOM 1446 C C . PRO B 2 192 ? -1.111 18.763 -19.588 1.00 29.86 254 PRO E C 1
ATOM 1447 O O . PRO B 2 192 ? 0.083 18.541 -19.797 1.00 28.44 254 PRO E O 1
ATOM 1451 N N . THR B 2 193 ? -1.603 20.004 -19.575 1.00 28.19 255 THR E N 1
ATOM 1452 C CA . THR B 2 193 ? -0.709 21.136 -19.785 1.00 25.46 255 THR E CA 1
ATOM 1453 C C . THR B 2 193 ? 0.199 21.336 -18.585 1.00 24.65 255 THR E C 1
ATOM 1454 O O . THR B 2 193 ? 1.393 21.634 -18.729 1.00 27.41 255 THR E O 1
ATOM 1458 N N . LEU B 2 194 ? -0.364 21.193 -17.390 1.00 26.06 256 LEU E N 1
ATOM 1459 C CA . LEU B 2 194 ? 0.425 21.228 -16.174 1.00 26.53 256 LEU E CA 1
ATOM 1460 C C . LEU B 2 194 ? 1.555 20.208 -16.211 1.00 28.88 256 LEU E C 1
ATOM 1461 O O . LEU B 2 194 ? 2.683 20.508 -15.802 1.00 27.96 256 LEU E O 1
ATOM 1466 N N . VAL B 2 195 ? 1.272 18.994 -16.689 1.00 24.93 257 VAL E N 1
ATOM 1467 C CA . VAL B 2 195 ? 2.313 17.965 -16.745 1.00 28.41 257 VAL E CA 1
ATOM 1468 C C . VAL B 2 195 ? 3.421 18.365 -17.727 1.00 26.99 257 VAL E C 1
ATOM 1469 O O . VAL B 2 195 ? 4.600 18.134 -17.464 1.00 29.56 257 VAL E O 1
ATOM 1473 N N . ARG B 2 196 ? 3.072 18.998 -18.853 1.00 28.02 258 ARG E N 1
ATOM 1474 C CA . ARG B 2 196 ? 4.096 19.555 -19.741 1.00 29.37 258 ARG E CA 1
ATOM 1475 C C . ARG B 2 196 ? 4.963 20.574 -19.011 1.00 29.07 258 ARG E C 1
ATOM 1476 O O . ARG B 2 196 ? 6.198 20.577 -19.136 1.00 26.18 258 ARG E O 1
ATOM 1484 N N . LEU B 2 197 ? 4.325 21.464 -18.243 1.00 28.17 259 LEU E N 1
ATOM 1485 C CA . LEU B 2 197 ? 5.084 22.497 -17.557 1.00 28.32 259 LEU E CA 1
ATOM 1486 C C . LEU B 2 197 ? 5.978 21.893 -16.476 1.00 27.91 259 LEU E C 1
ATOM 1487 O O . LEU B 2 197 ? 7.089 22.378 -16.241 1.00 26.41 259 LEU E O 1
ATOM 1492 N N . LEU B 2 198 ? 5.512 20.828 -15.807 1.00 23.50 260 LEU E N 1
ATOM 1493 C CA . LEU B 2 198 ? 6.326 20.160 -14.787 1.00 24.79 260 LEU E CA 1
ATOM 1494 C C . LEU B 2 198 ? 7.584 19.510 -15.377 1.00 30.40 260 LEU E C 1
ATOM 1495 O O . LEU B 2 198 ? 8.504 19.156 -14.630 1.00 29.27 260 LEU E O 1
ATOM 1500 N N . HIS B 2 199 ? 7.645 19.327 -16.694 1.00 26.11 261 HIS E N 1
ATOM 1501 C CA . HIS B 2 199 ? 8.830 18.769 -17.333 1.00 30.10 261 HIS E CA 1
ATOM 1502 C C . HIS B 2 199 ? 9.656 19.825 -18.058 1.00 35.77 261 HIS E C 1
ATOM 1503 O O . HIS B 2 199 ? 10.605 19.479 -18.775 1.00 30.20 261 HIS E O 1
ATOM 1510 N N . HIS B 2 200 ? 9.307 21.099 -17.914 1.00 30.90 262 HIS E N 1
ATOM 1511 C CA . HIS B 2 200 ? 10.034 22.166 -18.590 1.00 29.99 262 HIS E CA 1
ATOM 1512 C C . HIS B 2 200 ? 11.284 22.554 -17.793 1.00 37.62 262 HIS E C 1
ATOM 1513 O O . HIS B 2 200 ? 11.309 22.476 -16.571 1.00 45.14 262 HIS E O 1
ATOM 1520 N N . ASN B 2 201 ? 12.327 22.998 -18.491 1.00 37.33 263 ASN E N 1
ATOM 1521 C CA . ASN B 2 201 ? 13.632 23.253 -17.879 1.00 39.52 263 ASN E CA 1
ATOM 1522 C C . ASN B 2 201 ? 13.800 24.666 -17.277 1.00 40.36 263 ASN E C 1
ATOM 1523 O O . ASN B 2 201 ? 14.938 25.108 -17.075 1.00 48.72 263 ASN E O 1
ATOM 1528 N N . ASP B 2 202 ? 12.737 25.373 -16.976 1.00 38.33 264 ASP E N 1
ATOM 1529 C CA . ASP B 2 202 ? 12.983 26.682 -16.344 1.00 33.90 264 ASP E CA 1
ATOM 1530 C C . ASP B 2 202 ? 12.681 26.620 -14.855 1.00 34.45 264 ASP E C 1
ATOM 1531 O O . ASP B 2 202 ? 11.591 26.178 -14.476 1.00 33.28 264 ASP E O 1
ATOM 1536 N N . PRO B 2 203 ? 13.590 27.027 -13.971 1.00 34.01 265 PRO E N 1
ATOM 1537 C CA . PRO B 2 203 ? 13.350 26.781 -12.541 1.00 33.31 265 PRO E CA 1
ATOM 1538 C C . PRO B 2 203 ? 12.111 27.482 -11.996 1.00 36.82 265 PRO E C 1
ATOM 1539 O O . PRO B 2 203 ? 11.465 26.949 -11.081 1.00 32.94 265 PRO E O 1
ATOM 1543 N N . GLU B 2 204 ? 11.723 28.629 -12.555 1.00 31.49 266 GLU E N 1
ATOM 1544 C CA . GLU B 2 204 ? 10.513 29.286 -12.079 1.00 30.82 266 GLU E CA 1
ATOM 1545 C C . GLU B 2 204 ? 9.267 28.559 -12.573 1.00 31.10 266 GLU E C 1
ATOM 1546 O O . GLU B 2 204 ? 8.292 28.427 -11.826 1.00 30.25 266 GLU E O 1
ATOM 1552 N N . VAL B 2 205 ? 9.276 28.090 -13.826 1.00 28.94 267 VAL E N 1
ATOM 1553 C CA . VAL B 2 205 ? 8.156 27.289 -14.331 1.00 29.73 267 VAL E CA 1
ATOM 1554 C C . VAL B 2 205 ? 8.032 26.004 -13.527 1.00 28.61 267 VAL E C 1
ATOM 1555 O O . VAL B 2 205 ? 6.929 25.592 -13.144 1.00 28.78 267 VAL E O 1
ATOM 1559 N N . LEU B 2 206 ? 9.163 25.355 -13.255 1.00 27.92 268 LEU E N 1
ATOM 1560 C CA . LEU B 2 206 ? 9.159 24.143 -12.441 1.00 28.87 268 LEU E CA 1
ATOM 1561 C C . LEU B 2 206 ? 8.578 24.396 -11.054 1.00 28.75 268 LEU E C 1
ATOM 1562 O O . LEU B 2 206 ? 7.780 23.594 -10.557 1.00 25.00 268 LEU E O 1
ATOM 1567 N N . ALA B 2 207 ? 8.977 25.494 -10.401 1.00 27.77 269 ALA E N 1
ATOM 1568 C CA . ALA B 2 207 ? 8.486 25.762 -9.048 1.00 27.72 269 ALA E CA 1
ATOM 1569 C C . ALA B 2 207 ? 6.964 25.918 -9.018 1.00 30.64 269 ALA E C 1
ATOM 1570 O O . ALA B 2 207 ? 6.282 25.328 -8.166 1.00 29.35 269 ALA E O 1
ATOM 1572 N N . ASP B 2 208 ? 6.422 26.760 -9.910 1.00 26.48 270 ASP E N 1
ATOM 1573 C CA . ASP B 2 208 ? 4.989 27.038 -9.900 1.00 25.46 270 ASP E CA 1
ATOM 1574 C C . ASP B 2 208 ? 4.167 25.845 -10.386 1.00 27.74 270 ASP E C 1
ATOM 1575 O O . ASP B 2 208 ? 3.033 25.653 -9.921 1.00 28.22 270 ASP E O 1
ATOM 1580 N N . SER B 2 209 ? 4.701 25.060 -11.331 1.00 25.06 271 SER E N 1
ATOM 1581 C CA . SER B 2 209 ? 4.078 23.776 -11.686 1.00 28.32 271 SER E CA 1
ATOM 1582 C C . SER B 2 209 ? 3.980 22.852 -10.478 1.00 25.33 271 SER E C 1
ATOM 1583 O O . SER B 2 209 ? 2.935 22.224 -10.233 1.00 27.09 271 SER E O 1
ATOM 1586 N N . CYS B 2 210 ? 5.091 22.699 -9.748 1.00 28.52 272 CYS E N 1
ATOM 1587 C CA . CYS B 2 210 ? 5.071 21.912 -8.515 1.00 28.23 272 CYS E CA 1
ATOM 1588 C C . CYS B 2 210 ? 4.053 22.432 -7.524 1.00 27.90 272 CYS E C 1
ATOM 1589 O O . CYS B 2 210 ? 3.389 21.635 -6.845 1.00 27.22 272 CYS E O 1
ATOM 1592 N N . TRP B 2 211 ? 3.978 23.764 -7.355 1.00 23.87 273 TRP E N 1
ATOM 1593 C CA . TRP B 2 211 ? 2.965 24.327 -6.463 1.00 27.50 273 TRP E CA 1
ATOM 1594 C C . TRP B 2 211 ? 1.569 23.915 -6.912 1.00 26.00 273 TRP E C 1
ATOM 1595 O O . TRP B 2 211 ? 0.750 23.476 -6.098 1.00 24.61 273 TRP E O 1
ATOM 1606 N N . ALA B 2 212 ? 1.283 24.060 -8.214 1.00 24.47 274 ALA E N 1
ATOM 1607 C CA . ALA B 2 212 ? -0.018 23.668 -8.749 1.00 24.52 274 ALA E CA 1
ATOM 1608 C C . ALA B 2 212 ? -0.335 22.209 -8.416 1.00 25.44 274 ALA E C 1
ATOM 1609 O O . ALA B 2 212 ? -1.439 21.887 -7.963 1.00 26.19 274 ALA E O 1
ATOM 1611 N N . ILE B 2 213 ? 0.632 21.314 -8.640 1.00 26.13 275 ILE E N 1
ATOM 1612 C CA . ILE B 2 213 ? 0.430 19.893 -8.348 1.00 23.59 275 ILE E CA 1
ATOM 1613 C C . ILE B 2 213 ? 0.211 19.693 -6.848 1.00 26.06 275 ILE E C 1
ATOM 1614 O O . ILE B 2 213 ? -0.626 18.885 -6.429 1.00 27.58 275 ILE E O 1
ATOM 1619 N N . SER B 2 214 ? 0.935 20.446 -6.009 1.00 23.51 276 SER E N 1
ATOM 1620 C CA . SER B 2 214 ? 0.714 20.322 -4.566 1.00 25.08 276 SER E CA 1
ATOM 1621 C C . SER B 2 214 ? -0.694 20.770 -4.179 1.00 28.08 276 SER E C 1
ATOM 1622 O O . SER B 2 214 ? -1.326 20.167 -3.299 1.00 30.18 276 SER E O 1
ATOM 1625 N N . TYR B 2 215 ? -1.223 21.815 -4.824 1.00 25.02 277 TYR E N 1
ATOM 1626 C CA . TYR B 2 215 ? -2.609 22.176 -4.525 1.00 28.99 277 TYR E CA 1
ATOM 1627 C C . TYR B 2 215 ? -3.560 21.060 -4.940 1.00 24.41 277 TYR E C 1
ATOM 1628 O O . TYR B 2 215 ? -4.497 20.733 -4.208 1.00 25.21 277 TYR E O 1
ATOM 1637 N N . LEU B 2 216 ? -3.351 20.478 -6.123 1.00 21.94 278 LEU E N 1
ATOM 1638 C CA . LEU B 2 216 ? -4.283 19.465 -6.615 1.00 25.46 278 LEU E CA 1
ATOM 1639 C C . LEU B 2 216 ? -4.273 18.198 -5.760 1.00 30.41 278 LEU E C 1
ATOM 1640 O O . LEU B 2 216 ? -5.284 17.480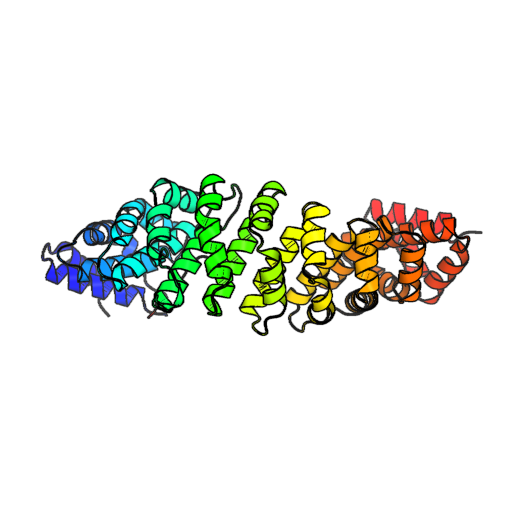 -5.709 1.00 29.51 278 LEU E O 1
ATOM 1645 N N . THR B 2 217 ? -3.152 17.886 -5.112 1.00 26.54 279 THR E N 1
ATOM 1646 C CA . THR B 2 217 ? -3.044 16.673 -4.308 1.00 26.74 279 THR E CA 1
ATOM 1647 C C . THR B 2 217 ? -3.377 16.917 -2.843 1.00 28.13 279 THR E C 1
ATOM 1648 O O . THR B 2 217 ? -3.362 15.967 -2.054 1.00 31.60 279 THR E O 1
ATOM 1652 N N . ASP B 2 218 ? -3.685 18.159 -2.472 1.00 29.39 280 ASP E N 1
ATOM 1653 C CA . ASP B 2 218 ? -4.118 18.529 -1.122 1.00 30.98 280 ASP E CA 1
ATOM 1654 C C . ASP B 2 218 ? -5.631 18.332 -1.032 1.00 40.30 280 ASP E C 1
ATOM 1655 O O . ASP B 2 218 ? -6.423 19.277 -1.093 1.00 35.27 280 ASP E O 1
ATOM 1660 N N . GLY B 2 219 ? -6.041 17.074 -0.895 1.00 37.16 281 GLY E N 1
ATOM 1661 C CA . GLY B 2 219 ? -7.448 16.752 -0.840 1.00 40.56 281 GLY E CA 1
ATOM 1662 C C . GLY B 2 219 ? -7.697 15.261 -0.767 1.00 41.06 281 GLY E C 1
ATOM 1663 O O . GLY B 2 219 ? -6.782 14.473 -0.496 1.00 38.48 281 GLY E O 1
ATOM 1664 N N . PRO B 2 220 ? -8.939 14.844 -1.017 1.00 40.85 282 PRO E N 1
ATOM 1665 C CA . PRO B 2 220 ? -9.296 13.420 -0.876 1.00 45.67 282 PRO E CA 1
ATOM 1666 C C . PRO B 2 220 ? -8.583 12.551 -1.902 1.00 41.64 282 PRO E C 1
ATOM 1667 O O . PRO B 2 220 ? -8.049 13.038 -2.904 1.00 38.45 282 PRO E O 1
ATOM 1671 N N . ASN B 2 221 ? -8.600 11.229 -1.645 1.00 40.43 283 ASN E N 1
ATOM 1672 C CA . ASN B 2 221 ? -7.810 10.304 -2.461 1.00 38.71 283 ASN E CA 1
ATOM 1673 C C . ASN B 2 221 ? -8.187 10.373 -3.931 1.00 37.97 283 ASN E C 1
ATOM 1674 O O . ASN B 2 221 ? -7.346 10.099 -4.804 1.00 35.38 283 ASN E O 1
ATOM 1679 N N . GLU B 2 222 ? -9.446 10.707 -4.231 1.00 36.88 284 GLU E N 1
ATOM 1680 C CA . GLU B 2 222 ? -9.865 10.781 -5.625 1.00 39.75 284 GLU E CA 1
ATOM 1681 C C . GLU B 2 222 ? -9.134 11.894 -6.361 1.00 32.98 284 GLU E C 1
ATOM 1682 O O . GLU B 2 222 ? -8.823 11.753 -7.545 1.00 35.60 284 GLU E O 1
ATOM 1688 N N . ARG B 2 223 ? -8.847 12.998 -5.676 1.00 33.57 285 ARG E N 1
ATOM 1689 C CA . ARG B 2 223 ? -8.075 14.065 -6.303 1.00 34.84 285 ARG E CA 1
ATOM 1690 C C . ARG B 2 223 ? -6.612 13.678 -6.446 1.00 34.18 285 ARG E C 1
ATOM 1691 O O . ARG B 2 223 ? -5.991 13.949 -7.481 1.00 33.63 285 ARG E O 1
ATOM 1699 N N . ILE B 2 224 ? -6.046 13.030 -5.426 1.00 33.16 286 ILE E N 1
ATOM 1700 C CA . ILE B 2 224 ? -4.689 12.497 -5.555 1.00 31.37 286 ILE E CA 1
ATOM 1701 C C . ILE B 2 224 ? -4.600 11.548 -6.742 1.00 30.26 286 ILE E C 1
ATOM 1702 O O . ILE B 2 224 ? -3.638 11.589 -7.529 1.00 30.86 286 ILE E O 1
ATOM 1707 N N . GLU B 2 225 ? -5.605 10.679 -6.901 1.00 30.68 287 GLU E N 1
ATOM 1708 C CA . GLU B 2 225 ? -5.541 9.672 -7.957 1.00 32.07 287 GLU E CA 1
ATOM 1709 C C . GLU B 2 225 ? -5.497 10.316 -9.336 1.00 31.42 287 GLU E C 1
ATOM 1710 O O . GLU B 2 225 ? -4.756 9.879 -10.222 1.00 32.70 287 GLU E O 1
ATOM 1716 N N . MET B 2 226 ? -6.283 11.363 -9.534 1.00 33.41 288 MET E N 1
ATOM 1717 C CA . MET B 2 226 ? -6.308 12.020 -10.831 1.00 38.47 288 MET E CA 1
ATOM 1718 C C . MET B 2 226 ? -4.946 12.603 -11.187 1.00 33.40 288 MET E C 1
ATOM 1719 O O . MET B 2 226 ? -4.562 12.602 -12.359 1.00 33.95 288 MET E O 1
ATOM 1724 N N . VAL B 2 227 ? -4.163 13.028 -10.190 1.00 32.52 289 VAL E N 1
ATOM 1725 C CA . VAL B 2 227 ? -2.798 13.485 -10.463 1.00 30.44 289 VAL E CA 1
ATOM 1726 C C . VAL B 2 227 ? -1.862 12.296 -10.669 1.00 31.50 289 VAL E C 1
ATOM 1727 O O . VAL B 2 227 ? -1.074 12.251 -11.622 1.00 30.18 289 VAL E O 1
ATOM 1731 N N . VAL B 2 228 ? -1.939 11.308 -9.781 1.00 28.79 290 VAL E N 1
ATOM 1732 C CA . VAL B 2 228 ? -1.017 10.181 -9.854 1.00 29.90 290 VAL E CA 1
ATOM 1733 C C . VAL B 2 228 ? -1.213 9.403 -11.151 1.00 35.82 290 VAL E C 1
ATOM 1734 O O . VAL B 2 228 ? -0.245 8.895 -11.730 1.00 31.58 290 VAL E O 1
ATOM 1738 N N . LYS B 2 229 ? -2.452 9.320 -11.647 1.00 34.70 291 LYS E N 1
ATOM 1739 C CA . LYS B 2 229 ? -2.688 8.570 -12.878 1.00 36.15 291 LYS E CA 1
ATOM 1740 C C . LYS B 2 229 ? -2.052 9.232 -14.097 1.00 38.82 291 LYS E C 1
ATOM 1741 O O . LYS B 2 229 ? -1.846 8.551 -15.106 1.00 38.71 291 LYS E O 1
ATOM 1747 N N . LYS B 2 230 ? -1.723 10.536 -14.040 1.00 37.53 292 LYS E N 1
ATOM 1748 C CA . LYS B 2 230 ? -0.986 11.161 -15.141 1.00 38.00 292 LYS E CA 1
ATOM 1749 C C . LYS B 2 230 ? 0.511 10.856 -15.124 1.00 36.44 292 LYS E C 1
ATOM 1750 O O . LYS B 2 230 ? 1.241 11.410 -15.956 1.00 40.78 292 LYS E O 1
ATOM 1756 N N . GLY B 2 231 ? 1.003 10.047 -14.183 1.00 36.89 293 GLY E N 1
ATOM 1757 C CA . GLY B 2 231 ? 2.396 9.614 -14.216 1.00 34.19 293 GLY E CA 1
ATOM 1758 C C . GLY B 2 231 ? 3.424 10.632 -13.773 1.00 37.93 293 GLY E C 1
ATOM 1759 O O . GLY B 2 231 ? 4.597 10.526 -14.164 1.00 35.29 293 GLY E O 1
ATOM 1760 N N . VAL B 2 232 ? 3.026 11.623 -12.964 1.00 32.18 294 VAL E N 1
ATOM 1761 C CA . VAL B 2 232 ? 3.945 12.679 -12.526 1.00 31.20 294 VAL E CA 1
ATOM 1762 C C . VAL B 2 232 ? 4.820 12.315 -11.332 1.00 28.94 294 VAL E C 1
ATOM 1763 O O . VAL B 2 232 ? 5.766 13.055 -11.026 1.00 29.51 294 VAL E O 1
ATOM 1767 N N . VAL B 2 233 ? 4.554 11.218 -10.630 1.00 30.99 295 VAL E N 1
ATOM 1768 C CA . VAL B 2 233 ? 5.338 10.929 -9.426 1.00 30.17 295 VAL E CA 1
ATOM 1769 C C . VAL B 2 233 ? 6.833 10.821 -9.719 1.00 26.69 295 VAL E C 1
ATOM 1770 O O . VAL B 2 233 ? 7.629 11.413 -8.973 1.00 29.24 295 VAL E O 1
ATOM 1774 N N . PRO B 2 234 ? 7.282 10.129 -10.771 1.00 32.58 296 PRO E N 1
ATOM 1775 C CA . PRO B 2 234 ? 8.734 10.116 -11.036 1.00 34.25 296 PRO E CA 1
ATOM 1776 C C . PRO B 2 234 ? 9.328 11.503 -11.219 1.00 33.22 296 PRO E C 1
ATOM 1777 O O . PRO B 2 234 ? 10.426 11.795 -10.714 1.00 28.75 296 PRO E O 1
ATOM 1781 N N . GLN B 2 235 ? 8.627 12.389 -11.922 1.00 33.43 297 GLN E N 1
ATOM 1782 C CA . GLN B 2 235 ? 9.157 13.740 -12.072 1.00 26.43 297 GLN E CA 1
ATOM 1783 C C . GLN B 2 235 ? 9.162 14.472 -10.739 1.00 26.11 297 GLN E C 1
ATOM 1784 O O . GLN B 2 235 ? 10.112 15.203 -10.433 1.00 29.09 297 GLN E O 1
ATOM 1790 N N . LEU B 2 236 ? 8.117 14.292 -9.926 1.00 27.58 298 LEU E N 1
ATOM 1791 C CA . LEU B 2 236 ? 8.129 14.915 -8.599 1.00 26.95 298 LEU E CA 1
ATOM 1792 C C . LEU B 2 236 ? 9.337 14.447 -7.796 1.00 29.38 298 LEU E C 1
ATOM 1793 O O . LEU B 2 236 ? 10.006 15.250 -7.133 1.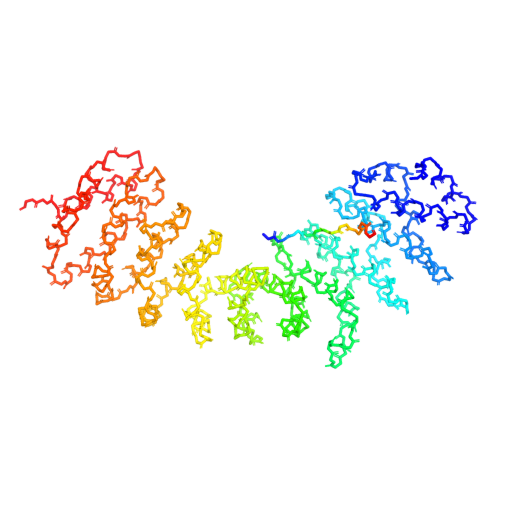00 31.17 298 LEU E O 1
ATOM 1798 N N . VAL B 2 237 ? 9.644 13.146 -7.861 1.00 26.47 299 VAL E N 1
ATOM 1799 C CA . VAL B 2 237 ? 10.774 12.625 -7.093 1.00 26.87 299 VAL E CA 1
ATOM 1800 C C . VAL B 2 237 ? 12.086 13.211 -7.592 1.00 30.32 299 VAL E C 1
ATOM 1801 O O . VAL B 2 237 ? 12.966 13.561 -6.796 1.00 29.79 299 VAL E O 1
ATOM 1805 N N . LYS B 2 238 ? 12.226 13.356 -8.908 1.00 28.63 300 LYS E N 1
ATOM 1806 C CA . LYS B 2 238 ? 13.395 14.026 -9.471 1.00 33.04 300 LYS E CA 1
ATOM 1807 C C . LYS B 2 238 ? 13.532 15.451 -8.939 1.00 35.59 300 LYS E C 1
ATOM 1808 O O . LYS B 2 238 ? 14.615 15.867 -8.509 1.00 30.39 300 LYS E O 1
ATOM 1814 N N . LEU B 2 239 ? 12.433 16.214 -8.945 1.00 29.83 301 LEU E N 1
ATOM 1815 C CA . LEU B 2 239 ? 12.499 17.587 -8.463 1.00 30.90 301 LEU E CA 1
ATOM 1816 C C . LEU B 2 239 ? 12.741 17.632 -6.964 1.00 32.53 301 LEU E C 1
ATOM 1817 O O . LEU B 2 239 ? 13.314 18.602 -6.460 1.00 32.78 301 LEU E O 1
ATOM 1822 N N . LEU B 2 240 ? 12.305 16.591 -6.246 1.00 28.55 302 LEU E N 1
ATOM 1823 C CA . LEU B 2 240 ? 12.617 16.468 -4.827 1.00 33.31 302 LEU E CA 1
ATOM 1824 C C . LEU B 2 240 ? 14.111 16.564 -4.573 1.00 32.79 302 LEU E C 1
ATOM 1825 O O . LEU B 2 240 ? 14.536 17.017 -3.505 1.00 35.37 302 LEU E O 1
ATOM 1830 N N . GLY B 2 241 ? 14.926 16.160 -5.543 1.00 36.11 303 GLY E N 1
ATOM 1831 C CA . GLY B 2 241 ? 16.357 16.238 -5.385 1.00 38.06 303 GLY E CA 1
ATOM 1832 C C . GLY B 2 241 ? 17.004 17.467 -5.972 1.00 43.05 303 GLY E C 1
ATOM 1833 O O . GLY B 2 241 ? 18.235 17.535 -6.010 1.00 45.91 303 GLY E O 1
ATOM 1834 N N . ALA B 2 242 ? 16.222 18.441 -6.439 1.00 41.59 304 ALA E N 1
ATOM 1835 C CA . ALA B 2 242 ? 16.790 19.650 -7.018 1.00 37.21 304 ALA E CA 1
ATOM 1836 C C . ALA B 2 242 ? 17.678 20.385 -6.012 1.00 45.91 304 ALA E C 1
ATOM 1837 O O . ALA B 2 242 ? 17.545 20.237 -4.792 1.00 45.27 304 ALA E O 1
ATOM 1839 N N . THR B 2 243 ? 18.585 21.211 -6.540 1.00 46.44 305 THR E N 1
ATOM 1840 C CA . THR B 2 243 ? 19.390 22.056 -5.673 1.00 47.71 305 THR E CA 1
ATOM 1841 C C . THR B 2 243 ? 18.656 23.329 -5.282 1.00 45.16 305 THR E C 1
ATOM 1842 O O . THR B 2 243 ? 19.077 24.005 -4.344 1.00 49.96 305 THR E O 1
ATOM 1846 N N . GLU B 2 244 ? 17.569 23.670 -5.968 1.00 42.74 306 GLU E N 1
ATOM 1847 C CA . GLU B 2 244 ? 16.871 24.928 -5.720 1.00 45.41 306 GLU E CA 1
ATOM 1848 C C . GLU B 2 244 ? 15.805 24.721 -4.649 1.00 42.43 306 GLU E C 1
ATOM 1849 O O . GLU B 2 244 ? 14.827 23.998 -4.872 1.00 39.58 306 GLU E O 1
ATOM 1855 N N . LEU B 2 245 ? 15.976 25.382 -3.510 1.00 40.11 307 LEU E N 1
ATOM 1856 C CA . LEU B 2 245 ? 14.940 25.371 -2.483 1.00 42.10 307 LEU E CA 1
ATOM 1857 C C . LEU B 2 245 ? 13.548 25.721 -3.012 1.00 40.00 307 LEU E C 1
ATOM 1858 O O . LEU B 2 245 ? 12.585 25.055 -2.591 1.00 37.27 307 LEU E O 1
ATOM 1863 N N . PRO B 2 246 ? 13.362 26.721 -3.896 1.00 39.05 308 PRO E N 1
ATOM 1864 C CA . PRO B 2 246 ? 12.003 27.004 -4.401 1.00 36.21 308 PRO E CA 1
ATOM 1865 C C . PRO B 2 246 ? 11.383 25.871 -5.182 1.00 34.22 308 PRO E C 1
ATOM 1866 O O . PRO B 2 246 ? 10.170 25.913 -5.411 1.00 31.81 308 PRO E O 1
ATOM 1870 N N . ILE B 2 247 ? 12.164 24.892 -5.626 1.00 33.52 309 ILE E N 1
ATOM 1871 C CA . ILE B 2 247 ? 11.617 23.696 -6.272 1.00 32.42 309 ILE E CA 1
ATOM 1872 C C . ILE B 2 247 ? 11.426 22.559 -5.271 1.00 36.12 309 ILE E C 1
ATOM 1873 O O . ILE B 2 247 ? 10.384 21.897 -5.257 1.00 32.02 309 ILE E O 1
ATOM 1878 N N . VAL B 2 248 ? 12.418 22.292 -4.415 1.00 32.05 310 VAL E N 1
ATOM 1879 C CA . VAL B 2 248 ? 12.266 21.200 -3.453 1.00 31.17 310 VAL E CA 1
ATOM 1880 C C . VAL B 2 248 ? 11.035 21.423 -2.583 1.00 33.42 310 VAL E C 1
ATOM 1881 O O . VAL B 2 248 ? 10.290 20.478 -2.284 1.00 31.51 310 VAL E O 1
ATOM 1885 N N . THR B 2 249 ? 10.793 22.672 -2.169 1.00 27.85 311 THR E N 1
ATOM 1886 C CA . THR B 2 249 ? 9.694 22.932 -1.239 1.00 31.82 311 THR E CA 1
ATOM 1887 C C . THR B 2 249 ? 8.352 22.463 -1.795 1.00 31.75 311 THR E C 1
ATOM 1888 O O . THR B 2 249 ? 7.690 21.643 -1.139 1.00 28.55 311 THR E O 1
ATOM 1892 N N . PRO B 2 250 ? 7.897 22.906 -2.978 1.00 29.58 312 PRO E N 1
ATOM 1893 C CA . PRO B 2 250 ? 6.606 22.398 -3.474 1.00 28.35 312 PRO E CA 1
ATOM 1894 C C . PRO B 2 250 ? 6.645 20.932 -3.873 1.00 28.15 312 PRO E C 1
ATOM 1895 O O . PRO B 2 250 ? 5.626 20.240 -3.744 1.00 25.69 312 PRO E O 1
ATOM 1899 N N . ALA B 2 251 ? 7.784 20.440 -4.361 1.00 27.83 313 ALA E N 1
ATOM 1900 C CA . ALA B 2 251 ? 7.895 19.022 -4.689 1.00 24.60 313 ALA E CA 1
ATOM 1901 C C . ALA B 2 251 ? 7.661 18.163 -3.457 1.00 28.01 313 ALA E C 1
ATOM 1902 O O . ALA B 2 251 ? 6.939 17.158 -3.508 1.00 27.88 313 ALA E O 1
ATOM 1904 N N . LEU B 2 252 ? 8.255 18.555 -2.333 1.00 27.50 314 LEU E N 1
ATOM 1905 C CA . LEU B 2 252 ? 8.055 17.819 -1.091 1.00 28.72 314 LEU E CA 1
ATOM 1906 C C . LEU B 2 252 ? 6.613 17.932 -0.599 1.00 28.88 314 LEU E C 1
ATOM 1907 O O . LEU B 2 252 ? 6.047 16.946 -0.110 1.00 28.25 314 LEU E O 1
ATOM 1912 N N . ARG B 2 253 ? 6.002 19.118 -0.713 1.00 28.04 315 ARG E N 1
ATOM 1913 C CA . ARG B 2 253 ? 4.585 19.262 -0.352 1.00 30.61 315 ARG E CA 1
ATOM 1914 C C . ARG B 2 253 ? 3.712 18.285 -1.119 1.00 27.35 315 ARG E C 1
ATOM 1915 O O . ARG B 2 253 ? 2.821 17.640 -0.542 1.00 28.61 315 ARG E O 1
ATOM 1923 N N . ALA B 2 254 ? 3.914 18.215 -2.443 1.00 24.74 316 ALA E N 1
ATOM 1924 C CA . ALA B 2 254 ? 3.105 17.341 -3.291 1.00 27.80 316 ALA E CA 1
ATOM 1925 C C . ALA B 2 254 ? 3.324 15.876 -2.946 1.00 29.19 316 ALA E C 1
ATOM 1926 O O . ALA B 2 254 ? 2.374 15.086 -2.897 1.00 25.91 316 ALA E O 1
ATOM 1928 N N . ILE B 2 255 ? 4.586 15.482 -2.764 1.00 27.27 317 ILE E N 1
ATOM 1929 C CA . ILE B 2 255 ? 4.880 14.113 -2.335 1.00 26.76 317 ILE E CA 1
ATOM 1930 C C . ILE B 2 255 ? 4.227 13.835 -0.986 1.00 27.13 317 ILE E C 1
ATOM 1931 O O . ILE B 2 255 ? 3.601 12.789 -0.784 1.00 28.98 317 ILE E O 1
ATOM 1936 N N . GLY B 2 256 ? 4.375 14.771 -0.039 1.00 26.48 318 GLY E N 1
ATOM 1937 C CA . GLY B 2 256 ? 3.757 14.597 1.267 1.00 26.76 318 GLY E CA 1
ATOM 1938 C C . GLY B 2 256 ? 2.254 14.419 1.161 1.00 31.61 318 GLY E C 1
ATOM 1939 O O . GLY B 2 256 ? 1.674 13.533 1.792 1.00 31.88 318 GLY E O 1
ATOM 1940 N N . ASN B 2 257 ? 1.609 15.249 0.333 1.00 27.80 319 ASN E N 1
ATOM 1941 C CA . ASN B 2 257 ? 0.177 15.122 0.093 1.00 29.89 319 ASN E CA 1
ATOM 1942 C C . ASN B 2 257 ? -0.174 13.739 -0.444 1.00 28.02 319 ASN E C 1
ATOM 1943 O O . ASN B 2 257 ? -1.135 13.117 0.007 1.00 31.83 319 ASN E O 1
ATOM 1948 N N . ILE B 2 258 ? 0.588 13.251 -1.429 1.00 28.57 320 ILE E N 1
ATOM 1949 C CA . ILE B 2 258 ? 0.226 12.013 -2.105 1.00 28.41 320 ILE E CA 1
ATOM 1950 C C . ILE B 2 258 ? 0.226 10.843 -1.126 1.00 33.68 320 ILE E C 1
ATOM 1951 O O . ILE B 2 258 ? -0.624 9.946 -1.213 1.00 29.96 320 ILE E O 1
ATOM 1956 N N . VAL B 2 259 ? 1.164 10.834 -0.171 1.00 31.13 321 VAL E N 1
ATOM 1957 C CA . VAL B 2 259 ? 1.229 9.718 0.774 1.00 33.12 321 VAL E CA 1
ATOM 1958 C C . VAL B 2 259 ? 0.215 9.845 1.902 1.00 30.29 321 VAL E C 1
ATOM 1959 O O . VAL B 2 259 ? 0.145 8.950 2.752 1.00 33.90 321 VAL E O 1
ATOM 1963 N N . THR B 2 260 ? -0.601 10.902 1.929 1.00 30.28 322 THR E N 1
ATOM 1964 C CA . THR B 2 260 ? -1.785 10.876 2.788 1.00 30.29 322 THR E CA 1
ATOM 1965 C C . THR B 2 260 ? -2.923 10.078 2.160 1.00 34.56 322 THR E C 1
ATOM 1966 O O . THR B 2 260 ? -3.986 9.960 2.771 1.00 36.88 322 THR E O 1
ATOM 1970 N N . GLY B 2 261 ? -2.738 9.552 0.953 1.00 32.65 323 GLY E N 1
ATOM 1971 C CA . GLY B 2 261 ? -3.784 8.810 0.272 1.00 35.43 323 GLY E CA 1
ATOM 1972 C C . GLY B 2 261 ? -3.749 7.330 0.610 1.00 38.07 323 GLY E C 1
ATOM 1973 O O . GLY B 2 261 ? -3.448 6.959 1.746 1.00 37.66 323 GLY E O 1
ATOM 1974 N N . THR B 2 262 ? -4.023 6.478 -0.370 1.00 34.69 324 THR E N 1
ATOM 1975 C CA . THR B 2 262 ? -4.063 5.045 -0.152 1.00 35.65 324 THR E CA 1
ATOM 1976 C C . THR B 2 262 ? -2.654 4.459 -0.123 1.00 40.78 324 THR E C 1
A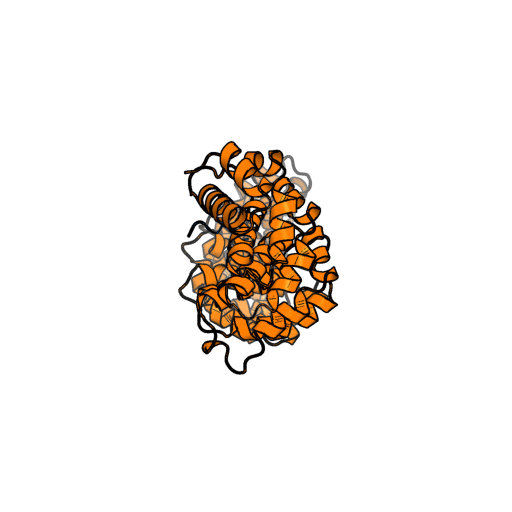TOM 1977 O O . THR B 2 262 ? -1.705 5.014 -0.697 1.00 32.90 324 THR E O 1
ATOM 1981 N N . ASP B 2 263 ? -2.541 3.282 0.506 1.00 38.60 325 ASP E N 1
ATOM 1982 C CA . ASP B 2 263 ? -1.284 2.538 0.485 1.00 40.07 325 ASP E CA 1
ATOM 1983 C C . ASP B 2 263 ? -0.755 2.352 -0.926 1.00 37.94 325 ASP E C 1
ATOM 1984 O O . ASP B 2 263 ? 0.464 2.330 -1.136 1.00 35.97 325 ASP E O 1
ATOM 1989 N N . GLU B 2 264 ? -1.645 2.231 -1.910 1.00 36.38 326 GLU E N 1
ATOM 1990 C CA . GLU B 2 264 ? -1.175 2.045 -3.277 1.00 35.44 326 GLU E CA 1
ATOM 1991 C C . GLU B 2 264 ? -0.650 3.352 -3.873 1.00 35.03 326 GLU E C 1
ATOM 1992 O O . GLU B 2 264 ? 0.313 3.339 -4.648 1.00 37.13 326 GLU E O 1
ATOM 1998 N N . GLN B 2 265 ? -1.269 4.484 -3.530 1.00 35.95 327 GLN E N 1
ATOM 1999 C CA . GLN B 2 265 ? -0.704 5.772 -3.923 1.00 32.75 327 GLN E CA 1
ATOM 2000 C C . GLN B 2 265 ? 0.655 5.990 -3.262 1.00 31.22 327 GLN E C 1
ATOM 2001 O O . GLN B 2 265 ? 1.615 6.389 -3.928 1.00 31.88 327 GLN E O 1
ATOM 2007 N N . THR B 2 266 ? 0.767 5.681 -1.961 1.00 36.01 328 THR E N 1
ATOM 2008 C CA . THR B 2 266 ? 2.054 5.745 -1.264 1.00 34.11 328 THR E CA 1
ATOM 2009 C C . THR B 2 266 ? 3.104 4.849 -1.928 1.00 34.93 328 THR E C 1
ATOM 2010 O O . THR B 2 266 ? 4.287 5.219 -2.016 1.00 30.81 328 THR E O 1
ATOM 2014 N N . GLN B 2 267 ? 2.696 3.661 -2.400 1.00 34.46 329 GLN E N 1
ATOM 2015 C CA . GLN B 2 267 ? 3.648 2.746 -3.034 1.00 31.65 329 GLN E CA 1
ATOM 2016 C C . GLN B 2 267 ? 4.241 3.328 -4.309 1.00 35.37 329 GLN E C 1
ATOM 2017 O O . GLN B 2 267 ? 5.398 3.033 -4.645 1.00 29.99 329 GLN E O 1
ATOM 2023 N N . LYS B 2 268 ? 3.460 4.124 -5.057 1.00 33.77 330 LYS E N 1
ATOM 2024 C CA . LYS B 2 268 ? 4.001 4.749 -6.260 1.00 30.18 330 LYS E CA 1
ATOM 2025 C C . LYS B 2 268 ? 5.150 5.683 -5.905 1.00 31.39 330 LYS E C 1
ATOM 2026 O O . LYS B 2 268 ? 6.153 5.756 -6.625 1.00 31.92 330 LYS E O 1
ATOM 2032 N N . VAL B 2 269 ? 5.011 6.408 -4.797 1.00 29.03 331 VAL E N 1
ATOM 2033 C CA . VAL B 2 269 ? 6.080 7.287 -4.332 1.00 28.75 331 VAL E CA 1
ATOM 2034 C C . VAL B 2 269 ? 7.330 6.473 -3.982 1.00 31.73 331 VAL E C 1
ATOM 2035 O O . VAL B 2 269 ? 8.453 6.822 -4.372 1.00 27.38 331 VAL E O 1
ATOM 2039 N N . ILE B 2 270 ? 7.151 5.364 -3.258 1.00 30.25 332 ILE E N 1
ATOM 2040 C CA . ILE B 2 270 ? 8.289 4.506 -2.922 1.00 32.60 332 ILE E CA 1
ATOM 2041 C C . ILE B 2 270 ? 8.887 3.905 -4.183 1.00 30.40 332 ILE E C 1
ATOM 2042 O O . ILE B 2 270 ? 10.115 3.876 -4.349 1.00 33.58 332 ILE E O 1
ATOM 2047 N N . ASP B 2 271 ? 8.030 3.426 -5.100 1.00 34.94 333 ASP E N 1
ATOM 2048 C CA . ASP B 2 271 ? 8.518 2.809 -6.333 1.00 32.69 333 ASP E CA 1
ATOM 2049 C C . ASP B 2 271 ? 9.359 3.771 -7.151 1.00 35.50 333 ASP E C 1
ATOM 2050 O O . ASP B 2 271 ? 10.324 3.350 -7.788 1.00 30.13 333 ASP E O 1
ATOM 2055 N N . ALA B 2 272 ? 9.015 5.063 -7.148 1.00 35.17 334 ALA E N 1
ATOM 2056 C CA . ALA B 2 272 ? 9.741 6.045 -7.944 1.00 31.23 334 ALA E CA 1
ATOM 2057 C C . ALA B 2 272 ? 11.099 6.405 -7.362 1.00 34.78 334 ALA E C 1
ATOM 2058 O O . ALA B 2 272 ? 11.845 7.162 -8.000 1.00 33.40 334 ALA E O 1
ATOM 2060 N N . GLY B 2 273 ? 11.424 5.914 -6.172 1.00 32.23 335 GLY E N 1
ATOM 2061 C CA . GLY B 2 273 ? 12.717 6.168 -5.566 1.00 32.48 335 GLY E CA 1
ATOM 2062 C C . GLY B 2 273 ? 12.764 7.293 -4.544 1.00 28.32 335 GLY E C 1
ATOM 2063 O O . GLY B 2 273 ? 13.862 7.751 -4.216 1.00 30.48 335 GLY E O 1
ATOM 2064 N N . ALA B 2 274 ? 11.618 7.730 -4.011 1.00 28.49 336 ALA E N 1
ATOM 2065 C CA . ALA B 2 274 ? 11.613 8.884 -3.111 1.00 27.68 336 ALA E CA 1
ATOM 2066 C C . ALA B 2 274 ? 12.449 8.639 -1.863 1.00 29.35 336 ALA E C 1
ATOM 2067 O O . ALA B 2 274 ? 13.161 9.540 -1.410 1.00 31.94 336 ALA E O 1
ATOM 2069 N N . LEU B 2 275 ? 12.376 7.434 -1.277 1.00 31.15 337 LEU E N 1
ATOM 2070 C CA . LEU B 2 275 ? 13.010 7.247 0.026 1.00 31.01 337 LEU E CA 1
ATOM 2071 C C . LEU B 2 275 ? 14.514 7.508 -0.019 1.00 27.46 337 LEU E C 1
ATOM 2072 O O . LEU B 2 275 ? 15.103 7.845 1.010 1.00 32.07 337 LEU E O 1
ATOM 2077 N N . ALA B 2 276 ? 15.143 7.400 -1.183 1.00 25.96 338 ALA E N 1
ATOM 2078 C CA . ALA B 2 276 ? 16.585 7.604 -1.262 1.00 30.40 338 ALA E CA 1
ATOM 2079 C C . ALA B 2 276 ? 16.987 9.069 -1.108 1.00 33.42 338 ALA E C 1
ATOM 2080 O O . ALA B 2 276 ? 18.168 9.357 -0.892 1.00 30.41 338 ALA E O 1
ATOM 2082 N N . VAL B 2 277 ? 16.054 10.015 -1.208 1.00 28.10 339 VAL E N 1
ATOM 2083 C CA . VAL B 2 277 ? 16.425 11.410 -0.991 1.00 27.16 339 VAL E CA 1
ATOM 2084 C C . VAL B 2 277 ? 16.148 11.855 0.440 1.00 28.24 339 VAL E C 1
ATOM 2085 O O . VAL B 2 277 ? 16.602 12.935 0.853 1.00 27.91 339 VAL E O 1
ATOM 2089 N N . PHE B 2 278 ? 15.542 10.988 1.256 1.00 27.54 340 PHE E N 1
ATOM 2090 C CA . PHE B 2 278 ? 15.209 11.386 2.618 1.00 30.08 340 PHE E CA 1
ATOM 2091 C C . PHE B 2 278 ? 16.394 11.514 3.582 1.00 27.15 340 PHE E C 1
ATOM 2092 O O . PHE B 2 278 ? 16.300 12.323 4.511 1.00 30.46 340 PHE E O 1
ATOM 2100 N N . PRO B 2 279 ? 17.519 10.808 3.412 1.00 25.97 341 PRO E N 1
ATOM 2101 C CA . PRO B 2 279 ? 18.687 11.152 4.254 1.00 27.88 341 PRO E CA 1
ATOM 2102 C C . PRO B 2 279 ? 19.037 12.623 4.180 1.00 25.45 341 PRO E C 1
ATOM 2103 O O . PRO B 2 279 ? 19.267 13.245 5.222 1.00 27.75 341 PRO E O 1
ATOM 2107 N N . SER B 2 280 ? 19.039 13.206 2.974 1.00 27.45 342 SER E N 1
ATOM 2108 C CA . SER B 2 280 ? 19.278 14.643 2.835 1.00 28.72 342 SER E CA 1
ATOM 2109 C C . SER B 2 280 ? 18.116 15.465 3.381 1.00 32.15 342 SER E C 1
ATOM 2110 O O . SER B 2 280 ? 18.333 16.482 4.049 1.00 28.81 342 SER E O 1
ATOM 2113 N N . LEU B 2 281 ? 16.876 15.056 3.095 1.00 27.29 343 LEU E N 1
ATOM 2114 C CA . LEU B 2 281 ? 15.743 15.879 3.510 1.00 28.54 343 LEU E CA 1
ATOM 2115 C C . LEU B 2 281 ? 15.616 15.917 5.029 1.00 28.44 343 LEU E C 1
ATOM 2116 O O . LEU B 2 281 ? 15.290 16.962 5.610 1.00 26.90 343 LEU E O 1
ATOM 2121 N N . LEU B 2 282 ? 15.865 14.779 5.694 1.00 25.08 344 LEU E N 1
ATOM 2122 C CA . LEU B 2 282 ? 15.706 14.704 7.138 1.00 25.63 344 LEU E CA 1
ATOM 2123 C C . LEU B 2 282 ? 16.857 15.365 7.884 1.00 32.09 344 LEU E C 1
ATOM 2124 O O . LEU B 2 282 ? 16.785 15.490 9.115 1.00 29.99 344 LEU E O 1
ATOM 2129 N N . THR B 2 283 ? 17.910 15.786 7.173 1.00 26.74 345 THR E N 1
ATOM 2130 C CA . THR B 2 283 ? 18.966 16.587 7.778 1.00 29.85 345 THR E CA 1
ATOM 2131 C C . THR B 2 283 ? 19.070 17.974 7.135 1.00 32.07 345 THR E C 1
ATOM 2132 O O . THR B 2 283 ? 20.071 18.667 7.331 1.00 30.68 345 THR E O 1
ATOM 2136 N N . ASN B 2 284 ? 18.037 18.410 6.410 1.00 30.69 346 ASN E N 1
ATOM 2137 C CA . ASN B 2 284 ? 18.136 19.637 5.621 1.00 29.07 346 ASN E CA 1
ATOM 2138 C C . ASN B 2 284 ? 18.265 20.848 6.545 1.00 30.53 346 ASN E C 1
ATOM 2139 O O . ASN B 2 284 ? 17.568 20.939 7.561 1.00 31.19 346 ASN E O 1
ATOM 2144 N N . PRO B 2 285 ? 19.148 21.791 6.228 1.00 33.63 347 PRO E N 1
ATOM 2145 C CA . PRO B 2 285 ? 19.298 22.960 7.107 1.00 38.77 347 PRO E CA 1
ATOM 2146 C C . PRO B 2 285 ? 18.052 23.812 7.185 1.00 37.16 347 PRO E C 1
ATOM 2147 O O . PRO B 2 285 ? 17.926 24.600 8.124 1.00 38.97 347 PRO E O 1
ATOM 2151 N N . LYS B 2 286 ? 17.105 23.675 6.265 1.00 32.02 348 LYS E N 1
ATOM 2152 C CA . LYS B 2 286 ? 15.934 24.540 6.310 1.00 34.39 348 LYS E CA 1
ATOM 2153 C C . LYS B 2 286 ? 14.888 23.801 7.143 1.00 39.17 348 LYS E C 1
ATOM 2154 O O . LYS B 2 286 ? 14.499 22.678 6.800 1.00 34.92 348 LYS E O 1
ATOM 2160 N N . THR B 2 287 ? 14.488 24.397 8.276 1.00 33.91 349 THR E N 1
ATOM 2161 C CA . THR B 2 287 ? 13.683 23.653 9.243 1.00 38.33 349 THR E CA 1
ATOM 2162 C C . THR B 2 287 ? 12.327 23.227 8.674 1.00 40.75 349 THR E C 1
ATOM 2163 O O . THR B 2 287 ? 11.801 22.175 9.067 1.00 36.38 349 THR E O 1
ATOM 2167 N N . ASN B 2 288 ? 11.728 24.014 7.768 1.00 35.71 350 ASN E N 1
ATOM 2168 C CA . ASN B 2 288 ? 10.450 23.571 7.212 1.00 37.79 350 ASN E CA 1
ATOM 2169 C C . ASN B 2 288 ? 10.622 22.385 6.278 1.00 31.94 350 ASN E C 1
ATOM 2170 O O . ASN B 2 288 ? 9.683 21.607 6.108 1.00 31.72 350 ASN E O 1
ATOM 2175 N N . ILE B 2 289 ? 11.787 22.239 5.645 1.00 32.91 351 ILE E N 1
ATOM 2176 C CA . ILE B 2 289 ? 12.025 21.030 4.860 1.00 32.19 351 ILE E CA 1
ATOM 2177 C C . ILE B 2 289 ? 12.092 19.812 5.778 1.00 33.64 351 ILE E C 1
ATOM 2178 O O . ILE B 2 289 ? 11.459 18.780 5.513 1.00 29.52 351 ILE E O 1
ATOM 2183 N N . GLN B 2 290 ? 12.861 19.909 6.869 1.00 32.52 352 GLN E N 1
ATOM 2184 C CA . GLN B 2 290 ? 12.948 18.792 7.812 1.00 33.20 352 GLN E CA 1
ATOM 2185 C C . GLN B 2 290 ? 11.582 18.426 8.351 1.00 31.69 352 GLN E C 1
ATOM 2186 O O . GLN B 2 290 ? 11.253 17.244 8.492 1.00 30.42 352 GLN E O 1
ATOM 2192 N N . LYS B 2 291 ? 10.804 19.441 8.734 1.00 30.99 353 LYS E N 1
ATOM 2193 C CA . LYS B 2 291 ? 9.487 19.196 9.305 1.00 35.59 353 LYS E CA 1
ATOM 2194 C C . LYS B 2 291 ? 8.589 18.466 8.316 1.00 30.42 353 LYS E C 1
ATOM 2195 O O . LYS B 2 291 ? 7.961 17.458 8.659 1.00 31.27 353 LYS E O 1
ATOM 2201 N N . GLU B 2 292 ? 8.520 18.965 7.075 1.00 29.58 354 GLU E N 1
ATOM 2202 C CA . GLU B 2 292 ? 7.665 18.338 6.063 1.00 32.96 354 GLU E CA 1
ATOM 2203 C C . GLU B 2 292 ? 8.174 16.964 5.651 1.00 32.00 354 GLU E C 1
ATOM 2204 O O . GLU B 2 292 ? 7.373 16.078 5.312 1.00 28.82 354 GLU E O 1
ATOM 2210 N N . ALA B 2 293 ? 9.497 16.772 5.643 1.00 29.15 355 ALA E N 1
ATOM 2211 C CA . ALA B 2 293 ? 10.030 15.445 5.347 1.00 28.52 355 ALA E CA 1
ATOM 2212 C C . ALA B 2 293 ? 9.677 14.453 6.454 1.00 29.60 355 ALA E C 1
ATOM 2213 O O . ALA B 2 293 ? 9.380 13.284 6.183 1.00 28.74 355 ALA E O 1
ATOM 2215 N N . THR B 2 294 ? 9.707 14.900 7.708 1.00 27.29 356 THR E N 1
ATOM 2216 C CA . THR B 2 294 ? 9.368 14.000 8.802 1.00 30.67 356 THR E CA 1
ATOM 2217 C C . THR B 2 294 ? 7.867 13.727 8.831 1.00 30.79 356 THR E C 1
ATOM 2218 O O . THR B 2 294 ? 7.437 12.591 9.076 1.00 30.21 356 THR E O 1
ATOM 2222 N N . TRP B 2 295 ? 7.059 14.756 8.563 1.00 31.74 357 TRP E N 1
ATOM 2223 C CA . TRP B 2 295 ? 5.624 14.560 8.397 1.00 30.80 357 TRP E CA 1
ATOM 2224 C C . TRP B 2 295 ? 5.347 13.540 7.303 1.00 32.37 357 TRP E C 1
ATOM 2225 O O . TRP B 2 295 ? 4.546 12.619 7.490 1.00 32.35 357 TRP E O 1
ATOM 2236 N N . THR B 2 296 ? 6.022 13.675 6.153 1.00 29.51 358 THR E N 1
ATOM 2237 C CA . THR B 2 296 ? 5.871 12.684 5.084 1.00 27.50 358 THR E CA 1
ATOM 2238 C C . THR B 2 296 ? 6.246 11.286 5.570 1.00 36.52 358 THR E C 1
ATOM 2239 O O . THR B 2 296 ? 5.543 10.306 5.282 1.00 33.88 358 THR E O 1
ATOM 2243 N N . MET B 2 297 ? 7.361 11.176 6.301 1.00 30.60 359 MET E N 1
ATOM 2244 C CA . MET B 2 297 ? 7.779 9.886 6.853 1.00 32.81 359 MET E CA 1
ATOM 2245 C C . MET B 2 297 ? 6.678 9.281 7.721 1.00 32.64 359 MET E C 1
ATOM 2246 O O . MET B 2 297 ? 6.392 8.076 7.631 1.00 35.35 359 MET E O 1
ATOM 2251 N N . SER B 2 298 ? 6.035 10.113 8.554 1.00 33.98 360 SER E N 1
ATOM 2252 C CA . SER B 2 298 ? 5.029 9.623 9.499 1.00 35.20 360 SER E CA 1
ATOM 2253 C C . SER B 2 298 ? 3.828 9.022 8.787 1.00 38.29 360 SER E C 1
ATOM 2254 O O . SER B 2 298 ? 3.171 8.127 9.336 1.00 38.28 360 SER E O 1
ATOM 2257 N N . ASN B 2 299 ? 3.534 9.479 7.566 1.00 36.86 361 ASN E N 1
ATOM 2258 C CA . ASN B 2 299 ? 2.470 8.869 6.778 1.00 33.71 361 ASN E CA 1
ATOM 2259 C C . ASN B 2 299 ? 2.951 7.691 5.950 1.00 40.08 361 ASN E C 1
ATOM 2260 O O . ASN B 2 299 ? 2.120 6.894 5.493 1.00 40.93 361 ASN E O 1
ATOM 2265 N N . ILE B 2 300 ? 4.261 7.550 5.745 1.00 29.77 362 ILE E N 1
ATOM 2266 C CA . ILE B 2 300 ? 4.741 6.313 5.160 1.00 31.79 362 ILE E CA 1
ATOM 2267 C C . ILE B 2 300 ? 4.817 5.223 6.224 1.00 36.14 362 ILE E C 1
ATOM 2268 O O . ILE B 2 300 ? 4.487 4.064 5.957 1.00 36.86 362 ILE E O 1
ATOM 2273 N N . THR B 2 301 ? 5.223 5.564 7.456 1.00 33.54 363 THR E N 1
ATOM 2274 C CA . THR B 2 301 ? 5.267 4.516 8.474 1.00 36.80 363 THR E CA 1
ATOM 2275 C C . THR B 2 301 ? 3.881 4.157 8.990 1.00 36.99 363 THR E C 1
ATOM 2276 O O . THR B 2 301 ? 3.750 3.188 9.742 1.00 38.72 363 THR E O 1
ATOM 2280 N N . ALA B 2 302 ? 2.848 4.906 8.599 1.00 36.66 364 ALA E N 1
ATOM 2281 C CA . ALA B 2 302 ? 1.469 4.499 8.834 1.00 36.65 364 ALA E CA 1
ATOM 2282 C C . ALA B 2 302 ? 0.982 3.466 7.829 1.00 38.33 364 ALA E C 1
ATOM 2283 O O . ALA B 2 302 ? -0.183 3.059 7.901 1.00 37.88 364 ALA E O 1
ATOM 2285 N N . GLY B 2 303 ? 1.828 3.048 6.890 1.00 35.17 365 GLY E N 1
ATOM 2286 C CA . GLY B 2 303 ? 1.429 2.152 5.824 1.00 35.27 365 GLY E CA 1
ATOM 2287 C C . GLY B 2 303 ? 1.573 0.696 6.217 1.00 39.54 365 GLY E C 1
ATOM 2288 O O . GLY B 2 303 ? 1.571 0.338 7.399 1.00 40.24 365 GLY E O 1
ATOM 2289 N N . ARG B 2 304 ? 1.718 -0.145 5.196 1.00 36.48 366 ARG E N 1
ATOM 2290 C CA . ARG B 2 304 ? 1.822 -1.587 5.328 1.00 40.68 366 ARG E CA 1
ATOM 2291 C C . ARG B 2 304 ? 3.199 -1.994 5.842 1.00 45.87 366 ARG E C 1
ATOM 2292 O O . ARG B 2 304 ? 4.194 -1.261 5.711 1.00 35.63 366 ARG E O 1
ATOM 2300 N N . GLN B 2 305 ? 3.250 -3.211 6.398 1.00 36.25 367 GLN E N 1
ATOM 2301 C CA . GLN B 2 305 ? 4.502 -3.730 6.940 1.00 38.72 367 GLN E CA 1
ATOM 2302 C C . GLN B 2 305 ? 5.590 -3.775 5.879 1.00 33.58 367 GLN E C 1
ATOM 2303 O O . GLN B 2 305 ? 6.766 -3.547 6.180 1.00 36.55 367 GLN E O 1
ATOM 2309 N N . ASP B 2 306 ? 5.228 -4.086 4.635 1.00 33.00 368 ASP E N 1
ATOM 2310 C CA . ASP B 2 306 ? 6.214 -4.069 3.558 1.00 36.07 368 ASP E CA 1
ATOM 2311 C C . ASP B 2 306 ? 6.679 -2.657 3.208 1.00 36.74 368 ASP E C 1
ATOM 2312 O O . ASP B 2 306 ? 7.772 -2.497 2.652 1.00 32.86 368 ASP E O 1
ATOM 2317 N N . GLN B 2 307 ? 5.882 -1.638 3.518 1.00 33.24 369 GLN E N 1
ATOM 2318 C CA . GLN B 2 307 ? 6.352 -0.273 3.297 1.00 33.88 369 GLN E CA 1
ATOM 2319 C C . GLN B 2 307 ? 7.226 0.188 4.456 1.00 35.38 369 GLN E C 1
ATOM 2320 O O . GLN B 2 307 ? 8.248 0.860 4.243 1.00 36.08 369 GLN E O 1
ATOM 2326 N N . ILE B 2 308 ? 6.866 -0.199 5.685 1.00 33.30 370 ILE E N 1
ATOM 2327 C CA . ILE B 2 308 ? 7.771 0.019 6.813 1.00 34.69 370 ILE E CA 1
ATOM 2328 C C . ILE B 2 308 ? 9.122 -0.631 6.535 1.00 33.44 370 ILE E C 1
ATOM 2329 O O . ILE B 2 308 ? 10.180 -0.049 6.818 1.00 29.01 370 ILE E O 1
ATOM 2334 N N . GLN B 2 309 ? 9.111 -1.835 5.953 1.00 33.19 371 GLN E N 1
ATOM 2335 C CA . GLN B 2 309 ? 10.366 -2.530 5.662 1.00 34.54 371 GLN E CA 1
ATOM 2336 C C . GLN B 2 309 ? 11.229 -1.751 4.685 1.00 34.14 371 GLN E C 1
ATOM 2337 O O . GLN B 2 309 ? 12.465 -1.817 4.743 1.00 33.07 371 GLN E O 1
ATOM 2343 N N . GLN B 2 310 ? 10.605 -1.051 3.750 1.00 32.28 372 GLN E N 1
ATOM 2344 C CA . GLN B 2 310 ? 11.401 -0.263 2.820 1.00 35.46 372 GLN E CA 1
ATOM 2345 C C . GLN B 2 310 ? 11.985 0.970 3.490 1.00 29.70 372 GLN E C 1
ATOM 2346 O O . GLN B 2 310 ? 13.105 1.374 3.161 1.00 32.94 372 GLN E O 1
ATOM 2352 N N . VAL B 2 311 ? 11.274 1.536 4.463 1.00 29.47 373 VAL E N 1
ATOM 2353 C CA . VAL B 2 311 ? 11.862 2.573 5.304 1.00 30.24 373 VAL E CA 1
ATOM 2354 C C . VAL B 2 311 ? 13.090 2.030 6.029 1.00 35.78 373 VAL E C 1
ATOM 2355 O O . VAL B 2 311 ? 14.147 2.678 6.066 1.00 30.61 373 VAL E O 1
ATOM 2359 N N . VAL B 2 312 ? 12.982 0.818 6.589 1.00 28.31 374 VAL E N 1
ATOM 2360 C CA . VAL B 2 312 ? 14.131 0.197 7.241 1.00 28.50 374 VAL E CA 1
ATOM 2361 C C . VAL B 2 312 ? 15.263 0.006 6.246 1.00 31.34 374 VAL E C 1
ATOM 2362 O O . VAL B 2 312 ? 16.416 0.367 6.516 1.00 30.08 374 VAL E O 1
ATOM 2366 N N . ASN B 2 313 ? 14.947 -0.583 5.081 1.00 28.03 375 ASN E N 1
ATOM 2367 C CA . ASN B 2 313 ? 15.972 -0.974 4.115 1.00 30.30 375 ASN E CA 1
ATOM 2368 C C . ASN B 2 313 ? 16.724 0.230 3.569 1.00 34.68 375 ASN E C 1
ATOM 2369 O O . ASN B 2 313 ? 17.915 0.130 3.244 1.00 31.39 375 ASN E O 1
ATOM 2374 N N . HIS B 2 314 ? 16.047 1.364 3.430 1.00 29.50 376 HIS E N 1
ATOM 2375 C CA . HIS B 2 314 ? 16.724 2.567 2.969 1.00 30.74 376 HIS E CA 1
ATOM 2376 C C . HIS B 2 314 ? 17.550 3.235 4.052 1.00 34.26 376 HIS E C 1
ATOM 2377 O O . HIS B 2 314 ? 18.054 4.340 3.821 1.00 32.47 376 HIS E O 1
ATOM 2384 N N . GLY B 2 315 ? 17.669 2.613 5.227 1.00 33.74 377 GLY E N 1
ATOM 2385 C CA . GLY B 2 315 ? 18.474 3.174 6.296 1.00 28.32 377 GLY E CA 1
ATOM 2386 C C . GLY B 2 315 ? 17.900 4.402 6.950 1.00 29.28 377 GLY E C 1
ATOM 2387 O O . GLY B 2 315 ? 18.646 5.180 7.542 1.00 28.38 377 GLY E O 1
ATOM 2388 N N . LEU B 2 316 ? 16.578 4.575 6.914 1.00 27.44 378 LEU E N 1
ATOM 2389 C CA . LEU B 2 316 ? 15.987 5.807 7.404 1.00 25.60 378 LEU E CA 1
ATOM 2390 C C . LEU B 2 316 ? 15.651 5.785 8.889 1.00 26.85 378 LEU E C 1
ATOM 2391 O O . LEU B 2 316 ? 15.392 6.850 9.457 1.00 26.73 378 LEU E O 1
ATOM 2396 N N . VAL B 2 317 ? 15.612 4.624 9.543 1.00 29.13 379 VAL E N 1
ATOM 2397 C CA . VAL B 2 317 ? 15.323 4.623 10.981 1.00 25.01 379 VAL E CA 1
ATOM 2398 C C . VAL B 2 317 ? 16.368 5.409 11.764 1.00 25.25 379 VAL E C 1
ATOM 2399 O O . VAL B 2 317 ? 15.981 6.232 12.609 1.00 28.75 379 VAL E O 1
ATOM 2403 N N . PRO B 2 318 ? 17.674 5.243 11.531 1.00 27.66 380 PRO E N 1
ATOM 2404 C CA . PRO B 2 318 ? 18.627 6.111 12.240 1.00 23.72 380 PRO E CA 1
ATOM 2405 C C . PRO B 2 318 ? 18.348 7.585 12.013 1.00 27.33 380 PRO E C 1
ATOM 2406 O O . PRO B 2 318 ? 18.556 8.394 12.929 1.00 28.96 380 PRO E O 1
ATOM 2410 N N . PHE B 2 319 ? 17.848 7.962 10.830 1.00 24.52 381 PHE E N 1
ATOM 2411 C CA . PHE B 2 319 ? 17.551 9.376 10.580 1.00 27.88 381 PHE E CA 1
ATOM 2412 C C . PHE B 2 319 ? 16.356 9.836 11.399 1.00 29.98 381 PHE E C 1
ATOM 2413 O O . PHE B 2 319 ? 16.331 10.972 11.882 1.00 26.96 381 PHE E O 1
ATOM 2421 N N . LEU B 2 320 ? 15.359 8.961 11.582 1.00 28.12 382 LEU E N 1
ATOM 2422 C CA . LEU B 2 320 ? 14.255 9.298 12.480 1.00 29.23 382 LEU E CA 1
ATOM 2423 C C . LEU B 2 320 ? 14.741 9.416 13.915 1.00 29.62 382 LEU E C 1
ATOM 2424 O O . LEU B 2 320 ? 14.302 10.305 14.657 1.00 30.06 382 LEU E O 1
ATOM 2429 N N . VAL B 2 321 ? 15.644 8.522 14.332 1.00 30.49 383 VAL E N 1
ATOM 2430 C CA . VAL B 2 321 ? 16.240 8.655 15.660 1.00 30.11 383 VAL E CA 1
ATOM 2431 C C . VAL B 2 321 ? 16.927 10.007 15.790 1.00 30.37 383 VAL E C 1
ATOM 2432 O O . VAL B 2 321 ? 16.843 10.667 16.832 1.00 32.69 383 VAL E O 1
ATOM 2436 N N . GLY B 2 322 ? 17.613 10.443 14.725 1.00 27.00 384 GLY E N 1
ATOM 2437 C CA . GLY B 2 322 ? 18.316 11.713 14.775 1.00 28.17 384 GLY E CA 1
ATOM 2438 C C . GLY B 2 322 ? 17.373 12.881 14.971 1.00 32.93 384 GLY E C 1
ATOM 2439 O O . GLY B 2 322 ? 17.568 13.710 15.864 1.00 33.63 384 GLY E O 1
ATOM 2440 N N . VAL B 2 323 ? 16.320 12.949 14.152 1.00 32.16 385 VAL E N 1
ATOM 2441 C CA . VAL B 2 323 ? 15.380 14.061 14.260 1.00 32.69 385 VAL E CA 1
ATOM 2442 C C . VAL B 2 323 ? 14.706 14.055 15.629 1.00 34.70 385 VAL E C 1
ATOM 2443 O O . VAL B 2 323 ? 14.541 15.107 16.264 1.00 36.32 385 VAL E O 1
ATOM 2447 N N . LEU B 2 324 ? 14.340 12.874 16.124 1.00 33.33 386 LEU E N 1
ATOM 2448 C CA . LEU B 2 324 ? 13.806 12.797 17.478 1.00 35.98 386 LEU E CA 1
ATOM 2449 C C . LEU B 2 324 ? 14.816 13.324 18.491 1.00 36.33 386 LEU E C 1
ATOM 2450 O O . LEU B 2 324 ? 14.445 14.022 19.440 1.00 36.40 386 LEU E O 1
ATOM 2455 N N . SER B 2 325 ? 16.107 13.030 18.283 1.00 34.18 387 SER E N 1
ATOM 2456 C CA . SER B 2 325 ? 17.132 13.444 19.239 1.00 35.10 387 SER E CA 1
ATOM 2457 C C . SER B 2 325 ? 17.361 14.954 19.206 1.00 39.07 387 SER E C 1
ATOM 2458 O O . SER B 2 325 ? 17.520 15.590 20.257 1.00 35.45 387 SER E O 1
ATOM 2461 N N . LYS B 2 326 ? 17.412 15.544 18.012 1.00 35.25 388 LYS E N 1
ATOM 2462 C CA . LYS B 2 326 ? 17.716 16.964 17.896 1.00 34.75 388 LYS E CA 1
ATOM 2463 C C . LYS B 2 326 ? 17.054 17.513 16.648 1.00 35.98 388 LYS E C 1
ATOM 2464 O O . LYS B 2 326 ? 17.390 17.113 15.529 1.00 36.38 388 LYS E O 1
ATOM 2470 N N . ALA B 2 327 ? 16.123 18.433 16.841 1.00 34.91 389 ALA E N 1
ATOM 2471 C CA . ALA B 2 327 ? 15.479 19.134 15.740 1.00 35.83 389 ALA E CA 1
ATOM 2472 C C . ALA B 2 327 ? 14.638 20.233 16.360 1.00 39.64 389 ALA E C 1
ATOM 2473 O O . ALA B 2 327 ? 14.443 20.274 17.575 1.00 40.59 389 ALA E O 1
ATOM 2475 N N . ASP B 2 328 ? 14.150 21.126 15.509 1.00 41.36 390 ASP E N 1
ATOM 2476 C CA . ASP B 2 328 ? 13.106 22.051 15.919 1.00 45.57 390 ASP E CA 1
ATOM 2477 C C . ASP B 2 328 ? 11.941 21.271 16.529 1.00 42.76 390 ASP E C 1
ATOM 2478 O O . ASP B 2 328 ? 11.635 20.154 16.101 1.00 39.88 390 ASP E O 1
ATOM 2483 N N . PHE B 2 329 ? 11.287 21.857 17.541 1.00 41.32 391 PHE E N 1
ATOM 2484 C CA . PHE B 2 329 ? 10.309 21.079 18.304 1.00 42.64 391 PHE E CA 1
ATOM 2485 C C . PHE B 2 329 ? 9.157 20.585 17.434 1.00 44.35 391 PHE E C 1
ATOM 2486 O O . PHE B 2 329 ? 8.662 19.467 17.630 1.00 42.08 391 PHE E O 1
ATOM 2494 N N . LYS B 2 330 ? 8.698 21.406 16.489 1.00 41.85 392 LYS E N 1
ATOM 2495 C CA . LYS B 2 330 ? 7.637 20.961 15.589 1.00 46.08 392 LYS E CA 1
ATOM 2496 C C . LYS B 2 330 ? 8.070 19.733 14.792 1.00 38.95 392 LYS E C 1
ATOM 2497 O O . LYS B 2 330 ? 7.274 18.816 14.571 1.00 41.09 392 LYS E O 1
ATOM 2503 N N . THR B 2 331 ? 9.331 19.699 14.352 1.00 40.33 393 THR E N 1
ATOM 2504 C CA . THR B 2 331 ? 9.853 18.514 13.676 1.00 36.72 393 THR E CA 1
ATOM 2505 C C . THR B 2 331 ? 9.902 17.317 14.620 1.00 39.63 393 THR E C 1
ATOM 2506 O O . THR B 2 331 ? 9.535 16.197 14.238 1.00 35.98 393 THR E O 1
ATOM 2510 N N . GLN B 2 332 ? 10.338 17.536 15.864 1.00 37.33 394 GLN E N 1
ATOM 2511 C CA . GLN B 2 332 ? 10.386 16.445 16.832 1.00 38.46 394 GLN E CA 1
ATOM 2512 C C . GLN B 2 332 ? 9.010 15.852 17.065 1.00 39.24 394 GLN E C 1
ATOM 2513 O O . GLN B 2 332 ? 8.881 14.640 17.267 1.00 38.43 394 GLN E O 1
ATOM 2519 N N . LYS B 2 333 ? 7.975 16.685 17.009 1.00 38.89 395 LYS E N 1
ATOM 2520 C CA . LYS B 2 333 ? 6.616 16.190 17.174 1.00 40.85 395 LYS E CA 1
ATOM 2521 C C . LYS B 2 333 ? 6.212 15.319 15.995 1.00 37.56 395 LYS E C 1
ATOM 2522 O O . LYS B 2 333 ? 5.547 14.293 16.178 1.00 38.77 395 LYS E O 1
ATOM 2528 N N . GLU B 2 334 ? 6.620 15.693 14.770 1.00 38.79 396 GLU E N 1
ATOM 2529 C CA . GLU B 2 334 ? 6.343 14.826 13.625 1.00 36.38 396 GLU E CA 1
ATOM 2530 C C . GLU B 2 334 ? 7.086 13.502 13.755 1.00 34.54 396 GLU E C 1
ATOM 2531 O O . GLU B 2 334 ? 6.548 12.449 13.402 1.00 34.28 396 GLU E O 1
ATOM 2537 N N . ALA B 2 335 ? 8.329 13.538 14.257 1.00 35.60 397 ALA E N 1
ATOM 2538 C CA . ALA B 2 335 ? 9.078 12.298 14.453 1.00 34.40 397 ALA E CA 1
ATOM 2539 C C . ALA B 2 335 ? 8.389 11.392 15.473 1.00 32.31 397 ALA E C 1
ATOM 2540 O O . ALA B 2 335 ? 8.299 10.175 15.276 1.00 34.99 397 ALA E O 1
ATOM 2542 N N . ALA B 2 336 ? 7.888 11.969 16.568 1.00 37.93 398 ALA E N 1
ATOM 2543 C CA . ALA B 2 336 ? 7.157 11.168 17.549 1.00 35.88 398 ALA E CA 1
ATOM 2544 C C . ALA B 2 336 ? 5.965 10.473 16.904 1.00 37.09 398 ALA E C 1
ATOM 2545 O O . ALA B 2 336 ? 5.714 9.289 17.158 1.00 36.67 398 ALA E O 1
ATOM 2547 N N . TRP B 2 337 ? 5.254 11.181 16.016 1.00 37.91 399 TRP E N 1
ATOM 2548 C CA . TRP B 2 337 ? 4.167 10.566 15.251 1.00 37.35 399 TRP E CA 1
ATOM 2549 C C . TRP B 2 337 ? 4.682 9.481 14.314 1.00 36.63 399 TRP E C 1
ATOM 2550 O O . TRP B 2 337 ? 4.046 8.432 14.153 1.00 38.79 399 TRP E O 1
ATOM 2561 N N . ALA B 2 338 ? 5.807 9.730 13.645 1.00 32.62 400 ALA E N 1
ATOM 2562 C CA . ALA B 2 338 ? 6.360 8.703 12.768 1.00 33.57 400 ALA E CA 1
ATOM 2563 C C . ALA B 2 338 ? 6.671 7.434 13.551 1.00 33.67 400 ALA E C 1
ATOM 2564 O O . ALA B 2 338 ? 6.437 6.314 13.063 1.00 35.04 400 ALA E O 1
ATOM 2566 N N . ILE B 2 339 ? 7.169 7.587 14.783 1.00 36.46 401 ILE E N 1
ATOM 2567 C CA . ILE B 2 339 ? 7.537 6.416 15.576 1.00 35.70 401 ILE E CA 1
ATOM 2568 C C . ILE B 2 339 ? 6.287 5.682 16.061 1.00 36.66 401 ILE E C 1
ATOM 2569 O O . ILE B 2 339 ? 6.226 4.447 16.035 1.00 39.46 401 ILE E O 1
ATOM 2574 N N . THR B 2 340 ? 5.269 6.424 16.505 1.00 39.41 402 THR E N 1
ATOM 2575 C CA . THR B 2 340 ? 4.049 5.772 16.984 1.00 42.39 402 THR E CA 1
ATOM 2576 C C . THR B 2 340 ? 3.359 5.006 15.861 1.00 42.12 402 THR E C 1
ATOM 2577 O O . THR B 2 340 ? 2.852 3.898 16.078 1.00 41.24 402 THR E O 1
ATOM 2581 N N . ASN B 2 341 ? 3.366 5.564 14.641 1.00 36.79 403 ASN E N 1
ATOM 2582 C CA . ASN B 2 341 ? 2.806 4.859 13.489 1.00 37.43 403 ASN E CA 1
ATOM 2583 C C . ASN B 2 341 ? 3.629 3.628 13.150 1.00 38.21 403 ASN E C 1
ATOM 2584 O O . ASN B 2 341 ? 3.077 2.568 12.823 1.00 37.13 403 ASN E O 1
ATOM 2589 N N . TYR B 2 342 ? 4.955 3.762 13.201 1.00 34.96 404 TYR E N 1
ATOM 2590 C CA . TYR B 2 342 ? 5.835 2.622 12.984 1.00 35.87 404 TYR E CA 1
ATOM 2591 C C . TYR B 2 342 ? 5.546 1.523 14.005 1.00 37.29 404 TYR E C 1
ATOM 2592 O O . TYR B 2 342 ? 5.333 0.365 13.642 1.00 37.72 404 TYR E O 1
ATOM 2601 N N . THR B 2 343 ? 5.527 1.866 15.293 1.00 42.38 405 THR E N 1
ATOM 2602 C CA . THR B 2 343 ? 5.321 0.808 16.281 1.00 39.84 405 THR E CA 1
ATOM 2603 C C . THR B 2 343 ? 3.895 0.266 16.257 1.00 45.37 405 THR E C 1
ATOM 2604 O O . THR B 2 343 ? 3.675 -0.879 16.662 1.00 43.12 405 THR E O 1
ATOM 2608 N N . SER B 2 344 ? 2.933 1.047 15.757 1.00 43.72 406 SER E N 1
ATOM 2609 C CA . SER B 2 344 ? 1.551 0.581 15.689 1.00 46.27 406 SER E CA 1
ATOM 2610 C C . SER B 2 344 ? 1.376 -0.499 14.630 1.00 48.58 406 SER E C 1
ATOM 2611 O O . SER B 2 344 ? 0.699 -1.507 14.870 1.00 49.70 406 SER E O 1
ATOM 2614 N N . GLY B 2 345 ? 1.984 -0.323 13.461 1.00 41.19 407 GLY E N 1
ATOM 2615 C CA . GLY B 2 345 ? 1.764 -1.261 12.383 1.00 38.59 407 GLY E CA 1
ATOM 2616 C C . GLY B 2 345 ? 2.914 -2.202 12.085 1.00 39.68 407 GLY E C 1
ATOM 2617 O O . GLY B 2 345 ? 2.766 -3.113 11.266 1.00 38.54 407 GLY E O 1
ATOM 2618 N N . GLY B 2 346 ? 4.067 -2.008 12.721 1.00 39.56 408 GLY E N 1
ATOM 2619 C CA . GLY B 2 346 ? 5.212 -2.824 12.381 1.00 37.57 408 GLY E CA 1
ATOM 2620 C C . GLY B 2 346 ? 5.153 -4.227 12.980 1.00 40.98 408 GLY E C 1
ATOM 2621 O O . GLY B 2 346 ? 4.416 -4.499 13.926 1.00 41.87 408 GLY E O 1
ATOM 2622 N N . THR B 2 347 ? 5.953 -5.120 12.404 1.00 37.76 409 THR E N 1
ATOM 2623 C CA . THR B 2 347 ? 6.194 -6.436 12.984 1.00 42.39 409 THR E CA 1
ATOM 2624 C C . THR B 2 347 ? 7.018 -6.318 14.266 1.00 44.44 409 THR E C 1
ATOM 2625 O O . THR B 2 347 ? 7.599 -5.274 14.576 1.00 38.09 409 THR E O 1
ATOM 2629 N N . VAL B 2 348 ? 7.072 -7.420 15.022 1.00 43.73 410 VAL E N 1
ATOM 2630 C CA . VAL B 2 348 ? 7.930 -7.458 16.207 1.00 43.06 410 VAL E CA 1
ATOM 2631 C C . VAL B 2 348 ? 9.385 -7.191 15.818 1.00 34.72 410 VAL E C 1
ATOM 2632 O O . VAL B 2 348 ? 10.079 -6.392 16.454 1.00 39.32 410 VAL E O 1
ATOM 2636 N N . GLU B 2 349 ? 9.853 -7.848 14.751 1.00 33.46 411 GLU E N 1
ATOM 2637 C CA . GLU B 2 349 ? 11.237 -7.699 14.308 1.00 40.54 411 GLU E CA 1
ATOM 2638 C C . GLU B 2 349 ? 11.541 -6.253 13.926 1.00 41.16 411 GLU E C 1
ATOM 2639 O O . GLU B 2 349 ? 12.628 -5.735 14.209 1.00 38.66 411 GLU E O 1
ATOM 2645 N N . GLN B 2 350 ? 10.590 -5.592 13.265 1.00 39.05 412 GLN E N 1
ATOM 2646 C CA . GLN B 2 350 ? 10.771 -4.185 12.920 1.00 35.88 412 GLN E CA 1
ATOM 2647 C C . GLN B 2 350 ? 10.837 -3.328 14.176 1.00 35.72 412 GLN E C 1
ATOM 2648 O O . GLN B 2 350 ? 11.686 -2.433 14.283 1.00 36.85 412 GLN E O 1
ATOM 2654 N N . ILE B 2 351 ? 9.975 -3.605 15.161 1.00 33.81 413 ILE E N 1
ATOM 2655 C CA . ILE B 2 351 ? 10.033 -2.840 16.408 1.00 38.35 413 ILE E CA 1
ATOM 2656 C C . ILE B 2 351 ? 11.342 -3.105 17.157 1.00 41.65 413 ILE E C 1
ATOM 2657 O O . ILE B 2 351 ? 11.973 -2.172 17.684 1.00 42.76 413 ILE E O 1
ATOM 2662 N N . VAL B 2 352 ? 11.777 -4.368 17.211 1.00 41.55 414 VAL E N 1
ATOM 2663 C CA . VAL B 2 352 ? 13.060 -4.684 17.841 1.00 42.29 414 VAL E CA 1
ATOM 2664 C C . VAL B 2 352 ? 14.179 -3.874 17.189 1.00 42.40 414 VAL E C 1
ATOM 2665 O O . VAL B 2 352 ? 14.993 -3.244 17.872 1.00 39.09 414 VAL E O 1
ATOM 2669 N N . TYR B 2 353 ? 14.207 -3.864 15.851 1.00 42.88 415 TYR E N 1
ATOM 2670 C CA . TYR B 2 353 ? 15.210 -3.105 15.107 1.00 41.50 415 TYR E CA 1
ATOM 2671 C C . TYR B 2 353 ? 15.201 -1.636 15.508 1.00 37.94 415 TYR E C 1
ATOM 2672 O O . TYR B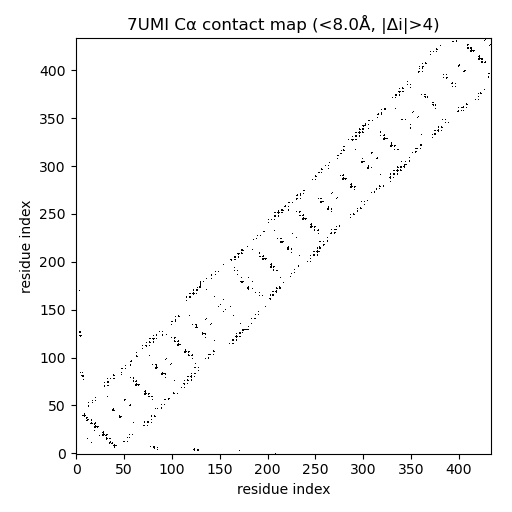 2 353 ? 16.260 -1.012 15.661 1.00 36.82 415 TYR E O 1
ATOM 2681 N N . LEU B 2 354 ? 14.009 -1.080 15.724 1.00 39.19 416 LEU E N 1
ATOM 2682 C CA . LEU B 2 354 ? 13.886 0.314 16.126 1.00 35.87 416 LEU E CA 1
ATOM 2683 C C . LEU B 2 354 ? 14.506 0.565 17.497 1.00 40.98 416 LEU E C 1
ATOM 2684 O O . LEU B 2 354 ? 15.146 1.600 17.722 1.00 34.05 416 LEU E O 1
ATOM 2689 N N . VAL B 2 355 ? 14.318 -0.360 18.4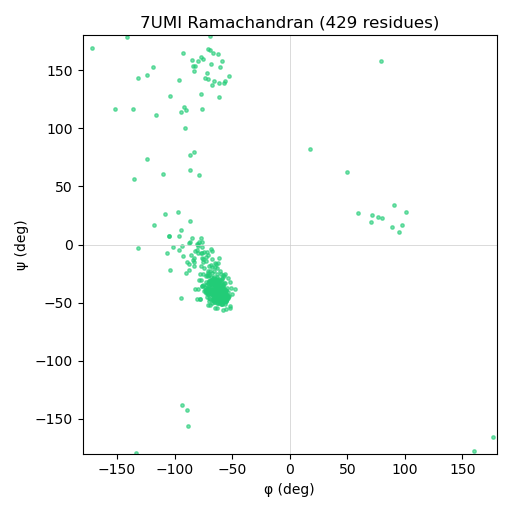41 1.00 37.52 417 VAL E N 1
ATOM 2690 C CA . VAL B 2 355 ? 14.972 -0.192 19.733 1.00 39.05 417 VAL E CA 1
ATOM 2691 C C . VAL B 2 355 ? 16.484 -0.300 19.580 1.00 33.72 417 VAL E C 1
ATOM 2692 O O . VAL B 2 355 ? 17.237 0.483 20.170 1.00 36.29 417 VAL E O 1
ATOM 2696 N N . HIS B 2 356 ? 16.953 -1.256 18.778 1.00 32.71 418 HIS E N 1
ATOM 2697 C CA . HIS B 2 356 ? 18.392 -1.378 18.583 1.00 37.73 418 HIS E CA 1
ATOM 2698 C C . HIS B 2 356 ? 19.000 -0.159 17.886 1.00 37.92 418 HIS E C 1
ATOM 2699 O O . HIS B 2 356 ? 20.213 0.040 17.995 1.00 36.61 418 HIS E O 1
ATOM 2706 N N . CYS B 2 357 ? 18.200 0.666 17.190 1.00 36.45 419 CYS E N 1
ATOM 2707 C CA . CYS B 2 357 ? 18.741 1.893 16.603 1.00 33.80 419 CYS E CA 1
ATOM 2708 C C . CYS B 2 357 ? 18.833 3.032 17.597 1.00 32.16 419 CYS E C 1
ATOM 2709 O O . CYS B 2 357 ? 19.349 4.095 17.243 1.00 35.20 419 CYS E O 1
ATOM 2712 N N . GLY B 2 358 ? 18.325 2.859 18.809 1.00 33.14 420 GLY E N 1
ATOM 2713 C CA . GLY B 2 358 ? 18.463 3.856 19.844 1.00 32.51 420 GLY E CA 1
ATOM 2714 C C . GLY B 2 358 ? 17.261 4.730 20.086 1.00 32.66 420 GLY E C 1
ATOM 2715 O O . GLY B 2 358 ? 17.431 5.860 20.557 1.00 32.42 420 GLY E O 1
ATOM 2716 N N . ILE B 2 359 ? 16.047 4.242 19.816 1.00 36.11 421 ILE E N 1
ATOM 2717 C CA . ILE B 2 359 ? 14.879 5.127 19.885 1.00 36.38 421 ILE E CA 1
ATOM 2718 C C . ILE B 2 359 ? 14.515 5.491 21.325 1.00 35.31 421 ILE E C 1
ATOM 2719 O O . ILE B 2 359 ? 13.918 6.549 21.570 1.00 37.09 421 ILE E O 1
ATOM 2724 N N . ILE B 2 360 ? 14.859 4.645 22.299 1.00 40.48 422 ILE E N 1
ATOM 2725 C CA . ILE B 2 360 ? 14.282 4.790 23.641 1.00 38.34 422 ILE E CA 1
ATOM 2726 C C . ILE B 2 360 ? 14.719 6.091 24.294 1.00 40.21 422 ILE E C 1
ATOM 2727 O O . ILE B 2 360 ? 13.885 6.882 24.753 1.00 44.15 422 ILE E O 1
ATOM 2732 N N . GLU B 2 361 ? 16.029 6.319 24.380 1.00 40.65 423 GLU E N 1
ATOM 2733 C CA . GLU B 2 361 ? 16.521 7.504 25.081 1.00 41.33 423 GLU E CA 1
ATOM 2734 C C . GLU B 2 361 ? 15.947 8.809 24.530 1.00 43.60 423 GLU E C 1
ATOM 2735 O O . GLU B 2 361 ? 15.450 9.623 25.330 1.00 43.73 423 GLU E O 1
ATOM 2741 N N . PRO B 2 362 ? 15.981 9.092 23.221 1.00 40.07 424 PRO E N 1
ATOM 2742 C CA . PRO B 2 362 ? 15.376 10.356 22.763 1.00 38.84 424 PRO E CA 1
ATOM 2743 C C . PRO B 2 362 ? 13.866 10.386 22.960 1.00 42.02 424 PRO E C 1
ATOM 2744 O O . PRO B 2 362 ? 13.302 11.459 23.201 1.00 43.17 424 PRO E O 1
ATOM 2748 N N . LEU B 2 363 ? 13.205 9.229 22.861 1.00 40.17 425 LEU E N 1
ATOM 2749 C CA . LEU B 2 363 ? 11.782 9.136 23.158 1.00 43.87 425 LEU E CA 1
ATOM 2750 C C . LEU B 2 363 ? 11.513 9.546 24.604 1.00 51.66 425 LEU E C 1
ATOM 2751 O O . LEU B 2 363 ? 10.634 10.373 24.874 1.00 49.17 425 LEU E O 1
ATOM 2756 N N . MET B 2 364 ? 12.306 9.012 25.545 1.00 50.04 426 MET E N 1
ATOM 2757 C CA . MET B 2 364 ? 12.123 9.347 26.956 1.00 50.90 426 MET E CA 1
ATOM 2758 C C . MET B 2 364 ? 12.392 10.822 27.228 1.00 53.58 426 MET E C 1
ATOM 2759 O O . MET B 2 364 ? 11.659 11.460 27.995 1.00 57.77 426 MET E O 1
ATOM 2764 N N . ASN B 2 365 ? 13.439 11.384 26.619 1.00 50.30 427 ASN E N 1
ATOM 2765 C CA . ASN B 2 365 ? 13.761 12.786 26.867 1.00 48.92 427 ASN E CA 1
ATOM 2766 C C . ASN B 2 365 ? 12.632 13.716 26.448 1.00 49.82 427 ASN E C 1
ATOM 2767 O O . ASN B 2 365 ? 12.460 14.786 27.042 1.00 50.45 427 ASN E O 1
ATOM 2772 N N . LEU B 2 366 ? 11.853 13.341 25.438 1.00 49.21 428 LEU E N 1
ATOM 2773 C CA . LEU B 2 366 ? 10.783 14.227 25.004 1.00 50.82 428 LEU E CA 1
ATOM 2774 C C . LEU B 2 366 ? 9.545 14.146 25.889 1.00 56.64 428 LEU E C 1
ATOM 2775 O O . LEU B 2 366 ? 8.625 14.952 25.708 1.00 58.66 428 LEU E O 1
ATOM 2780 N N . LEU B 2 367 ? 9.494 13.208 26.835 1.00 58.76 429 LEU E N 1
ATOM 2781 C CA . LEU B 2 367 ? 8.409 13.211 27.810 1.00 60.86 429 LEU E CA 1
ATOM 2782 C C . LEU B 2 367 ? 8.478 14.395 28.772 1.00 62.94 429 LEU E C 1
ATOM 2783 O O . LEU B 2 367 ? 7.572 14.562 29.595 1.00 65.69 429 LEU E O 1
ATOM 2788 N N . SER B 2 368 ? 9.518 15.218 28.683 1.00 64.81 430 SER E N 1
ATOM 2789 C CA . SER B 2 368 ? 9.622 16.452 29.446 1.00 63.79 430 SER E CA 1
ATOM 2790 C C . SER B 2 368 ? 8.964 17.629 28.737 1.00 66.83 430 SER E C 1
ATOM 2791 O O . SER B 2 368 ? 8.993 18.753 29.254 1.00 63.40 430 SER E O 1
ATOM 2794 N N . ALA B 2 369 ? 8.376 17.396 27.569 1.00 66.35 431 ALA E N 1
ATOM 2795 C CA . ALA B 2 369 ? 7.768 18.473 26.802 1.00 67.92 431 ALA E CA 1
ATOM 2796 C C . ALA B 2 369 ? 6.464 18.929 27.447 1.00 65.78 431 ALA E C 1
ATOM 2797 O O . ALA B 2 369 ? 5.695 18.120 27.975 1.00 69.88 431 ALA E O 1
ATOM 2799 N N . LYS B 2 370 ? 6.211 20.238 27.392 1.00 65.61 432 LYS E N 1
ATOM 2800 C CA . LYS B 2 370 ? 4.956 20.768 27.912 1.00 68.81 432 LYS E CA 1
ATOM 2801 C C . LYS B 2 370 ? 3.768 20.328 27.065 1.00 71.75 432 LYS E C 1
ATOM 2802 O O . LYS B 2 370 ? 2.659 20.169 27.589 1.00 75.02 432 LYS E O 1
ATOM 2804 N N . ASP B 2 371 ? 3.983 20.116 25.766 1.00 71.67 433 ASP E N 1
ATOM 2805 C CA . ASP B 2 371 ? 2.888 19.812 24.854 1.00 67.74 433 ASP E CA 1
ATOM 2806 C C . ASP B 2 371 ? 2.199 18.513 25.258 1.00 69.32 433 ASP E C 1
ATOM 2807 O O . ASP B 2 371 ? 2.846 17.475 25.424 1.00 70.42 433 ASP E O 1
ATOM 2812 N N . THR B 2 372 ? 0.875 18.574 25.411 1.00 69.15 434 THR E N 1
ATOM 2813 C CA . THR B 2 372 ? 0.130 17.423 25.907 1.00 70.17 434 THR E CA 1
ATOM 2814 C C . THR B 2 372 ? -0.046 16.365 24.824 1.00 68.45 434 THR E C 1
ATOM 2815 O O . THR B 2 372 ? 0.004 15.162 25.110 1.00 65.93 434 THR E O 1
ATOM 2819 N N . LYS B 2 373 ? -0.230 16.793 23.574 1.00 67.65 435 LYS E N 1
ATOM 2820 C CA . LYS B 2 373 ? -0.392 15.840 22.480 1.00 66.38 435 LYS E CA 1
ATOM 2821 C C . LYS B 2 373 ? 0.851 14.965 22.310 1.00 64.53 435 LYS E C 1
ATOM 2822 O O . LYS B 2 373 ? 0.736 13.744 22.143 1.00 62.93 435 LYS E O 1
ATOM 2828 N N . ILE B 2 374 ? 2.049 15.560 22.365 1.00 62.26 436 ILE E N 1
ATOM 2829 C CA . ILE B 2 374 ? 3.251 14.759 22.129 1.00 60.01 436 ILE E CA 1
ATOM 2830 C C . ILE B 2 374 ? 3.468 13.746 23.249 1.00 60.58 436 ILE E C 1
ATOM 2831 O O . ILE B 2 374 ? 3.961 12.638 23.000 1.00 59.13 436 ILE E O 1
ATOM 2836 N N . ILE B 2 375 ? 3.089 14.082 24.486 1.00 62.72 437 ILE E N 1
ATOM 2837 C CA . ILE B 2 375 ? 3.192 13.115 25.577 1.00 62.07 437 ILE E CA 1
ATOM 2838 C C . ILE B 2 375 ? 2.336 11.889 25.283 1.00 57.34 437 ILE E C 1
ATOM 2839 O O . ILE B 2 375 ? 2.796 10.747 25.404 1.00 58.02 437 ILE E O 1
ATOM 2844 N N . GLN B 2 376 ? 1.080 12.104 24.881 1.00 60.23 438 GLN E N 1
ATOM 2845 C CA . GLN B 2 376 ? 0.210 10.970 24.573 1.00 60.10 438 GLN E CA 1
ATOM 2846 C C . GLN B 2 376 ? 0.784 10.128 23.445 1.00 55.59 438 GLN E C 1
ATOM 2847 O O . GLN B 2 376 ? 0.709 8.894 23.476 1.00 57.02 438 GLN E O 1
ATOM 2853 N N . VAL B 2 377 ? 1.340 10.784 22.427 1.00 58.58 439 VAL E N 1
ATOM 2854 C CA . VAL B 2 377 ? 1.874 10.066 21.276 1.00 56.20 439 VAL E CA 1
ATOM 2855 C C . VAL B 2 377 ? 3.049 9.202 21.704 1.00 45.18 439 VAL E C 1
ATOM 2856 O O . VAL B 2 377 ? 3.135 8.018 21.358 1.00 45.40 439 VAL E O 1
ATOM 2860 N N . ILE B 2 378 ? 3.950 9.780 22.499 1.00 48.88 440 ILE E N 1
ATOM 2861 C CA . ILE B 2 378 ? 5.109 9.042 22.996 1.00 50.27 440 ILE E CA 1
ATOM 2862 C C . ILE B 2 378 ? 4.662 7.903 23.902 1.00 51.59 440 ILE E C 1
ATOM 2863 O O . ILE B 2 378 ? 5.127 6.765 23.769 1.00 50.14 440 ILE E O 1
ATOM 2868 N N . LEU B 2 379 ? 3.745 8.192 24.835 1.00 53.77 441 LEU E N 1
ATOM 2869 C CA . LEU B 2 379 ? 3.227 7.144 25.713 1.00 54.72 441 LEU E CA 1
ATOM 2870 C C . LEU B 2 379 ? 2.581 6.025 24.906 1.00 50.27 441 LEU E C 1
ATOM 2871 O O . LEU B 2 379 ? 2.728 4.840 25.231 1.00 52.43 441 LEU E O 1
ATOM 2876 N N . ASP B 2 380 ? 1.888 6.389 23.827 1.00 52.08 442 ASP E N 1
ATOM 2877 C CA . ASP B 2 380 ? 1.278 5.402 22.942 1.00 53.00 442 ASP E CA 1
ATOM 2878 C C . ASP B 2 380 ? 2.337 4.518 22.283 1.00 54.01 442 ASP E C 1
ATOM 2879 O O . ASP B 2 380 ? 2.138 3.308 22.112 1.00 54.95 442 ASP E O 1
ATOM 2884 N N . ALA B 2 381 ? 3.478 5.105 21.907 1.00 53.58 443 ALA E N 1
ATOM 2885 C CA . ALA B 2 381 ? 4.523 4.317 21.256 1.00 52.79 443 ALA E CA 1
ATOM 2886 C C . ALA B 2 381 ? 5.230 3.404 22.250 1.00 46.92 443 ALA E C 1
ATOM 2887 O O . ALA B 2 381 ? 5.574 2.266 21.916 1.00 45.47 443 ALA E O 1
ATOM 2889 N N . ILE B 2 382 ? 5.473 3.891 23.468 1.00 49.88 444 ILE E N 1
ATOM 2890 C CA . ILE B 2 382 ? 6.014 3.032 24.518 1.00 51.36 444 ILE E CA 1
ATOM 2891 C C . ILE B 2 382 ? 5.110 1.825 24.729 1.00 50.89 444 ILE E C 1
ATOM 2892 O O . ILE B 2 382 ? 5.583 0.688 24.838 1.00 55.94 444 ILE E O 1
ATOM 2897 N N . SER B 2 383 ? 3.795 2.050 24.762 1.00 55.55 445 SER E N 1
ATOM 2898 C CA . SER B 2 383 ? 2.840 0.947 24.819 1.00 55.29 445 SER E CA 1
ATOM 2899 C C . SER B 2 383 ? 3.098 -0.076 23.711 1.00 57.21 445 SER E C 1
ATOM 2900 O O . SER B 2 383 ? 3.269 -1.274 23.979 1.00 56.64 445 SER E O 1
ATOM 2903 N N . ASN B 2 384 ? 3.138 0.385 22.452 1.00 53.23 446 ASN E N 1
ATOM 2904 C CA . ASN B 2 384 ? 3.288 -0.545 21.335 1.00 51.24 446 ASN E CA 1
ATOM 2905 C C . ASN B 2 384 ? 4.611 -1.289 21.402 1.00 46.43 446 ASN E C 1
ATOM 2906 O O . ASN B 2 384 ? 4.704 -2.425 20.929 1.00 53.71 446 ASN E O 1
ATOM 2911 N N . ILE B 2 385 ? 5.653 -0.657 21.943 1.00 50.29 447 ILE E N 1
ATOM 2912 C CA . ILE B 2 385 ? 6.935 -1.346 22.030 1.00 47.66 447 ILE E CA 1
ATOM 2913 C C . ILE B 2 385 ? 6.884 -2.400 23.125 1.00 51.18 447 ILE E C 1
ATOM 2914 O O . ILE B 2 385 ? 7.453 -3.489 22.982 1.00 50.65 447 ILE E O 1
ATOM 2919 N N . PHE B 2 386 ? 6.182 -2.105 24.223 1.00 52.78 448 PHE E N 1
ATOM 2920 C CA . PHE B 2 386 ? 6.026 -3.102 25.281 1.00 59.22 448 PHE E CA 1
ATOM 2921 C C . PHE B 2 386 ? 5.226 -4.302 24.790 1.00 57.74 448 PHE E C 1
ATOM 2922 O O . PHE B 2 386 ? 5.553 -5.447 25.116 1.00 62.39 448 PHE E O 1
ATOM 2930 N N . GLN B 2 387 ? 4.189 -4.064 23.979 1.00 58.25 449 GLN E N 1
ATOM 2931 C CA . GLN B 2 387 ? 3.436 -5.185 23.421 1.00 63.14 449 GLN E CA 1
ATOM 2932 C C . GLN B 2 387 ? 4.300 -6.043 22.511 1.00 65.37 449 GLN E C 1
ATOM 2933 O O . GLN B 2 387 ? 4.101 -7.263 22.433 1.00 61.56 449 GLN E O 1
ATOM 2939 N N . ALA B 2 388 ? 5.256 -5.428 21.809 1.00 59.94 450 ALA E N 1
ATOM 2940 C CA . ALA B 2 388 ? 6.252 -6.216 21.095 1.00 58.34 450 ALA E CA 1
ATOM 2941 C C . ALA B 2 388 ? 7.107 -7.011 22.073 1.00 59.98 450 ALA E C 1
ATOM 2942 O O . ALA B 2 388 ? 7.437 -8.177 21.823 1.00 57.46 450 ALA E O 1
ATOM 2944 N N . ALA B 2 389 ? 7.463 -6.397 23.202 1.00 60.68 451 ALA E N 1
ATOM 2945 C CA . ALA B 2 389 ? 8.277 -7.088 24.193 1.00 65.46 451 ALA E CA 1
ATOM 2946 C C . ALA B 2 389 ? 7.521 -8.259 24.818 1.00 67.86 451 ALA E C 1
ATOM 2947 O O . ALA B 2 389 ? 8.104 -9.330 25.026 1.00 68.36 451 ALA E O 1
ATOM 2949 N N . GLU B 2 390 ? 6.223 -8.083 25.115 1.00 68.50 452 GLU E N 1
ATOM 2950 C CA . GLU B 2 390 ? 5.422 -9.194 25.636 1.00 70.17 452 GLU E CA 1
ATOM 2951 C C . GLU B 2 390 ? 5.479 -10.391 24.697 1.00 67.66 452 GLU E C 1
ATOM 2952 O O . GLU B 2 390 ? 5.730 -11.523 25.124 1.00 70.45 452 GLU E O 1
ATOM 2958 N N . LYS B 2 391 ? 5.257 -10.148 23.406 1.00 65.11 453 LYS E N 1
ATOM 2959 C CA . LYS B 2 391 ? 5.288 -11.218 22.420 1.00 63.33 453 LYS E CA 1
ATOM 2960 C C . LYS B 2 391 ? 6.618 -11.962 22.447 1.00 64.02 453 LYS E C 1
ATOM 2961 O O . LYS B 2 391 ? 6.680 -13.139 22.071 1.00 69.89 453 LYS E O 1
ATOM 2967 N N . LEU B 2 392 ? 7.684 -11.307 22.907 1.00 65.19 454 LEU E N 1
ATOM 2968 C CA . LEU B 2 392 ? 9.021 -11.891 22.906 1.00 68.67 454 LEU E CA 1
ATOM 2969 C C . LEU B 2 392 ? 9.482 -12.362 24.278 1.00 67.18 454 LEU E C 1
ATOM 2970 O O . LEU B 2 392 ? 10.389 -13.197 24.352 1.00 66.32 454 LEU E O 1
ATOM 2975 N N . GLY B 2 393 ? 8.905 -11.833 25.356 1.00 70.32 455 GLY E N 1
ATOM 2976 C CA . GLY B 2 393 ? 9.317 -12.174 26.701 1.00 68.44 455 GLY E CA 1
ATOM 2977 C C . GLY B 2 393 ? 10.331 -11.247 27.336 1.00 76.19 455 GLY E C 1
ATOM 2978 O O . GLY B 2 393 ? 10.865 -11.586 28.400 1.00 79.33 455 GLY E O 1
ATOM 2979 N N . GLU B 2 394 ? 10.611 -10.087 26.734 1.00 73.06 456 GLU E N 1
ATOM 2980 C CA . GLU B 2 394 ? 11.637 -9.175 27.227 1.00 73.54 456 GLU E CA 1
ATOM 2981 C C . GLU B 2 394 ? 11.053 -7.915 27.858 1.00 71.92 456 GLU E C 1
ATOM 2982 O O . GLU B 2 394 ? 11.711 -6.873 27.889 1.00 72.22 456 GLU E O 1
ATOM 2988 N N . THR B 2 395 ? 9.826 -7.995 28.377 1.00 72.18 457 THR E N 1
ATOM 2989 C CA . THR B 2 395 ? 9.203 -6.813 28.968 1.00 70.59 457 THR E CA 1
ATOM 2990 C C . THR B 2 395 ? 10.065 -6.209 30.069 1.00 74.54 457 THR E C 1
ATOM 2991 O O . THR B 2 395 ? 10.162 -4.981 30.188 1.00 75.02 457 THR E O 1
ATOM 2995 N N . GLU B 2 396 ? 10.699 -7.051 30.888 1.00 80.51 458 GLU E N 1
ATOM 2996 C CA . GLU B 2 396 ? 11.539 -6.519 31.956 1.00 79.11 458 GLU E CA 1
ATOM 2997 C C . GLU B 2 396 ? 12.831 -5.928 31.398 1.00 74.87 458 GLU E C 1
ATOM 2998 O O . GLU B 2 396 ? 13.287 -4.879 31.866 1.00 75.59 458 GLU E O 1
ATOM 3004 N N . LYS B 2 397 ? 13.412 -6.571 30.379 1.00 75.77 459 LYS E N 1
ATOM 3005 C CA . LYS B 2 397 ? 14.609 -6.046 29.729 1.00 76.94 459 LYS E CA 1
ATOM 3006 C C . LYS B 2 397 ? 14.361 -4.639 29.201 1.00 75.79 459 LYS E C 1
ATOM 3007 O O . LYS B 2 397 ? 15.241 -3.770 29.260 1.00 75.61 459 LYS E O 1
ATOM 3013 N N . LEU B 2 398 ? 13.158 -4.400 28.679 1.00 72.63 460 LEU E N 1
ATOM 3014 C CA . LEU B 2 398 ? 12.785 -3.065 28.235 1.00 67.98 460 LEU E CA 1
ATOM 3015 C C . LEU B 2 398 ? 12.594 -2.124 29.417 1.00 69.21 460 LEU E C 1
ATOM 3016 O O . LEU B 2 398 ? 12.986 -0.953 29.355 1.00 65.29 460 LEU E O 1
ATOM 3021 N N . SER B 2 399 ? 11.999 -2.622 30.508 1.00 73.94 461 SER E N 1
ATOM 3022 C CA . SER B 2 399 ? 11.744 -1.762 31.660 1.00 71.92 461 SER E CA 1
ATOM 3023 C C . SER B 2 399 ? 13.037 -1.264 32.285 1.00 68.42 461 SER E C 1
ATOM 3024 O O . SER B 2 399 ? 13.065 -0.160 32.839 1.00 74.16 461 SER E O 1
ATOM 3027 N N . ILE B 2 400 ? 14.117 -2.041 32.199 1.00 68.70 462 ILE E N 1
ATOM 3028 C CA . ILE B 2 400 ? 15.380 -1.526 32.717 1.00 72.32 462 ILE E CA 1
ATOM 3029 C C . ILE B 2 400 ? 15.961 -0.492 31.760 1.00 73.42 462 ILE E C 1
ATOM 3030 O O . ILE B 2 400 ? 16.571 0.487 32.206 1.00 76.37 462 ILE E O 1
ATOM 3035 N N . MET B 2 401 ? 15.769 -0.672 30.446 1.00 72.15 463 MET E N 1
ATOM 3036 C CA . MET B 2 401 ? 16.216 0.333 29.483 1.00 70.73 463 MET E CA 1
ATOM 3037 C C . MET B 2 401 ? 15.522 1.663 29.729 1.00 67.12 463 MET E C 1
ATOM 3038 O O . MET B 2 401 ? 16.162 2.721 29.733 1.00 69.73 463 MET E O 1
ATOM 3043 N N . ILE B 2 402 ? 14.202 1.629 29.919 1.00 64.92 464 ILE E N 1
ATOM 3044 C CA . ILE B 2 402 ? 13.470 2.850 30.228 1.00 68.69 464 ILE E CA 1
ATOM 3045 C C . ILE B 2 402 ? 13.906 3.406 31.575 1.00 72.96 464 ILE E C 1
ATOM 3046 O O . ILE B 2 402 ? 13.961 4.627 31.767 1.00 72.85 464 ILE E O 1
ATOM 3051 N N . GLU B 2 403 ? 14.241 2.527 32.521 1.00 73.39 465 GLU E N 1
ATOM 3052 C CA . GLU B 2 403 ? 14.732 2.971 33.820 1.00 73.88 465 GLU E CA 1
ATOM 3053 C C . GLU B 2 403 ? 16.083 3.664 33.690 1.00 72.77 465 GLU E C 1
ATOM 3054 O O . GLU B 2 403 ? 16.285 4.761 34.222 1.00 72.94 465 GLU E O 1
ATOM 3060 N N . GLU B 2 404 ? 17.011 3.048 32.954 1.00 74.43 466 GLU E N 1
ATOM 3061 C CA . GLU B 2 404 ? 18.405 3.481 32.973 1.00 74.14 466 GLU E CA 1
ATOM 3062 C C . GLU B 2 404 ? 18.590 4.885 32.406 1.00 75.26 466 GLU E C 1
ATOM 3063 O O . GLU B 2 404 ? 19.497 5.607 32.835 1.00 74.67 466 GLU E O 1
ATOM 3069 N N . CYS B 2 405 ? 17.770 5.292 31.435 1.00 70.74 467 CYS E N 1
ATOM 3070 C CA . CYS B 2 405 ? 17.889 6.632 30.873 1.00 75.47 467 CYS E CA 1
ATOM 3071 C C . CYS B 2 405 ? 16.907 7.610 31.508 1.00 76.29 467 CYS E C 1
ATOM 3072 O O . CYS B 2 405 ? 16.498 8.587 30.868 1.00 77.69 467 CYS E O 1
ATOM 3075 N N . GLY B 2 406 ? 16.523 7.365 32.760 1.00 74.87 468 GLY E N 1
ATOM 3076 C CA . GLY B 2 406 ? 15.661 8.289 33.470 1.00 73.03 468 GLY E CA 1
ATOM 3077 C C . GLY B 2 406 ? 14.237 8.326 32.978 1.00 73.66 468 GLY E C 1
ATOM 3078 O O . GLY B 2 406 ? 13.523 9.293 33.250 1.00 74.72 468 GLY E O 1
ATOM 3079 N N . GLY B 2 407 ? 13.799 7.296 32.255 1.00 72.17 469 GLY E N 1
ATOM 3080 C CA . GLY B 2 407 ? 12.436 7.291 31.757 1.00 72.80 469 GLY E CA 1
ATOM 3081 C C . GLY B 2 407 ? 11.420 7.083 32.862 1.00 75.14 469 GLY E C 1
ATOM 3082 O O . GLY B 2 407 ? 10.479 7.867 33.005 1.00 77.88 469 GLY E O 1
ATOM 3083 N N . LEU B 2 408 ? 11.611 6.031 33.669 1.00 77.48 470 LEU E N 1
ATOM 3084 C CA . LEU B 2 408 ? 10.658 5.692 34.728 1.00 78.65 470 LEU E CA 1
ATOM 3085 C C . LEU B 2 408 ? 10.261 6.898 35.568 1.00 75.83 470 LEU E C 1
ATOM 3086 O O . LEU B 2 408 ? 9.099 7.026 35.967 1.00 76.75 470 LEU E O 1
ATOM 3091 N N . ASP B 2 409 ? 11.209 7.794 35.844 1.00 77.91 471 ASP E N 1
ATOM 3092 C CA . ASP B 2 409 ? 10.873 9.034 36.535 1.00 77.54 471 ASP E CA 1
ATOM 3093 C C . ASP B 2 409 ? 9.748 9.773 35.825 1.00 81.36 471 ASP E C 1
ATOM 3094 O O . ASP B 2 409 ? 8.832 10.300 36.468 1.00 82.12 471 ASP E O 1
ATOM 3099 N N . LYS B 2 410 ? 9.791 9.806 34.491 1.00 77.66 472 LYS E N 1
ATOM 3100 C CA . LYS B 2 410 ? 8.874 10.655 33.741 1.00 75.71 472 LYS E CA 1
ATOM 3101 C C . LYS B 2 410 ? 7.476 10.043 33.639 1.00 77.71 472 LYS E C 1
ATOM 3102 O O . LYS B 2 410 ? 6.483 10.740 33.875 1.00 78.03 472 LYS E O 1
ATOM 3108 N N . ILE B 2 411 ? 7.362 8.753 33.290 1.00 76.41 473 ILE E N 1
ATOM 3109 C CA . ILE B 2 411 ? 6.036 8.126 33.304 1.00 78.24 473 ILE E CA 1
ATOM 3110 C C . ILE B 2 411 ? 5.423 8.232 34.692 1.00 80.42 473 ILE E C 1
ATOM 3111 O O . ILE B 2 411 ? 4.209 8.427 34.846 1.00 78.34 473 ILE E O 1
ATOM 3116 N N . GLU B 2 412 ? 6.260 8.105 35.721 1.00 82.66 474 GLU E N 1
ATOM 3117 C CA . GLU B 2 412 ? 5.781 8.131 37.095 1.00 81.58 474 GLU E CA 1
ATOM 3118 C C . GLU B 2 412 ? 5.194 9.495 37.434 1.00 83.09 474 GLU E C 1
ATOM 3119 O O . GLU B 2 412 ? 4.071 9.590 37.944 1.00 86.35 474 GLU E O 1
ATOM 3125 N N . ALA B 2 413 ? 5.929 10.568 37.130 1.00 78.79 475 ALA E N 1
ATOM 3126 C CA . ALA B 2 413 ? 5.418 11.913 37.370 1.00 81.06 475 ALA E CA 1
ATOM 3127 C C . ALA B 2 413 ? 4.171 12.218 36.549 1.00 83.50 475 ALA E C 1
ATOM 3128 O O . ALA B 2 413 ? 3.410 13.121 36.913 1.00 87.40 475 ALA E O 1
ATOM 3130 N N . LEU B 2 414 ? 3.930 11.477 35.467 1.00 81.86 476 LEU E N 1
ATOM 3131 C CA . LEU B 2 414 ? 2.864 11.822 34.534 1.00 86.76 476 LEU E CA 1
ATOM 3132 C C . LEU B 2 414 ? 1.487 11.304 34.939 1.00 89.01 476 LEU E C 1
ATOM 3133 O O . LEU B 2 414 ? 0.491 11.748 34.355 1.00 87.88 476 LEU E O 1
ATOM 3138 N N . GLN B 2 415 ? 1.384 10.382 35.902 1.00 87.17 477 GLN E N 1
ATOM 3139 C CA . GLN B 2 415 ? 0.038 9.979 36.298 1.00 89.58 477 GLN E CA 1
ATOM 3140 C C . GLN B 2 415 ? -0.683 11.051 37.112 1.00 92.96 477 GLN E C 1
ATOM 3141 O O . GLN B 2 415 ? -1.896 10.927 37.323 1.00 89.38 477 GLN E O 1
ATOM 3147 N N . ARG B 2 416 ? 0.022 12.100 37.550 1.00 93.89 478 ARG E N 1
ATOM 3148 C CA . ARG B 2 416 ? -0.613 13.281 38.130 1.00 92.67 478 ARG E CA 1
ATOM 3149 C C . ARG B 2 416 ? -0.477 14.470 37.189 1.00 93.97 478 ARG E C 1
ATOM 3150 O O . ARG B 2 416 ? 0.127 15.489 37.544 1.00 94.92 478 ARG E O 1
ATOM 3158 N N . HIS B 2 417 ? -1.024 14.341 35.987 1.00 93.69 479 HIS E N 1
ATOM 3159 C CA . HIS B 2 417 ? -0.978 15.377 34.970 1.00 93.69 479 HIS E CA 1
ATOM 3160 C C . HIS B 2 417 ? -2.412 15.696 34.566 1.00 91.42 479 HIS E C 1
ATOM 3161 O O . HIS B 2 417 ? -3.273 14.810 34.559 1.00 91.73 479 HIS E O 1
ATOM 3168 N N . GLU B 2 418 ? -2.665 16.971 34.247 1.00 89.62 480 GLU E N 1
ATOM 3169 C CA . GLU B 2 418 ? -4.038 17.440 34.064 1.00 91.03 480 GLU E CA 1
ATOM 3170 C C . GLU B 2 418 ? -4.824 16.560 33.098 1.00 93.91 480 GLU E C 1
ATOM 3171 O O . GLU B 2 418 ? -6.018 16.312 33.305 1.00 94.80 480 GLU E O 1
ATOM 3177 N N . ASN B 2 419 ? -4.173 16.067 32.046 1.00 92.44 481 ASN E N 1
ATOM 3178 C CA . ASN B 2 419 ? -4.892 15.356 30.998 1.00 91.69 481 ASN E CA 1
ATOM 3179 C C . ASN B 2 419 ? -5.377 13.995 31.484 1.00 89.47 481 ASN E C 1
ATOM 3180 O O . ASN B 2 419 ? -4.688 13.299 32.235 1.00 88.48 481 ASN E O 1
ATOM 3185 N N . GLU B 2 420 ? -6.574 13.618 31.034 1.00 87.76 482 GLU E N 1
ATOM 3186 C CA . GLU B 2 420 ? -7.121 12.307 31.365 1.00 91.80 482 GLU E CA 1
ATOM 3187 C C . GLU B 2 420 ? -6.342 11.192 30.676 1.00 90.45 482 GLU E C 1
ATOM 3188 O O . GLU B 2 420 ? -5.903 10.233 31.325 1.00 87.55 482 GLU E O 1
ATOM 3194 N N . SER B 2 421 ? -6.171 11.298 29.352 1.00 89.78 483 SER E N 1
ATOM 3195 C CA . SER B 2 421 ? -5.470 10.257 28.603 1.00 87.44 483 SER E CA 1
ATOM 3196 C C . SER B 2 421 ? -4.027 10.106 29.062 1.00 83.77 483 SER E C 1
ATOM 3197 O O . SER B 2 421 ? -3.479 8.998 29.025 1.00 83.28 483 SER E O 1
ATOM 3200 N N . VAL B 2 422 ? -3.398 11.200 29.495 1.00 84.00 484 VAL E N 1
ATOM 3201 C CA . VAL B 2 422 ? -2.018 11.131 29.967 1.00 82.81 484 VAL E CA 1
ATOM 3202 C C . VAL B 2 422 ? -1.950 10.387 31.294 1.00 83.27 484 VAL E C 1
ATOM 3203 O O . VAL B 2 422 ? -1.123 9.484 31.475 1.00 82.66 484 VAL E O 1
ATOM 3207 N N . TYR B 2 423 ? -2.817 10.758 32.242 1.00 85.70 485 TYR E N 1
ATOM 3208 C CA . TYR B 2 423 ? -2.811 10.119 33.555 1.00 83.39 485 TYR E CA 1
ATOM 3209 C C . TYR B 2 423 ? -3.173 8.643 33.449 1.00 80.15 485 TYR E C 1
ATOM 3210 O O . TYR B 2 423 ? -2.517 7.786 34.052 1.00 82.17 485 TYR E O 1
ATOM 3212 N N . LYS B 2 424 ? -4.210 8.326 32.673 1.00 78.96 486 LYS E N 1
ATOM 3213 C CA . LYS B 2 424 ? -4.651 6.940 32.554 1.00 81.20 486 LYS E CA 1
ATOM 3214 C C . LYS B 2 424 ? -3.565 6.064 31.939 1.00 81.35 486 LYS E C 1
ATOM 3215 O O . LYS B 2 424 ? -3.219 5.010 32.485 1.00 81.65 486 LYS E O 1
ATOM 3217 N N . ALA B 2 425 ? -3.002 6.494 30.804 1.00 81.42 487 ALA E N 1
ATOM 3218 C CA . ALA B 2 425 ? -2.047 5.656 30.083 1.00 80.88 487 ALA E CA 1
ATOM 3219 C C . ALA B 2 425 ? -0.733 5.517 30.842 1.00 78.92 487 ALA E C 1
ATOM 3220 O O . ALA B 2 425 ? -0.143 4.431 30.871 1.00 76.13 487 ALA E O 1
ATOM 3222 N N . SER B 2 426 ? -0.251 6.602 31.450 1.00 77.91 488 SER E N 1
ATOM 3223 C CA . SER B 2 426 ? 0.997 6.515 32.199 1.00 78.54 488 SER E CA 1
ATOM 3224 C C . SER B 2 426 ? 0.847 5.609 33.416 1.00 84.31 488 SER E C 1
ATOM 3225 O O . SER B 2 426 ? 1.763 4.847 33.748 1.00 83.85 488 SER E O 1
ATOM 3228 N N . LEU B 2 427 ? -0.309 5.659 34.083 1.00 84.66 489 LEU E N 1
ATOM 3229 C CA . LEU B 2 427 ? -0.548 4.744 35.196 1.00 86.05 489 LEU E CA 1
ATOM 3230 C C . LEU B 2 427 ? -0.645 3.299 34.715 1.00 83.59 489 LEU E C 1
ATOM 3231 O O . LEU B 2 427 ? -0.080 2.393 35.340 1.00 81.48 489 LEU E O 1
ATOM 3236 N N . ASN B 2 428 ? -1.360 3.064 33.612 1.00 80.03 490 ASN E N 1
ATOM 3237 C CA . ASN B 2 428 ? -1.412 1.724 33.036 1.00 82.03 490 ASN E CA 1
ATOM 3238 C C . ASN B 2 428 ? -0.011 1.187 32.771 1.00 84.49 490 ASN E C 1
ATOM 3239 O O . ASN B 2 428 ? 0.257 -0.006 32.959 1.00 83.41 490 ASN E O 1
ATOM 3244 N N . LEU B 2 429 ? 0.901 2.061 32.344 1.00 83.15 491 LEU E N 1
ATOM 3245 C CA . LEU B 2 429 ? 2.272 1.637 32.078 1.00 83.33 491 LEU E CA 1
ATOM 3246 C C . LEU B 2 429 ? 2.976 1.230 33.368 1.00 83.44 491 LEU E C 1
ATOM 3247 O O . LEU B 2 429 ? 3.580 0.151 33.447 1.00 80.53 491 LEU E O 1
ATOM 3252 N N . ILE B 2 430 ? 2.907 2.088 34.390 1.00 83.80 492 ILE E N 1
ATOM 3253 C CA . ILE B 2 430 ? 3.526 1.786 35.678 1.00 83.93 492 ILE E CA 1
ATOM 3254 C C . ILE B 2 430 ? 2.991 0.472 36.231 1.00 84.69 492 ILE E C 1
ATOM 3255 O O . ILE B 2 430 ? 3.748 -0.359 36.749 1.00 82.76 492 ILE E O 1
ATOM 3260 N N . GLU B 2 431 ? 1.682 0.253 36.105 1.00 85.07 493 GLU E N 1
ATOM 3261 C CA . GLU B 2 431 ? 1.058 -0.897 36.748 1.00 84.15 493 GLU E CA 1
ATOM 3262 C C . GLU B 2 431 ? 1.425 -2.206 36.051 1.00 85.97 493 GLU E C 1
ATOM 3263 O O . GLU B 2 431 ? 1.597 -3.238 36.711 1.00 86.49 493 GLU E O 1
ATOM 3269 N N . LYS B 2 432 ? 1.578 -2.186 34.726 1.00 83.78 494 LYS E N 1
ATOM 3270 C CA . LYS B 2 432 ? 1.770 -3.427 33.982 1.00 81.27 494 LYS E CA 1
ATOM 3271 C C . LYS B 2 432 ? 3.230 -3.840 33.827 1.00 80.61 494 LYS E C 1
ATOM 3272 O O . LYS B 2 432 ? 3.499 -5.034 33.639 1.00 79.31 494 LYS E O 1
ATOM 3278 N N . TYR B 2 433 ? 4.179 -2.900 33.896 1.00 81.67 495 TYR E N 1
ATOM 3279 C CA . TYR B 2 433 ? 5.568 -3.205 33.579 1.00 80.69 495 TYR E CA 1
ATOM 3280 C C . TYR B 2 433 ? 6.576 -2.701 34.601 1.00 81.27 495 TYR E C 1
ATOM 3281 O O . TYR B 2 433 ? 7.774 -2.956 34.434 1.00 79.79 495 TYR E O 1
ATOM 3290 N N . PHE B 2 434 ? 6.139 -1.996 35.644 1.00 81.66 496 PHE E N 1
ATOM 3291 C CA . PHE B 2 434 ? 7.038 -1.465 36.669 1.00 83.78 496 PHE E CA 1
ATOM 3292 C C . PHE B 2 434 ? 6.449 -1.729 38.059 1.00 87.69 496 PHE E C 1
ATOM 3293 O O . PHE B 2 434 ? 6.252 -0.818 38.863 1.00 89.69 496 PHE E O 1
ATOM 3301 N N . SER B 2 435 ? 6.169 -3.001 38.348 1.00 88.14 497 SER E N 1
ATOM 3302 C CA . SER B 2 435 ? 5.607 -3.402 39.629 1.00 85.69 497 SER E CA 1
ATOM 3303 C C . SER B 2 435 ? 6.233 -4.723 40.057 1.00 90.86 497 SER E C 1
ATOM 3304 O O . SER B 2 435 ? 7.058 -5.307 39.347 1.00 88.36 497 SER E O 1
ATOM 3307 N N . VAL B 2 436 ? 5.826 -5.196 41.233 1.00 93.00 498 VAL E N 1
ATOM 3308 C CA . VAL B 2 436 ? 6.395 -6.397 41.832 1.00 89.30 498 VAL E CA 1
ATOM 3309 C C . VAL B 2 436 ? 5.787 -7.666 41.241 1.00 92.95 498 VAL E C 1
ATOM 3310 O O . VAL B 2 436 ? 6.274 -8.771 41.486 1.00 91.15 498 VAL E O 1
#

GO terms:
  GO:0042802 identical protein binding (F, IPI)

InterPro domains:
  IPR002006 Hepatitis core antigen [MF_04076] (1-183)
  IPR002006 Hepatitis core antigen [PF00906] (2-74)
  IPR002006 Hepatitis core antigen [PF00906] (87-144)
  IPR002006 Hepatitis core antigen [PF00906] (145-183)
  IPR036459 Viral capsid core domain supefamily, Hepatitis B virus [G3DSA:1.10.4090.10] (1-154)
  IPR036459 Viral capsid core domain supefamily, Hepatitis B virus [SSF47852] (1-142)

Organism: Hepatitis B virus genotype D subtype adw (isolate United Kingdom/adyw/1979) (NCBI:txid10419)